Protein AF-R6HMJ8-F1 (afdb_monomer_lite)

pLDDT: mean 73.36, std 24.86, range [22.95, 98.88]

Radius of gyration: 33.98 Å; chains: 1; bounding box: 110×78×90 Å

Structure (mmCIF, N/CA/C/O backbone):
data_AF-R6HMJ8-F1
#
_entry.id   AF-R6HMJ8-F1
#
loop_
_atom_site.group_PDB
_atom_site.id
_atom_site.type_symbol
_atom_site.label_atom_id
_atom_site.label_alt_id
_atom_site.label_comp_id
_atom_site.label_asym_id
_atom_site.label_entity_id
_atom_site.label_seq_id
_atom_site.pdbx_PDB_ins_code
_atom_site.Cartn_x
_atom_site.Cartn_y
_atom_site.Cartn_z
_atom_site.occupancy
_atom_site.B_iso_or_equiv
_atom_site.auth_seq_id
_atom_site.auth_comp_id
_atom_site.auth_asym_id
_atom_site.auth_atom_id
_atom_site.pdbx_PDB_model_num
ATOM 1 N N . MET A 1 1 ? 38.733 12.887 -5.397 1.00 33.50 1 MET A N 1
ATOM 2 C CA . MET A 1 1 ? 37.849 11.940 -4.689 1.00 33.50 1 MET A CA 1
ATOM 3 C C . MET A 1 1 ? 36.923 12.768 -3.810 1.00 33.50 1 MET A C 1
ATOM 5 O O . MET A 1 1 ? 37.346 13.212 -2.759 1.00 33.50 1 MET A O 1
ATOM 9 N N . SER A 1 2 ? 35.739 13.101 -4.320 1.00 26.31 2 SER A N 1
ATOM 10 C CA . SER A 1 2 ? 34.597 13.685 -3.601 1.00 26.31 2 SER A CA 1
ATOM 11 C C . SER A 1 2 ? 33.448 13.740 -4.609 1.00 26.31 2 SER A C 1
ATOM 13 O O . SER A 1 2 ? 33.691 14.066 -5.773 1.00 26.31 2 SER A O 1
ATOM 15 N N . THR A 1 3 ? 32.236 13.383 -4.204 1.00 26.95 3 THR A N 1
ATOM 16 C CA . THR A 1 3 ? 31.032 13.471 -5.040 1.00 26.95 3 THR A CA 1
ATOM 17 C C . THR A 1 3 ? 29.987 14.251 -4.269 1.00 26.95 3 THR A C 1
ATOM 19 O O . THR A 1 3 ? 29.495 13.769 -3.250 1.00 26.95 3 THR A O 1
ATOM 22 N N . ASN A 1 4 ? 29.667 15.453 -4.743 1.00 26.73 4 ASN A N 1
ATOM 23 C CA . ASN A 1 4 ? 28.656 16.293 -4.116 1.00 26.73 4 ASN A CA 1
ATOM 24 C C . ASN A 1 4 ? 27.281 15.629 -4.271 1.00 26.73 4 ASN A C 1
ATOM 26 O O . ASN A 1 4 ? 26.831 15.392 -5.393 1.00 26.73 4 ASN A O 1
ATOM 30 N N . ASN A 1 5 ? 26.613 15.359 -3.152 1.00 30.34 5 ASN A N 1
ATOM 31 C CA . ASN A 1 5 ? 25.198 15.010 -3.153 1.00 30.34 5 ASN A CA 1
ATOM 32 C C . ASN A 1 5 ? 24.391 16.305 -3.329 1.00 30.34 5 ASN A C 1
ATOM 34 O O . ASN A 1 5 ? 24.299 17.098 -2.397 1.00 30.34 5 ASN A O 1
ATOM 38 N N . GLU A 1 6 ? 23.820 16.528 -4.514 1.00 31.70 6 GLU A N 1
ATOM 39 C CA . GLU A 1 6 ? 22.815 17.583 -4.700 1.00 31.70 6 GLU A CA 1
ATOM 40 C C . GLU A 1 6 ? 21.550 17.253 -3.879 1.00 31.70 6 GLU A C 1
ATOM 42 O O . GLU A 1 6 ? 21.093 16.104 -3.918 1.00 31.70 6 GLU A O 1
ATOM 47 N N . PRO A 1 7 ? 20.943 18.224 -3.172 1.00 40.69 7 PRO A N 1
ATOM 48 C CA . PRO A 1 7 ? 19.732 17.989 -2.396 1.00 40.69 7 PRO A CA 1
ATOM 49 C C . PRO A 1 7 ? 18.525 17.782 -3.321 1.00 40.69 7 PRO A C 1
ATOM 51 O O . PRO A 1 7 ? 18.033 18.704 -3.966 1.00 40.69 7 PRO A O 1
ATOM 54 N N . THR A 1 8 ? 17.969 16.570 -3.349 1.00 43.03 8 THR A N 1
ATOM 55 C CA . THR A 1 8 ? 16.765 16.255 -4.145 1.00 43.03 8 THR A CA 1
ATOM 56 C C . THR A 1 8 ? 15.485 16.953 -3.664 1.00 43.03 8 THR A C 1
ATOM 58 O O . THR A 1 8 ? 14.459 16.845 -4.335 1.00 43.03 8 THR A O 1
ATOM 61 N N . ASN A 1 9 ? 15.533 17.669 -2.535 1.00 40.31 9 ASN A N 1
ATOM 62 C CA . ASN A 1 9 ? 14.369 18.281 -1.891 1.00 40.31 9 ASN A CA 1
ATOM 63 C C . ASN A 1 9 ? 13.986 19.667 -2.431 1.00 40.31 9 ASN A C 1
ATOM 65 O O . ASN A 1 9 ? 12.821 20.026 -2.303 1.00 40.31 9 ASN A O 1
ATOM 69 N N . GLU A 1 10 ? 14.890 20.434 -3.053 1.00 35.06 10 GLU A N 1
ATOM 70 C CA . GLU A 1 10 ? 14.592 21.826 -3.461 1.00 35.06 10 GLU A CA 1
ATOM 71 C C . GLU A 1 10 ? 13.426 21.928 -4.460 1.00 35.06 10 GLU A C 1
ATOM 73 O O . GLU A 1 10 ? 12.647 22.877 -4.445 1.00 35.06 10 GLU A O 1
ATOM 78 N N . LEU A 1 11 ? 13.245 20.916 -5.309 1.00 36.44 11 LEU A N 1
ATOM 79 C CA . LEU A 1 11 ? 12.109 20.840 -6.235 1.00 36.44 11 LEU A CA 1
ATOM 80 C C . LEU A 1 11 ? 10.790 20.445 -5.549 1.00 36.44 11 LEU A C 1
ATOM 82 O O . LEU A 1 11 ? 9.727 20.694 -6.110 1.00 36.44 11 LEU A O 1
ATOM 86 N N . ALA A 1 12 ? 10.847 19.848 -4.355 1.00 40.41 12 ALA A N 1
ATOM 87 C CA . ALA A 1 12 ? 9.677 19.480 -3.562 1.00 40.41 12 ALA A CA 1
ATOM 88 C C . ALA A 1 12 ? 9.256 20.606 -2.598 1.00 40.41 12 ALA A C 1
ATOM 90 O O . ALA A 1 12 ? 8.061 20.863 -2.454 1.00 40.41 12 ALA A O 1
ATOM 91 N N . THR A 1 13 ? 10.202 21.342 -2.001 1.00 37.25 13 THR A N 1
ATOM 92 C CA . THR A 1 13 ? 9.886 22.535 -1.190 1.00 37.25 13 THR A CA 1
ATOM 93 C C . THR A 1 13 ? 9.228 23.624 -2.036 1.00 37.25 13 THR A C 1
ATOM 95 O O . THR A 1 13 ? 8.193 24.154 -1.637 1.00 37.25 13 THR A O 1
ATOM 98 N N . ASN A 1 14 ? 9.719 23.863 -3.259 1.00 39.47 14 ASN A N 1
ATOM 99 C CA . ASN A 1 14 ? 9.064 24.763 -4.217 1.00 39.47 14 ASN A CA 1
ATOM 100 C C . ASN A 1 14 ? 7.615 24.341 -4.561 1.00 39.47 14 ASN A C 1
ATOM 102 O O . ASN A 1 14 ? 6.774 25.207 -4.789 1.00 39.47 14 ASN A O 1
ATOM 106 N N . SER A 1 15 ? 7.284 23.039 -4.554 1.00 44.09 15 SER A N 1
ATOM 107 C CA . SER A 1 15 ? 5.897 22.575 -4.771 1.00 44.09 15 SER A CA 1
ATOM 108 C C . SER A 1 15 ? 4.968 22.725 -3.559 1.00 44.09 15 SER A C 1
ATOM 110 O O . SER A 1 15 ? 3.758 22.631 -3.724 1.00 44.09 15 SER A O 1
ATOM 112 N N . LEU A 1 16 ? 5.512 22.977 -2.363 1.00 41.28 16 LEU A N 1
ATOM 113 C CA . LEU A 1 16 ? 4.735 23.291 -1.156 1.00 41.28 16 LEU A CA 1
ATOM 114 C C . LEU A 1 16 ? 4.594 24.808 -0.944 1.00 41.28 16 LEU A C 1
ATOM 116 O O . LEU A 1 16 ? 3.560 25.264 -0.469 1.00 41.28 16 LEU A O 1
ATOM 120 N N . GLN A 1 17 ? 5.605 25.594 -1.333 1.00 41.81 17 GLN A N 1
ATOM 121 C CA . GLN A 1 17 ? 5.582 27.062 -1.242 1.00 41.81 17 GLN A CA 1
ATOM 122 C C . GLN A 1 17 ? 4.662 27.727 -2.282 1.00 41.81 17 GLN A C 1
ATOM 124 O O . GLN A 1 17 ? 4.188 28.841 -2.063 1.00 41.81 17 GLN A O 1
ATOM 129 N N . ALA A 1 18 ? 4.371 27.060 -3.402 1.00 41.69 18 ALA A N 1
ATOM 130 C CA . ALA A 1 18 ? 3.343 27.503 -4.339 1.00 41.69 18 ALA A CA 1
ATOM 131 C C . ALA A 1 18 ? 1.942 27.218 -3.758 1.00 41.69 18 ALA A C 1
ATOM 133 O O . ALA A 1 18 ? 1.464 26.087 -3.823 1.00 41.69 18 ALA A O 1
ATOM 134 N N . GLN A 1 19 ? 1.283 28.241 -3.196 1.00 42.47 19 GLN A N 1
ATOM 135 C CA . GLN A 1 19 ? -0.015 28.143 -2.501 1.00 42.47 19 GLN A CA 1
ATOM 136 C C . GLN A 1 19 ? -1.219 27.827 -3.425 1.00 42.47 19 GLN A C 1
ATOM 138 O O . GLN A 1 19 ? -2.154 28.613 -3.564 1.00 42.47 19 GLN A O 1
ATOM 143 N N . SER A 1 20 ? -1.220 26.639 -4.031 1.00 49.88 20 SER A N 1
ATOM 144 C CA . SER A 1 20 ? -2.403 25.955 -4.565 1.00 49.88 20 SER A CA 1
ATOM 145 C C . SER A 1 20 ? -2.081 24.473 -4.791 1.00 49.88 20 SER A C 1
ATOM 147 O O . SER A 1 20 ? -1.389 24.134 -5.754 1.00 49.88 20 SER A O 1
ATOM 149 N N . ILE A 1 21 ? -2.600 23.573 -3.947 1.00 56.84 21 ILE A N 1
ATOM 150 C CA . ILE A 1 21 ? -2.492 22.123 -4.187 1.00 56.84 21 ILE A CA 1
ATOM 151 C C . ILE A 1 21 ? -3.359 21.756 -5.403 1.00 56.84 21 ILE A C 1
ATOM 153 O O . ILE A 1 21 ? -4.576 21.582 -5.294 1.00 56.84 21 ILE A O 1
ATOM 157 N N . ASP A 1 22 ? -2.729 21.658 -6.576 1.00 60.66 22 ASP A N 1
ATOM 158 C CA . ASP A 1 22 ? -3.406 21.341 -7.834 1.00 60.66 22 ASP A CA 1
ATOM 159 C C . ASP A 1 22 ? -3.768 19.848 -7.924 1.00 60.66 22 ASP A C 1
ATOM 161 O O . ASP A 1 22 ? -2.981 18.995 -8.342 1.00 60.66 22 ASP A O 1
ATOM 165 N N . CYS A 1 23 ? -5.006 19.538 -7.539 1.00 62.62 23 CYS A N 1
ATOM 166 C CA . CYS A 1 23 ? -5.593 18.206 -7.666 1.00 62.62 23 CYS A CA 1
ATOM 167 C C . CYS A 1 23 ? -6.143 17.905 -9.078 1.00 62.62 23 CYS A C 1
ATOM 169 O O . CYS A 1 23 ? -6.656 16.809 -9.295 1.00 62.62 23 CYS A O 1
ATOM 171 N N . VAL A 1 24 ? -6.057 18.827 -10.051 1.00 57.22 24 VAL A N 1
ATOM 172 C CA . VAL A 1 24 ? -6.757 18.744 -11.357 1.00 57.22 24 VAL A CA 1
ATOM 173 C C . VAL A 1 24 ? -6.108 17.735 -12.333 1.00 57.22 24 VAL A C 1
ATOM 175 O O . VAL A 1 24 ? -6.579 17.527 -13.450 1.00 57.22 24 VAL A O 1
ATOM 178 N N . GLY A 1 25 ? -5.098 16.987 -11.875 1.00 57.06 25 GLY A N 1
ATOM 179 C CA . GLY A 1 25 ? -4.949 15.588 -12.294 1.00 57.06 25 GLY A CA 1
ATOM 180 C C . GLY A 1 25 ? -3.641 15.183 -12.968 1.00 57.06 25 GLY A C 1
ATOM 181 O O . GLY A 1 25 ? -3.579 14.076 -13.501 1.00 57.06 25 GLY A O 1
ATOM 182 N N . THR A 1 26 ? -2.579 15.999 -12.946 1.00 53.75 26 THR A N 1
ATOM 183 C CA . THR A 1 26 ? -1.254 15.580 -13.454 1.00 53.75 26 THR A CA 1
ATOM 184 C C . THR A 1 26 ? -0.087 15.905 -12.518 1.00 53.75 26 THR A C 1
ATOM 186 O O . THR A 1 26 ? 0.753 16.741 -12.843 1.00 53.75 26 THR A O 1
ATOM 189 N N . THR A 1 27 ? 0.057 15.152 -11.421 1.00 56.66 27 THR A N 1
ATOM 190 C CA . THR A 1 27 ? 1.373 14.976 -10.763 1.00 56.66 27 THR A CA 1
ATOM 191 C C . THR A 1 27 ? 2.371 14.264 -11.678 1.00 56.66 27 THR A C 1
ATOM 193 O O . THR A 1 27 ? 3.578 14.476 -11.577 1.00 56.66 27 THR A O 1
ATOM 196 N N . TYR A 1 28 ? 1.873 13.417 -12.584 1.00 57.41 28 TYR A N 1
ATOM 197 C CA . TYR A 1 28 ? 2.647 12.655 -13.561 1.00 57.41 28 TYR A CA 1
ATOM 198 C C . TYR A 1 28 ? 3.569 13.545 -14.417 1.00 57.41 28 TYR A C 1
ATOM 200 O O . TYR A 1 28 ? 3.133 14.179 -15.386 1.00 57.41 28 TYR A O 1
ATOM 208 N N . VAL A 1 29 ? 4.873 13.538 -14.118 1.00 59.06 29 VAL A N 1
ATOM 209 C CA . VAL A 1 29 ? 5.869 14.252 -14.927 1.00 59.06 29 VAL A CA 1
ATOM 210 C C . VAL A 1 29 ? 6.097 13.505 -16.240 1.00 59.06 29 VAL A C 1
ATOM 212 O O . VAL A 1 29 ? 6.761 12.466 -16.288 1.00 59.06 29 VAL A O 1
ATOM 215 N N . LYS A 1 30 ? 5.546 14.053 -17.331 1.00 54.22 30 LYS A N 1
ATOM 216 C CA . LYS A 1 30 ? 5.645 13.477 -18.681 1.00 54.22 30 LYS A CA 1
ATOM 217 C C . LYS A 1 30 ? 7.117 13.275 -19.094 1.00 54.22 30 LYS A C 1
ATOM 219 O O . LYS A 1 30 ? 7.895 14.228 -19.042 1.00 54.22 30 LYS A O 1
ATOM 224 N N . PRO A 1 31 ? 7.511 12.079 -19.570 1.00 53.03 31 PRO A N 1
ATOM 225 C CA . PRO A 1 31 ? 8.892 11.804 -19.943 1.00 53.03 31 PRO A CA 1
ATOM 226 C C . PRO A 1 31 ? 9.386 12.639 -21.123 1.00 53.03 31 PRO A C 1
ATOM 228 O O . PRO A 1 31 ? 8.723 12.790 -22.154 1.00 53.03 31 PRO A O 1
ATOM 231 N N . VAL A 1 32 ? 10.630 13.099 -21.000 1.00 53.59 32 VAL A N 1
ATOM 232 C CA . VAL A 1 32 ? 11.344 13.912 -21.991 1.00 53.59 32 VAL A CA 1
ATOM 233 C C . VAL A 1 32 ? 11.912 13.008 -23.102 1.00 53.59 32 VAL A C 1
ATOM 235 O O . VAL A 1 32 ? 13.123 12.846 -23.268 1.00 53.59 32 VAL A O 1
ATOM 238 N N . MET A 1 33 ? 11.010 12.400 -23.884 1.00 52.66 33 MET A N 1
ATOM 239 C CA . MET A 1 33 ? 11.292 11.337 -24.868 1.00 52.66 33 MET A CA 1
ATOM 240 C C . MET A 1 33 ? 12.306 11.685 -25.979 1.00 52.66 33 MET A C 1
ATOM 242 O O . MET A 1 33 ? 12.713 10.797 -26.731 1.00 52.66 33 MET A O 1
ATOM 246 N N . TRP A 1 34 ? 12.710 12.948 -26.156 1.00 53.44 34 TRP A N 1
ATOM 247 C CA . TRP A 1 34 ? 13.593 13.320 -27.269 1.00 53.44 34 TRP A CA 1
ATOM 248 C C . TRP A 1 34 ? 15.013 12.757 -27.124 1.00 53.44 34 TRP A C 1
ATOM 250 O O . TRP A 1 34 ? 15.627 12.416 -28.132 1.00 53.44 34 TRP A O 1
ATOM 260 N N . ARG A 1 35 ? 15.524 12.575 -25.897 1.00 53.44 35 ARG A N 1
ATOM 261 C CA . ARG A 1 35 ? 16.895 12.072 -25.670 1.00 53.44 35 ARG A CA 1
ATOM 262 C C . ARG A 1 35 ? 17.041 10.560 -25.866 1.00 53.44 35 ARG A C 1
ATOM 264 O O . ARG A 1 35 ? 18.053 10.121 -26.406 1.00 53.44 35 ARG A O 1
ATOM 271 N N . THR A 1 36 ? 16.034 9.761 -25.507 1.00 55.69 36 THR A N 1
ATOM 272 C CA . THR A 1 36 ? 16.020 8.318 -25.818 1.00 55.69 36 THR A CA 1
ATOM 273 C C . THR A 1 36 ? 15.884 8.086 -27.322 1.00 55.69 36 THR A C 1
ATOM 275 O O . THR A 1 36 ? 16.622 7.279 -27.885 1.00 55.69 36 THR A O 1
ATOM 278 N N . ARG A 1 37 ? 15.034 8.871 -28.002 1.00 61.69 37 ARG A N 1
ATOM 279 C CA . ARG A 1 37 ? 14.956 8.887 -29.473 1.00 61.69 37 ARG A CA 1
ATOM 280 C C . ARG A 1 37 ? 16.283 9.296 -30.115 1.00 61.69 37 ARG A C 1
ATOM 282 O O . ARG A 1 37 ? 16.709 8.626 -31.048 1.00 61.69 37 ARG A O 1
ATOM 289 N N . LEU A 1 38 ? 16.964 10.322 -29.598 1.00 66.44 38 LEU A N 1
ATOM 290 C CA . LEU A 1 38 ? 18.279 10.750 -30.090 1.00 66.44 38 LEU A CA 1
ATOM 291 C C . LEU A 1 38 ? 19.320 9.622 -29.995 1.00 66.44 38 LEU A C 1
ATOM 293 O O . LEU A 1 38 ? 20.016 9.367 -30.971 1.00 66.44 38 LEU A O 1
ATOM 297 N N . ALA A 1 39 ? 19.384 8.895 -28.875 1.00 66.12 39 ALA A N 1
ATOM 298 C CA . ALA A 1 39 ? 20.290 7.753 -28.727 1.00 66.12 39 ALA A CA 1
ATOM 299 C C . ALA A 1 39 ? 19.988 6.624 -29.734 1.00 66.12 39 ALA A C 1
ATOM 301 O O . ALA A 1 39 ? 20.908 6.087 -30.353 1.00 66.12 39 ALA A O 1
ATOM 302 N N . SER A 1 40 ? 18.709 6.295 -29.960 1.00 70.62 40 SER A N 1
ATOM 303 C CA . SER A 1 40 ? 18.310 5.317 -30.984 1.00 70.62 40 SER A CA 1
ATOM 304 C C . SER A 1 40 ? 18.610 5.787 -32.413 1.00 70.62 40 SER A C 1
ATOM 306 O O . SER A 1 40 ? 19.010 4.975 -33.243 1.00 70.62 40 SER A O 1
ATOM 308 N N . VAL A 1 41 ? 18.465 7.085 -32.702 1.00 80.75 41 VAL A N 1
ATOM 309 C CA . VAL A 1 41 ? 18.831 7.684 -33.997 1.00 80.75 41 VAL A CA 1
ATOM 310 C C . VAL A 1 41 ? 20.346 7.655 -34.205 1.00 80.75 41 VAL A C 1
ATOM 312 O O . VAL A 1 41 ? 20.788 7.278 -35.283 1.00 80.75 41 VAL A O 1
ATOM 315 N N . ILE A 1 42 ? 21.152 7.959 -33.184 1.00 83.06 42 ILE A N 1
ATOM 316 C CA . ILE A 1 42 ? 22.619 7.851 -33.255 1.00 83.06 42 ILE A CA 1
ATOM 317 C C . ILE A 1 42 ? 23.043 6.398 -33.520 1.00 83.06 42 ILE A C 1
ATOM 319 O O . ILE A 1 42 ? 23.854 6.160 -34.410 1.00 83.06 42 ILE A O 1
ATOM 323 N N . ALA A 1 43 ? 22.457 5.416 -32.826 1.00 82.50 43 ALA A N 1
ATOM 324 C CA . ALA A 1 43 ? 22.732 4.001 -33.087 1.00 82.50 43 ALA A CA 1
ATOM 325 C C . ALA A 1 43 ? 22.345 3.581 -34.520 1.00 82.50 43 ALA A C 1
ATOM 327 O O . ALA A 1 43 ? 23.115 2.894 -35.190 1.00 82.50 43 ALA A O 1
ATOM 328 N N . LEU A 1 44 ? 21.194 4.044 -35.025 1.00 87.88 44 LEU A N 1
ATOM 329 C CA . LEU A 1 44 ? 20.774 3.815 -36.411 1.00 87.88 44 LEU A CA 1
ATOM 330 C C . LEU A 1 44 ? 21.762 4.434 -37.414 1.00 87.88 44 LEU A C 1
ATOM 332 O O . LEU A 1 44 ? 22.148 3.770 -38.371 1.00 87.88 44 LEU A O 1
ATOM 336 N N . LEU A 1 45 ? 22.206 5.673 -37.182 1.00 89.75 45 LEU A N 1
ATOM 337 C CA . LEU A 1 45 ? 23.181 6.367 -38.028 1.00 89.75 45 LEU A CA 1
ATOM 338 C C . LEU A 1 45 ? 24.549 5.669 -38.029 1.00 89.75 45 LEU A C 1
ATOM 340 O O . LEU A 1 45 ? 25.166 5.568 -39.085 1.00 89.75 45 LEU A O 1
ATOM 344 N N . ILE A 1 46 ? 24.999 5.127 -36.893 1.00 90.12 46 ILE A N 1
ATOM 345 C CA . ILE A 1 46 ? 26.232 4.326 -36.803 1.00 90.12 46 ILE A CA 1
ATOM 346 C C . ILE A 1 46 ? 26.101 3.029 -37.618 1.00 90.12 46 ILE A C 1
ATOM 348 O O . ILE A 1 46 ? 27.009 2.686 -38.373 1.00 90.12 46 ILE A O 1
ATOM 352 N N . ILE A 1 47 ? 24.965 2.328 -37.528 1.00 90.00 47 ILE A N 1
ATOM 353 C CA . ILE A 1 47 ? 24.716 1.111 -38.320 1.00 90.00 47 ILE A CA 1
ATOM 354 C C . ILE A 1 47 ? 24.663 1.441 -39.822 1.00 90.00 47 ILE A C 1
ATOM 356 O O . ILE A 1 47 ? 25.305 0.757 -40.619 1.00 90.00 47 ILE A O 1
ATOM 360 N N . LEU A 1 48 ? 23.965 2.513 -40.214 1.00 91.81 48 LEU A N 1
ATOM 361 C CA . LEU A 1 48 ? 23.895 2.978 -41.605 1.00 91.81 48 LEU A CA 1
ATOM 362 C C . LEU A 1 48 ? 25.270 3.402 -42.147 1.00 91.81 48 LEU A C 1
ATOM 364 O O . LEU A 1 48 ? 25.609 3.049 -43.274 1.00 91.81 48 LEU A O 1
ATOM 368 N N . LEU A 1 49 ? 26.089 4.087 -41.341 1.00 93.38 49 LEU A N 1
ATOM 369 C CA . LEU A 1 49 ? 27.469 4.432 -41.687 1.00 93.38 49 LEU A CA 1
ATOM 370 C C . LEU A 1 49 ? 28.331 3.176 -41.879 1.00 93.38 49 LEU A C 1
ATOM 372 O O . LEU A 1 49 ? 29.102 3.106 -42.832 1.00 93.38 49 LEU A O 1
ATOM 376 N N . GLY A 1 50 ? 28.169 2.156 -41.033 1.00 91.12 50 GLY A N 1
ATOM 377 C CA . GLY A 1 50 ? 28.863 0.876 -41.188 1.00 91.12 50 GLY A CA 1
ATOM 378 C C . GLY A 1 50 ? 28.484 0.149 -42.484 1.00 91.12 50 GLY A C 1
ATOM 379 O O . GLY A 1 50 ? 29.362 -0.335 -43.199 1.00 91.12 50 GLY A O 1
ATOM 380 N N . VAL A 1 51 ? 27.193 0.142 -42.839 1.00 91.56 51 VAL A N 1
ATOM 381 C CA . VAL A 1 51 ? 26.692 -0.416 -44.110 1.00 91.56 51 VAL A CA 1
ATOM 382 C C . VAL A 1 51 ? 27.200 0.386 -45.315 1.00 91.56 51 VAL A C 1
ATOM 384 O O . VAL A 1 51 ? 27.575 -0.205 -46.328 1.00 91.56 51 VAL A O 1
ATOM 387 N N . PHE A 1 52 ? 27.274 1.715 -45.210 1.00 93.75 52 PHE A N 1
ATOM 388 C CA . PHE A 1 52 ? 27.851 2.568 -46.250 1.00 93.75 52 PHE A CA 1
ATOM 389 C C . PHE A 1 52 ? 29.350 2.298 -46.446 1.00 93.75 52 PHE A C 1
ATOM 391 O O . PHE A 1 52 ? 29.782 2.033 -47.562 1.00 93.75 52 PHE A O 1
ATOM 398 N N . LEU A 1 53 ? 30.148 2.277 -45.375 1.00 92.81 53 LEU A N 1
ATOM 399 C CA . LEU A 1 53 ? 31.583 1.975 -45.461 1.00 92.81 53 LEU A CA 1
ATOM 400 C C . LEU A 1 53 ? 31.834 0.577 -46.049 1.00 92.81 53 LEU A C 1
ATOM 402 O O . LEU A 1 53 ? 32.740 0.405 -46.864 1.00 92.81 53 LEU A O 1
ATOM 406 N N . TYR A 1 54 ? 30.989 -0.403 -45.713 1.00 90.44 54 TYR A N 1
ATOM 407 C CA . TYR A 1 54 ? 31.019 -1.727 -46.333 1.00 90.44 54 TYR A CA 1
ATOM 408 C C . TYR A 1 54 ? 30.741 -1.675 -47.848 1.00 90.44 54 TYR A C 1
ATOM 410 O O . TYR A 1 54 ? 31.461 -2.314 -48.614 1.00 90.44 54 TYR A O 1
ATOM 418 N N . SER A 1 55 ? 29.758 -0.888 -48.309 1.00 90.12 55 SER A N 1
ATOM 419 C CA . SER A 1 55 ? 29.458 -0.754 -49.746 1.00 90.12 55 SER A CA 1
ATOM 420 C C . SER A 1 55 ? 30.543 -0.008 -50.533 1.00 90.12 55 SER A C 1
ATOM 422 O O . SER A 1 55 ? 30.707 -0.267 -51.722 1.00 90.12 55 SER A O 1
ATOM 424 N N . GLN A 1 56 ? 31.328 0.853 -49.874 1.00 94.19 56 GLN A N 1
ATOM 425 C CA . GLN A 1 56 ? 32.505 1.516 -50.457 1.00 94.19 56 GLN A CA 1
ATOM 426 C C . GLN A 1 56 ? 33.784 0.649 -50.427 1.00 94.19 56 GLN A C 1
ATOM 428 O O . GLN A 1 56 ? 34.876 1.148 -50.688 1.00 94.19 56 GLN A O 1
ATOM 433 N N . GLY A 1 57 ? 33.685 -0.641 -50.086 1.00 89.12 57 GLY A N 1
ATOM 434 C CA . GLY A 1 57 ? 34.823 -1.569 -50.059 1.00 89.12 57 GLY A CA 1
ATOM 435 C C . GLY A 1 57 ? 35.685 -1.514 -48.792 1.00 89.12 57 GLY A C 1
ATOM 436 O O . GLY A 1 57 ? 36.626 -2.296 -48.655 1.00 89.12 57 GLY A O 1
ATOM 437 N N . LEU A 1 58 ? 35.354 -0.664 -47.813 1.00 91.81 58 LEU A N 1
ATOM 438 C CA . LEU A 1 58 ? 36.028 -0.596 -46.508 1.00 91.81 58 LEU A CA 1
ATOM 439 C C . LEU A 1 58 ? 35.481 -1.677 -45.558 1.00 91.81 58 LEU A C 1
ATOM 441 O O . LEU A 1 58 ? 35.092 -1.404 -44.419 1.00 91.81 58 LEU A O 1
ATOM 445 N N . PHE A 1 59 ? 35.438 -2.923 -46.046 1.00 88.31 59 PHE A N 1
ATOM 446 C CA . PHE A 1 59 ? 34.698 -4.043 -45.455 1.00 88.31 59 PHE A CA 1
ATOM 447 C C . PHE A 1 59 ? 35.003 -4.255 -43.967 1.00 88.31 59 PHE A C 1
ATOM 449 O O . PHE A 1 59 ? 34.079 -4.342 -43.159 1.00 88.31 59 PHE A O 1
ATOM 456 N N . SER A 1 60 ? 36.285 -4.280 -43.589 1.00 88.94 60 SER A N 1
ATOM 457 C CA . SER A 1 60 ? 36.724 -4.492 -42.203 1.00 88.94 60 SER A CA 1
ATOM 458 C C . SER A 1 60 ? 36.241 -3.392 -41.254 1.00 88.94 60 SER A C 1
ATOM 460 O O . SER A 1 60 ? 35.868 -3.684 -40.121 1.00 88.94 60 SER A O 1
ATOM 462 N N . ILE A 1 61 ? 36.207 -2.137 -41.719 1.00 89.06 61 ILE A N 1
ATOM 463 C CA . ILE A 1 61 ? 35.757 -0.986 -40.925 1.00 89.06 61 ILE A CA 1
ATOM 464 C C . ILE A 1 61 ? 34.231 -1.021 -40.789 1.00 89.06 61 ILE A C 1
ATOM 466 O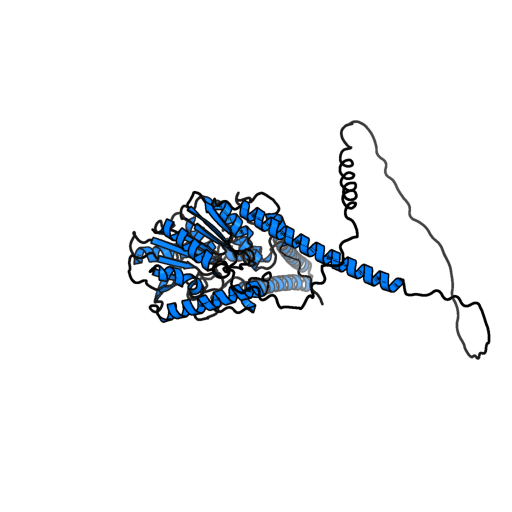 O . ILE A 1 61 ? 33.714 -0.891 -39.682 1.00 89.06 61 ILE A O 1
ATOM 470 N N . GLY A 1 62 ? 33.511 -1.271 -41.889 1.00 86.19 62 GLY A N 1
ATOM 471 C CA . GLY A 1 62 ? 32.052 -1.395 -41.881 1.00 86.19 62 GLY A CA 1
ATOM 472 C C . GLY A 1 62 ? 31.553 -2.522 -40.969 1.00 86.19 62 GLY A C 1
ATOM 473 O O . GLY A 1 62 ? 30.677 -2.298 -40.134 1.00 86.19 62 GLY A O 1
ATOM 474 N N . ILE A 1 63 ? 32.167 -3.710 -41.058 1.00 89.56 63 ILE A N 1
ATOM 475 C CA . ILE A 1 63 ? 31.859 -4.849 -40.178 1.00 89.56 63 ILE A CA 1
ATOM 476 C C . ILE A 1 63 ? 32.163 -4.508 -38.716 1.00 89.56 63 ILE A C 1
ATOM 478 O O . ILE A 1 63 ? 31.317 -4.762 -37.862 1.00 89.56 63 ILE A O 1
ATOM 482 N N . ALA A 1 64 ? 33.331 -3.930 -38.413 1.00 88.75 64 ALA A N 1
ATOM 483 C CA . ALA A 1 64 ? 33.700 -3.576 -37.041 1.00 88.75 64 ALA A CA 1
ATOM 484 C C . ALA A 1 64 ? 32.729 -2.556 -36.424 1.00 88.75 64 ALA A C 1
ATOM 486 O O . ALA A 1 64 ? 32.311 -2.719 -35.279 1.00 88.75 64 ALA A O 1
ATOM 487 N N . LEU A 1 65 ? 32.311 -1.540 -37.186 1.00 88.19 65 LEU A N 1
ATOM 488 C CA . LEU A 1 65 ? 31.385 -0.516 -36.702 1.00 88.19 65 LEU A CA 1
ATOM 489 C C . LEU A 1 65 ? 30.006 -1.110 -36.357 1.00 88.19 65 LEU A C 1
ATOM 491 O O . LEU A 1 65 ? 29.439 -0.800 -35.308 1.00 88.19 65 LEU A O 1
ATOM 495 N N . ILE A 1 66 ? 29.495 -2.013 -37.203 1.00 88.12 66 ILE A N 1
ATOM 496 C CA . ILE A 1 66 ? 28.220 -2.711 -36.977 1.00 88.12 66 ILE A CA 1
ATOM 497 C C . ILE A 1 66 ? 28.329 -3.678 -35.792 1.00 88.12 66 ILE A C 1
ATOM 499 O O . ILE A 1 66 ? 27.467 -3.656 -34.912 1.00 88.12 66 ILE A O 1
ATOM 503 N N . THR A 1 67 ? 29.367 -4.520 -35.732 1.00 88.44 67 THR A N 1
ATOM 504 C CA . THR A 1 67 ? 29.494 -5.533 -34.669 1.00 88.44 67 THR A CA 1
ATOM 505 C C . THR A 1 67 ? 29.748 -4.907 -33.304 1.00 88.44 67 THR A C 1
ATOM 507 O O . THR A 1 67 ? 29.136 -5.351 -32.335 1.00 88.44 67 THR A O 1
ATOM 510 N N . VAL A 1 68 ? 30.545 -3.835 -33.211 1.00 89.31 68 VAL A N 1
ATOM 511 C CA . VAL A 1 68 ? 30.715 -3.072 -31.963 1.00 89.31 68 VAL A CA 1
ATOM 512 C C . VAL A 1 68 ? 29.405 -2.398 -31.554 1.00 89.31 68 VAL A C 1
ATOM 514 O O . VAL A 1 68 ? 29.015 -2.513 -30.395 1.00 89.31 68 VAL A O 1
ATOM 517 N N . CYS A 1 69 ? 28.670 -1.765 -32.476 1.00 87.00 69 CYS A N 1
ATOM 518 C CA . CYS A 1 69 ? 27.381 -1.145 -32.150 1.00 87.00 69 CYS A CA 1
ATOM 519 C C . CYS A 1 69 ? 26.363 -2.177 -31.624 1.00 87.00 69 CYS A C 1
ATOM 521 O O . CYS A 1 69 ? 25.756 -1.972 -30.571 1.00 87.00 69 CYS A O 1
ATOM 523 N N . LEU A 1 70 ? 26.231 -3.326 -32.297 1.00 86.38 70 LEU A N 1
ATOM 524 C CA . LEU A 1 70 ? 25.356 -4.419 -31.865 1.00 86.38 70 LEU A CA 1
ATOM 525 C C . LEU A 1 70 ? 25.818 -5.056 -30.545 1.00 86.38 70 LEU A C 1
ATOM 527 O O . LEU A 1 70 ? 24.976 -5.357 -29.700 1.00 86.38 70 LEU A O 1
ATOM 531 N N . ALA A 1 71 ? 27.126 -5.213 -30.323 1.00 84.19 71 ALA A N 1
ATOM 532 C CA . ALA A 1 71 ? 27.669 -5.704 -29.057 1.00 84.19 71 ALA A CA 1
ATOM 533 C C . ALA A 1 71 ? 27.395 -4.724 -27.907 1.00 84.19 71 ALA A C 1
ATOM 535 O O . ALA A 1 71 ? 26.940 -5.149 -26.849 1.00 84.19 71 ALA A O 1
ATOM 536 N N . CYS A 1 72 ? 27.575 -3.416 -28.114 1.00 82.19 72 CYS A N 1
ATOM 537 C CA . CYS A 1 72 ? 27.216 -2.391 -27.136 1.00 82.19 72 CYS A CA 1
ATOM 538 C C . CYS A 1 72 ? 25.711 -2.391 -26.830 1.00 82.19 72 CYS A C 1
ATOM 540 O O . CYS A 1 72 ? 25.339 -2.304 -25.663 1.00 82.19 72 CYS A O 1
ATOM 542 N N . LEU A 1 73 ? 24.842 -2.550 -27.835 1.00 80.94 73 LEU A N 1
ATOM 543 C CA . LEU A 1 73 ? 23.392 -2.671 -27.632 1.00 80.94 73 LEU A CA 1
ATOM 544 C C . LEU A 1 73 ? 23.007 -3.966 -26.896 1.00 80.94 73 LEU A C 1
ATOM 546 O O . LEU A 1 73 ? 22.124 -3.939 -26.040 1.00 80.94 73 LEU A O 1
ATOM 550 N N . ALA A 1 74 ? 23.681 -5.086 -27.174 1.00 76.94 74 ALA A N 1
ATOM 551 C CA . ALA A 1 74 ? 23.464 -6.355 -26.481 1.00 76.94 74 ALA A CA 1
ATOM 552 C C . ALA A 1 74 ? 23.947 -6.304 -25.022 1.00 76.94 74 ALA A C 1
ATOM 554 O O . ALA A 1 74 ? 23.207 -6.694 -24.121 1.00 76.94 74 ALA A O 1
ATOM 555 N N . ILE A 1 75 ? 25.143 -5.763 -24.772 1.00 76.62 75 ILE A N 1
ATOM 556 C CA . ILE A 1 75 ? 25.697 -5.545 -23.428 1.00 76.62 75 ILE A CA 1
ATOM 557 C C . ILE A 1 75 ? 24.813 -4.570 -22.646 1.00 76.62 75 ILE A C 1
ATOM 559 O O . ILE A 1 75 ? 24.461 -4.864 -21.507 1.00 76.62 75 ILE A O 1
ATOM 563 N N . LEU A 1 76 ? 24.370 -3.466 -23.257 1.00 71.62 76 LEU A N 1
ATOM 564 C CA . LEU A 1 76 ? 23.408 -2.548 -22.645 1.00 71.62 76 LEU A CA 1
ATOM 565 C C . LEU A 1 76 ? 22.085 -3.260 -22.335 1.00 71.62 76 LEU A C 1
ATOM 567 O O . LEU A 1 76 ? 21.563 -3.096 -21.241 1.00 71.62 76 LEU A O 1
ATOM 571 N N . GLY A 1 77 ? 21.570 -4.102 -23.234 1.00 65.12 77 GLY A N 1
ATOM 572 C CA . GLY A 1 77 ? 20.373 -4.912 -22.993 1.00 65.12 77 GLY A CA 1
ATOM 573 C C . GLY A 1 77 ? 20.530 -5.922 -21.848 1.00 65.12 77 GLY A C 1
ATOM 574 O O . GLY A 1 77 ? 19.589 -6.125 -21.081 1.00 65.12 77 GLY A O 1
ATOM 575 N N . ILE A 1 78 ? 21.714 -6.522 -21.692 1.00 69.56 78 ILE A N 1
ATOM 576 C CA . ILE A 1 78 ? 22.051 -7.433 -20.587 1.00 69.56 78 ILE A CA 1
ATOM 577 C C . ILE A 1 78 ? 22.182 -6.661 -19.269 1.00 69.56 78 ILE A C 1
ATOM 579 O O . ILE A 1 78 ? 21.586 -7.071 -18.276 1.00 69.56 78 ILE A O 1
ATOM 583 N N . ILE A 1 79 ? 22.892 -5.527 -19.258 1.00 64.06 79 ILE A N 1
ATOM 584 C CA . ILE A 1 79 ? 23.036 -4.656 -18.082 1.00 64.06 79 ILE A CA 1
ATOM 585 C C . ILE A 1 79 ? 21.668 -4.123 -17.657 1.00 64.06 79 ILE A C 1
ATOM 587 O O . ILE A 1 79 ? 21.296 -4.282 -16.501 1.00 64.06 79 ILE A O 1
ATOM 591 N N . VAL A 1 80 ? 20.872 -3.581 -18.584 1.00 61.16 80 VAL A N 1
ATOM 592 C CA . VAL A 1 80 ? 19.500 -3.125 -18.315 1.00 61.16 80 VAL A CA 1
ATOM 593 C C . VAL A 1 80 ? 18.655 -4.264 -17.750 1.00 61.16 80 VAL A C 1
ATOM 595 O O . VAL A 1 80 ? 17.953 -4.034 -16.775 1.00 61.16 80 VAL A O 1
ATOM 598 N N . ARG A 1 81 ? 18.748 -5.494 -18.278 1.00 57.56 81 ARG A N 1
ATOM 599 C CA . ARG A 1 81 ? 18.005 -6.653 -17.747 1.00 57.56 81 ARG A CA 1
ATOM 600 C C . ARG A 1 81 ? 18.489 -7.092 -16.357 1.00 57.56 81 ARG A C 1
ATOM 602 O O . ARG A 1 81 ? 17.664 -7.454 -15.526 1.00 57.56 81 ARG A O 1
ATOM 609 N N . ALA A 1 82 ? 19.790 -7.052 -16.081 1.00 51.97 82 ALA A N 1
ATOM 610 C CA . ALA A 1 82 ? 20.360 -7.436 -14.787 1.00 51.97 82 ALA A CA 1
ATOM 611 C C . ALA A 1 82 ? 20.105 -6.377 -13.696 1.00 51.97 82 ALA A C 1
ATOM 613 O O . ALA A 1 82 ? 19.736 -6.717 -12.572 1.00 51.97 82 ALA A O 1
ATOM 614 N N . SER A 1 83 ? 20.242 -5.094 -14.038 1.00 53.81 83 SER A N 1
ATOM 615 C CA . SER A 1 83 ? 19.849 -3.968 -13.187 1.00 53.81 83 SER A CA 1
ATOM 616 C C . SER A 1 83 ? 18.338 -3.936 -12.975 1.00 53.81 83 SER A C 1
ATOM 618 O O . SER A 1 83 ? 17.905 -3.727 -11.849 1.00 53.81 83 SER A O 1
ATOM 620 N N . ALA A 1 84 ? 17.533 -4.217 -14.007 1.00 50.88 84 ALA A N 1
ATOM 621 C CA . ALA A 1 84 ? 16.091 -4.395 -13.862 1.00 50.88 84 ALA A CA 1
ATOM 622 C C . ALA A 1 84 ? 15.770 -5.501 -12.858 1.00 50.88 84 ALA A C 1
ATOM 624 O O . ALA A 1 84 ? 15.025 -5.267 -11.911 1.00 50.88 84 ALA A O 1
ATOM 625 N N . ALA A 1 85 ? 16.393 -6.674 -13.002 1.00 50.72 85 ALA A N 1
ATOM 626 C CA . ALA A 1 85 ? 16.096 -7.806 -12.138 1.00 50.72 85 ALA A CA 1
ATOM 627 C C . ALA A 1 85 ? 16.341 -7.514 -10.647 1.00 50.72 85 ALA A C 1
ATOM 629 O O . ALA A 1 85 ? 15.539 -7.905 -9.807 1.00 50.72 85 ALA A O 1
ATOM 630 N N . ARG A 1 86 ? 17.407 -6.768 -10.323 1.00 50.31 86 ARG A N 1
ATOM 631 C CA . ARG A 1 86 ? 17.737 -6.377 -8.941 1.00 50.31 86 ARG A CA 1
ATOM 632 C C . ARG A 1 86 ? 16.913 -5.216 -8.378 1.00 50.31 86 ARG A C 1
ATOM 634 O O . ARG A 1 86 ? 16.929 -5.034 -7.168 1.00 50.31 86 ARG A O 1
ATOM 641 N N . PHE A 1 87 ? 16.258 -4.414 -9.219 1.00 51.59 87 PHE A N 1
ATOM 642 C CA . PHE A 1 87 ? 15.692 -3.115 -8.814 1.00 51.59 87 PHE A CA 1
ATOM 643 C C . PHE A 1 87 ? 14.185 -2.966 -9.101 1.00 51.59 87 PHE A C 1
ATOM 645 O O . PHE A 1 87 ? 13.555 -2.032 -8.619 1.00 51.59 87 PHE A O 1
ATOM 652 N N . MET A 1 88 ? 13.596 -3.872 -9.890 1.00 54.69 88 MET A N 1
ATOM 653 C CA . MET A 1 88 ? 12.215 -3.783 -10.398 1.00 54.69 88 MET A CA 1
ATOM 654 C C . MET A 1 88 ? 11.329 -4.975 -9.975 1.00 54.69 88 MET A C 1
ATOM 656 O O . MET A 1 88 ? 10.292 -5.207 -10.587 1.00 54.69 88 MET A O 1
ATOM 660 N N . GLY A 1 89 ? 11.741 -5.755 -8.965 1.00 50.91 89 GLY A N 1
ATOM 661 C CA . GLY A 1 89 ? 10.936 -6.857 -8.408 1.00 50.91 89 GLY A CA 1
ATOM 662 C C . GLY A 1 89 ? 10.688 -8.035 -9.364 1.00 50.91 89 GLY A C 1
ATOM 663 O O . GLY A 1 89 ? 9.621 -8.647 -9.347 1.00 50.91 89 GLY A O 1
ATOM 664 N N . TYR A 1 90 ? 11.651 -8.344 -10.238 1.00 42.66 90 TYR A N 1
ATOM 665 C CA . TYR A 1 90 ? 11.520 -9.411 -11.236 1.00 42.66 90 TYR A CA 1
ATOM 666 C C . TYR A 1 90 ? 11.727 -10.797 -10.607 1.00 42.66 90 TYR A C 1
ATOM 668 O O . TYR A 1 90 ? 12.866 -11.230 -10.427 1.00 42.66 90 TYR A O 1
ATOM 676 N N . ARG A 1 91 ? 10.613 -11.500 -10.359 1.00 47.31 91 ARG A N 1
ATOM 677 C CA . ARG A 1 91 ? 10.509 -12.848 -9.758 1.00 47.31 91 ARG A CA 1
ATOM 678 C C . ARG A 1 91 ? 11.122 -12.977 -8.357 1.00 47.31 91 ARG A C 1
ATOM 680 O O . ARG A 1 91 ? 12.337 -12.947 -8.197 1.00 47.31 91 ARG A O 1
ATOM 687 N N . ASN A 1 92 ? 10.277 -13.289 -7.373 1.00 50.31 92 ASN A N 1
ATOM 688 C CA . ASN A 1 92 ? 10.672 -13.544 -5.984 1.00 50.31 92 ASN A CA 1
ATOM 689 C C . ASN A 1 92 ? 11.504 -12.385 -5.412 1.00 50.31 92 ASN A C 1
ATOM 691 O O . ASN A 1 92 ? 12.675 -12.560 -5.067 1.00 50.31 92 ASN A O 1
ATOM 695 N N . THR A 1 93 ? 10.895 -11.199 -5.312 1.00 51.41 93 THR A N 1
ATOM 696 C CA . THR A 1 93 ? 11.496 -10.074 -4.581 1.00 51.41 93 THR A CA 1
ATOM 697 C C . THR A 1 93 ? 11.892 -10.560 -3.186 1.00 51.41 93 THR A C 1
ATOM 699 O O . THR A 1 93 ? 11.049 -11.087 -2.458 1.00 51.41 93 THR A O 1
ATOM 702 N N . ALA A 1 94 ? 13.180 -10.467 -2.849 1.00 49.50 94 ALA A N 1
ATOM 703 C CA . ALA A 1 94 ? 13.738 -11.116 -1.668 1.00 49.50 94 ALA A CA 1
ATOM 704 C C . ALA A 1 94 ? 13.280 -10.412 -0.382 1.00 49.50 94 ALA A C 1
ATOM 706 O O . ALA A 1 94 ? 13.917 -9.464 0.071 1.00 49.50 94 ALA A O 1
ATOM 707 N N . CYS A 1 95 ? 12.170 -10.881 0.192 1.00 58.22 95 CYS A N 1
ATOM 708 C CA . CYS A 1 95 ? 11.733 -10.466 1.518 1.00 58.22 95 CYS A CA 1
ATOM 709 C C . CYS A 1 95 ? 12.715 -10.976 2.577 1.00 58.22 95 CYS A C 1
ATOM 711 O O . CYS A 1 95 ? 13.174 -12.120 2.524 1.00 58.22 95 CYS A O 1
ATOM 713 N N . GLU A 1 96 ? 12.981 -10.146 3.579 1.00 59.75 96 GLU A N 1
ATOM 714 C CA . GLU A 1 96 ? 13.667 -10.562 4.797 1.00 59.75 96 GLU A CA 1
ATOM 715 C C . GLU A 1 96 ? 12.751 -11.524 5.574 1.00 59.75 96 GLU A C 1
ATOM 717 O O . GLU A 1 96 ? 11.627 -11.170 5.930 1.00 59.75 96 GLU A O 1
ATOM 722 N N . ASP A 1 97 ? 13.195 -12.763 5.808 1.00 63.47 97 ASP A N 1
ATOM 723 C CA . ASP A 1 97 ? 12.386 -13.814 6.452 1.00 63.47 97 ASP A CA 1
ATOM 724 C C . ASP A 1 97 ? 12.394 -13.685 7.988 1.00 63.47 97 ASP A C 1
ATOM 726 O O . ASP A 1 97 ? 12.702 -14.626 8.720 1.00 63.47 97 ASP A O 1
ATOM 730 N N . THR A 1 98 ? 12.097 -12.488 8.502 1.00 77.94 98 THR A N 1
ATOM 731 C CA . THR A 1 98 ? 12.044 -12.235 9.947 1.00 77.94 98 THR A CA 1
ATOM 732 C C . THR A 1 98 ? 10.680 -12.650 10.519 1.00 77.94 98 THR A C 1
ATOM 734 O O . THR A 1 98 ? 9.652 -12.430 9.873 1.00 77.94 98 THR A O 1
ATOM 737 N N . PRO A 1 99 ? 10.599 -13.250 11.728 1.00 82.56 99 PRO A N 1
ATOM 738 C CA . PRO A 1 99 ? 9.348 -13.843 12.225 1.00 82.56 99 PRO A CA 1
ATOM 739 C C . PRO A 1 99 ? 8.155 -12.885 12.354 1.00 82.56 99 PRO A C 1
ATOM 741 O O . PRO A 1 99 ? 7.016 -13.337 12.258 1.00 82.56 99 PRO A O 1
ATOM 744 N N . LEU A 1 100 ? 8.415 -11.587 12.546 1.00 86.56 100 LEU A N 1
ATOM 745 C CA . LEU A 1 100 ? 7.410 -10.533 12.736 1.00 86.56 100 LEU A CA 1
ATOM 746 C C . LEU A 1 100 ? 7.340 -9.536 11.559 1.00 86.56 100 LEU A C 1
ATOM 748 O O . LEU A 1 100 ? 6.618 -8.546 11.642 1.00 86.56 100 LEU A O 1
ATOM 752 N N . GLY A 1 101 ? 8.088 -9.788 10.478 1.00 86.69 101 GLY A N 1
ATOM 753 C CA . GLY A 1 101 ? 8.222 -8.868 9.350 1.00 86.69 101 GLY A CA 1
ATOM 754 C C . GLY A 1 101 ? 9.096 -7.649 9.651 1.00 86.69 101 GLY A C 1
ATOM 755 O O . GLY A 1 101 ? 9.434 -7.346 10.801 1.00 86.69 101 GLY A O 1
ATOM 756 N N . ARG A 1 102 ? 9.464 -6.925 8.591 1.00 85.56 102 ARG A N 1
ATOM 757 C CA . ARG A 1 102 ? 10.474 -5.858 8.630 1.00 85.56 102 ARG A CA 1
ATOM 758 C C . ARG A 1 102 ? 10.139 -4.775 9.647 1.00 85.56 102 ARG A C 1
ATOM 760 O O . ARG A 1 102 ? 11.023 -4.366 10.392 1.00 85.56 102 ARG A O 1
ATOM 767 N N . TYR A 1 103 ? 8.882 -4.334 9.731 1.00 84.75 103 TYR A N 1
ATOM 768 C CA . TYR A 1 103 ? 8.468 -3.226 10.607 1.00 84.75 103 TYR A CA 1
ATOM 769 C C . TYR A 1 103 ? 8.625 -3.492 12.115 1.00 84.75 103 TYR A C 1
ATOM 771 O O . TYR A 1 103 ? 8.604 -2.535 12.882 1.00 84.75 103 TYR A O 1
ATOM 779 N N . LEU A 1 104 ? 8.841 -4.743 12.537 1.00 86.44 104 LEU A N 1
ATOM 780 C CA . LEU A 1 104 ? 9.129 -5.105 13.934 1.00 86.44 104 LEU A CA 1
ATOM 781 C C . LEU A 1 104 ? 10.533 -5.697 14.136 1.00 86.44 104 LEU A C 1
ATOM 783 O O . LEU A 1 104 ? 10.921 -5.968 15.268 1.00 86.44 104 LEU A O 1
ATOM 787 N N . SER A 1 105 ? 11.296 -5.904 13.057 1.00 78.06 105 SER A N 1
ATOM 788 C CA . SER A 1 105 ? 12.650 -6.471 13.101 1.00 78.06 105 SER A CA 1
ATOM 789 C C . SER A 1 105 ? 13.752 -5.550 12.575 1.00 78.06 105 SER A C 1
ATOM 791 O O . SER A 1 105 ? 14.918 -5.926 12.660 1.00 78.06 105 SER A O 1
ATOM 793 N N . SER A 1 106 ? 13.424 -4.397 11.978 1.00 67.62 106 SER A N 1
ATOM 794 C CA . SER A 1 106 ? 14.449 -3.472 11.473 1.00 67.62 106 SER A CA 1
ATOM 795 C C . SER A 1 106 ? 15.145 -2.741 12.616 1.00 67.62 106 SER A C 1
ATOM 797 O O . SER A 1 106 ? 14.492 -2.246 13.533 1.00 67.62 106 SER A O 1
ATOM 799 N N . ASP A 1 107 ? 16.467 -2.651 12.507 1.00 65.25 107 ASP A N 1
ATOM 800 C CA . ASP A 1 107 ? 17.352 -1.982 13.451 1.00 65.25 107 ASP A CA 1
ATOM 801 C C . ASP A 1 107 ? 17.420 -0.458 13.222 1.00 65.25 107 ASP A C 1
ATOM 803 O O . ASP A 1 107 ? 16.946 0.072 12.210 1.00 65.25 107 ASP A O 1
ATOM 807 N N . LYS A 1 108 ? 18.109 0.254 14.126 1.00 63.31 108 LYS A N 1
ATOM 808 C CA . LYS A 1 108 ? 18.370 1.700 14.012 1.00 63.31 108 LYS A CA 1
ATOM 809 C C . LYS A 1 108 ? 19.024 2.100 12.676 1.00 63.31 108 LYS A C 1
ATOM 811 O O . LYS A 1 108 ? 18.773 3.206 12.193 1.00 63.31 108 LYS A O 1
ATOM 816 N N . THR A 1 109 ? 19.832 1.231 12.059 1.00 64.69 109 THR A N 1
ATOM 817 C CA . THR A 1 109 ? 20.454 1.488 10.746 1.00 64.69 109 THR A CA 1
ATOM 818 C C . THR A 1 109 ? 19.412 1.501 9.631 1.00 64.69 109 THR A C 1
ATOM 820 O O . THR A 1 109 ? 19.370 2.436 8.831 1.00 64.69 109 THR A O 1
ATOM 823 N N . THR A 1 110 ? 18.533 0.499 9.606 1.00 63.91 110 THR A N 1
ATOM 824 C CA . THR A 1 110 ? 17.458 0.365 8.614 1.00 63.91 110 THR A CA 1
ATOM 825 C C . THR A 1 110 ? 16.402 1.459 8.774 1.00 63.91 110 THR A C 1
ATOM 827 O O . THR A 1 110 ? 15.959 2.029 7.777 1.00 63.91 110 THR A O 1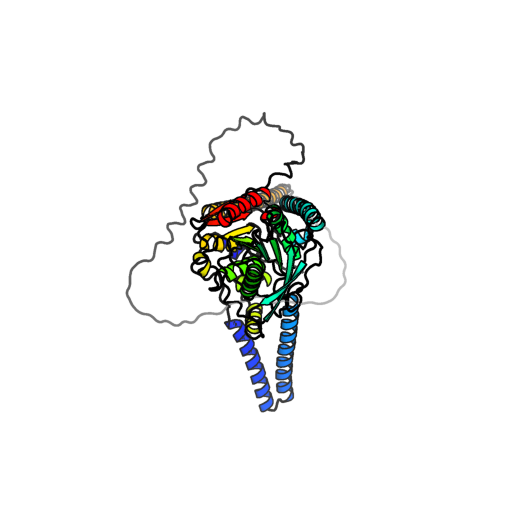
ATOM 830 N N . ILE A 1 111 ? 16.069 1.831 10.018 1.00 62.22 111 ILE A N 1
ATOM 831 C CA . ILE A 1 111 ? 15.222 2.996 10.312 1.00 62.22 111 ILE A CA 1
ATOM 832 C C . ILE A 1 111 ? 15.852 4.249 9.688 1.00 62.22 111 ILE A C 1
ATOM 834 O O . ILE A 1 111 ? 15.251 4.827 8.783 1.00 62.22 111 ILE A O 1
ATOM 838 N N . ARG A 1 112 ? 17.099 4.602 10.049 1.00 64.56 112 ARG A N 1
ATOM 839 C CA . ARG A 1 112 ? 17.815 5.767 9.484 1.00 64.56 112 ARG A CA 1
ATOM 840 C C . ARG A 1 112 ? 17.888 5.771 7.950 1.00 64.56 112 ARG A C 1
ATOM 842 O O . ARG A 1 112 ? 17.832 6.847 7.364 1.00 64.56 112 ARG A O 1
ATOM 849 N N . LEU A 1 113 ? 17.991 4.613 7.292 1.00 64.25 113 LEU A N 1
ATOM 850 C CA . LEU A 1 113 ? 17.972 4.519 5.823 1.00 64.25 113 LEU A CA 1
ATOM 851 C C . LEU A 1 113 ? 16.616 4.918 5.217 1.00 64.25 113 LEU A C 1
ATOM 853 O O . LEU A 1 113 ? 16.588 5.565 4.173 1.00 64.25 113 LEU A O 1
ATOM 857 N N . SER A 1 114 ? 15.504 4.580 5.878 1.00 60.09 114 SER A N 1
ATOM 858 C CA . SER A 1 114 ? 14.159 5.043 5.492 1.00 60.09 114 SER A CA 1
ATOM 859 C C . SER A 1 114 ? 13.860 6.495 5.903 1.00 60.09 114 SER A C 1
ATOM 861 O O . SER A 1 114 ? 12.926 7.103 5.380 1.00 60.09 114 SER A O 1
ATOM 863 N N . THR A 1 115 ? 14.648 7.056 6.827 1.00 65.38 115 THR A N 1
ATOM 864 C CA . THR A 1 115 ? 14.413 8.366 7.458 1.00 65.38 115 THR A CA 1
ATOM 865 C C . THR A 1 115 ? 15.714 9.144 7.732 1.00 65.38 115 THR A C 1
ATOM 867 O O . THR A 1 115 ? 16.074 9.373 8.894 1.00 65.38 115 THR A O 1
ATOM 870 N N . PRO A 1 116 ? 16.444 9.595 6.696 1.00 65.75 116 PRO A N 1
ATOM 871 C CA . PRO A 1 116 ? 17.737 10.267 6.872 1.00 65.75 116 PRO A CA 1
ATOM 872 C C . PRO A 1 116 ? 17.654 11.633 7.584 1.00 65.75 116 PRO A C 1
ATOM 874 O O . PRO A 1 116 ? 18.687 12.205 7.917 1.00 65.75 116 PRO A O 1
ATOM 877 N N . THR A 1 117 ? 16.446 12.160 7.815 1.00 72.88 117 THR A N 1
ATOM 878 C CA . THR A 1 117 ? 16.162 13.463 8.449 1.00 72.88 117 THR A CA 1
ATOM 879 C C . THR A 1 117 ? 15.590 13.358 9.875 1.00 72.88 117 THR A C 1
ATOM 881 O O . THR A 1 117 ? 15.168 14.370 10.448 1.00 72.88 117 THR A O 1
ATOM 884 N N . LEU A 1 118 ? 15.560 12.160 10.477 1.00 74.06 118 LEU A N 1
ATOM 885 C CA . LEU A 1 118 ? 15.309 12.029 11.917 1.00 74.06 118 LEU A CA 1
ATOM 886 C C . LEU A 1 118 ? 16.562 12.366 12.725 1.00 74.06 118 LEU A C 1
ATOM 888 O O . LEU A 1 118 ? 17.660 11.894 12.438 1.00 74.06 118 LEU A O 1
ATOM 892 N N . SER A 1 119 ? 16.358 13.133 13.789 1.00 80.44 119 SER A N 1
ATOM 893 C CA . SER A 1 119 ? 17.291 13.240 14.902 1.00 80.44 119 SER A CA 1
ATOM 894 C C . SER A 1 119 ? 17.329 11.935 15.701 1.00 80.44 119 SER A C 1
ATOM 896 O O . SER A 1 119 ? 16.377 11.147 15.716 1.00 80.44 119 SER A O 1
ATOM 898 N N . ASP A 1 120 ? 18.419 11.724 16.434 1.00 81.44 120 ASP A N 1
ATOM 899 C CA . ASP A 1 120 ? 18.605 10.496 17.207 1.00 81.44 120 ASP A CA 1
ATOM 900 C C . ASP A 1 120 ? 17.597 10.321 18.352 1.00 81.44 120 ASP A C 1
ATOM 902 O O . ASP A 1 120 ? 17.311 9.178 18.707 1.00 81.44 120 ASP A O 1
ATOM 906 N N . LYS A 1 121 ? 17.015 11.411 18.882 1.00 83.12 121 LYS A N 1
ATOM 907 C CA . LYS A 1 121 ? 15.943 11.343 19.892 1.00 83.12 121 LYS A CA 1
ATOM 908 C C . LYS A 1 121 ? 14.625 10.867 19.274 1.00 83.12 121 LYS A C 1
ATOM 910 O O . LYS A 1 121 ? 14.009 9.955 19.813 1.00 83.12 121 LYS A O 1
ATOM 915 N N . GLU A 1 122 ? 14.223 11.418 18.126 1.00 83.12 122 GLU A N 1
ATOM 916 C CA . GLU A 1 122 ? 13.005 10.986 17.415 1.00 83.12 122 GLU A CA 1
ATOM 917 C C . GLU A 1 122 ? 13.111 9.517 16.972 1.00 83.12 122 GLU A C 1
ATOM 919 O O . GLU A 1 122 ? 12.200 8.725 17.211 1.00 83.12 122 GLU A O 1
ATOM 924 N N . ALA A 1 123 ? 14.253 9.135 16.386 1.00 81.62 123 ALA A N 1
ATOM 925 C CA . ALA A 1 123 ? 14.503 7.765 15.949 1.00 81.62 123 ALA A CA 1
ATOM 926 C C . ALA A 1 123 ? 14.499 6.765 17.121 1.00 81.62 123 ALA A C 1
ATOM 928 O O . ALA A 1 123 ? 13.958 5.673 16.975 1.00 81.62 123 ALA A O 1
ATOM 929 N N . ALA A 1 124 ? 15.052 7.133 18.285 1.00 83.31 124 ALA A N 1
ATOM 930 C CA . ALA A 1 124 ? 15.032 6.285 19.479 1.00 83.31 124 ALA A CA 1
ATOM 931 C C . ALA A 1 124 ? 13.621 6.116 20.073 1.00 83.31 124 ALA A C 1
ATOM 933 O O . ALA A 1 124 ? 13.276 5.016 20.500 1.00 83.31 124 ALA A O 1
ATOM 934 N N . THR A 1 125 ? 12.784 7.161 20.064 1.00 85.56 125 THR A N 1
ATOM 935 C CA . THR A 1 125 ? 11.375 7.055 20.488 1.00 85.56 125 THR A CA 1
ATOM 936 C C . THR A 1 125 ? 10.584 6.118 19.569 1.00 85.56 125 THR A C 1
ATOM 938 O O . THR A 1 125 ? 9.869 5.241 20.051 1.00 85.56 125 THR A O 1
ATOM 941 N N . ILE A 1 126 ? 10.756 6.245 18.248 1.00 85.69 126 ILE A N 1
ATOM 942 C CA . ILE A 1 126 ? 10.121 5.356 17.261 1.00 85.69 126 ILE A CA 1
ATOM 943 C C . ILE A 1 126 ? 10.588 3.904 17.445 1.00 85.69 126 ILE A C 1
ATOM 945 O O . ILE A 1 126 ? 9.763 2.991 17.426 1.00 85.69 126 ILE A O 1
ATOM 949 N N . ASP A 1 127 ? 11.885 3.678 17.669 1.00 85.56 127 ASP A N 1
ATOM 950 C CA . ASP A 1 127 ? 12.455 2.348 17.919 1.00 85.56 127 ASP A CA 1
ATOM 951 C C . ASP A 1 127 ? 11.908 1.717 19.216 1.00 85.56 127 ASP A C 1
ATOM 953 O O . ASP A 1 127 ? 11.509 0.554 19.218 1.00 85.56 127 ASP A O 1
ATOM 957 N N . LEU A 1 128 ? 11.763 2.501 20.293 1.00 88.06 128 LEU A N 1
ATOM 958 C CA . LEU A 1 128 ? 11.142 2.068 21.551 1.00 88.06 128 LEU A CA 1
ATOM 959 C C . LEU A 1 128 ? 9.669 1.661 21.371 1.00 88.06 128 LEU A C 1
ATOM 961 O O . LEU A 1 128 ? 9.246 0.620 21.881 1.00 88.06 128 LEU A O 1
ATOM 965 N N . HIS A 1 129 ? 8.882 2.444 20.630 1.00 90.44 129 HIS A N 1
ATOM 966 C CA . HIS A 1 129 ? 7.489 2.100 20.330 1.00 90.44 129 HIS A CA 1
ATOM 967 C C . HIS A 1 129 ? 7.386 0.840 19.454 1.00 90.44 129 HIS A C 1
ATOM 969 O O . HIS A 1 129 ? 6.563 -0.033 19.731 1.00 90.44 129 HIS A O 1
ATOM 975 N N . ARG A 1 130 ? 8.265 0.684 18.455 1.00 89.38 130 ARG A N 1
ATOM 976 C CA . ARG A 1 130 ? 8.350 -0.525 17.615 1.00 89.38 130 ARG A CA 1
ATOM 977 C C . ARG A 1 130 ? 8.749 -1.761 18.411 1.00 89.38 130 ARG A C 1
ATOM 979 O O . ARG A 1 130 ? 8.128 -2.803 18.240 1.00 89.38 130 ARG A O 1
ATOM 986 N N . ALA A 1 131 ? 9.736 -1.656 19.299 1.00 88.88 131 ALA A N 1
ATOM 987 C CA . ALA A 1 131 ? 10.142 -2.744 20.186 1.00 88.88 131 ALA A CA 1
ATOM 988 C C . ALA A 1 131 ? 9.010 -3.146 21.150 1.00 88.88 131 ALA A C 1
ATOM 990 O O . ALA A 1 131 ? 8.799 -4.332 21.402 1.00 88.88 131 ALA A O 1
ATOM 991 N N . THR A 1 132 ? 8.237 -2.169 21.634 1.00 91.94 132 THR A N 1
ATOM 992 C CA . THR A 1 132 ? 7.055 -2.404 22.476 1.00 91.94 132 THR A CA 1
ATOM 993 C C . THR A 1 132 ? 5.967 -3.152 21.696 1.00 91.94 132 THR A C 1
ATOM 995 O O . THR A 1 132 ? 5.497 -4.198 22.146 1.00 91.94 132 THR A O 1
ATOM 998 N N . GLU A 1 133 ? 5.623 -2.691 20.488 1.00 92.56 133 GLU A N 1
ATOM 999 C CA . GLU A 1 133 ? 4.667 -3.386 19.616 1.00 92.56 133 GLU A CA 1
ATOM 1000 C C . GLU A 1 133 ? 5.186 -4.766 19.182 1.00 92.56 133 GLU A C 1
ATOM 1002 O O . GLU A 1 133 ? 4.403 -5.705 19.092 1.00 92.56 133 GLU A O 1
ATOM 1007 N N . ALA A 1 134 ? 6.498 -4.948 18.999 1.00 91.56 134 ALA A N 1
ATOM 1008 C CA . ALA A 1 134 ? 7.093 -6.240 18.661 1.00 91.56 134 ALA A CA 1
ATOM 1009 C C . ALA A 1 134 ? 6.878 -7.286 19.764 1.00 91.56 134 ALA A C 1
ATOM 1011 O O . ALA A 1 134 ? 6.564 -8.437 19.456 1.00 91.56 134 ALA A O 1
ATOM 1012 N N . VAL A 1 135 ? 6.975 -6.896 21.042 1.00 92.38 135 VAL A N 1
ATOM 1013 C CA . VAL A 1 135 ? 6.647 -7.777 22.176 1.00 92.38 135 VAL A CA 1
ATOM 1014 C C . VAL A 1 135 ? 5.158 -8.137 22.167 1.00 92.38 135 VAL A C 1
ATOM 1016 O O . VAL A 1 135 ? 4.822 -9.321 22.229 1.00 92.38 135 VAL A O 1
ATOM 1019 N N . LEU A 1 136 ? 4.272 -7.145 22.017 1.00 93.00 136 LEU A N 1
ATOM 1020 C CA . LEU A 1 136 ? 2.816 -7.344 22.019 1.00 93.00 136 LEU A CA 1
ATOM 1021 C C . LEU A 1 136 ? 2.327 -8.179 20.821 1.00 93.00 136 LEU A C 1
ATOM 1023 O O . LEU A 1 136 ? 1.451 -9.033 20.968 1.00 93.00 136 LEU A O 1
ATOM 1027 N N . VAL A 1 137 ? 2.897 -7.967 19.632 1.00 92.44 137 VAL A N 1
ATOM 1028 C CA . VAL A 1 137 ? 2.607 -8.742 18.416 1.00 92.44 137 VAL A CA 1
ATOM 1029 C C . VAL A 1 137 ? 3.186 -10.147 18.520 1.00 92.44 137 VAL A C 1
ATOM 1031 O O . VAL A 1 137 ? 2.516 -11.088 18.110 1.00 92.44 137 VAL A O 1
ATOM 1034 N N . ASN A 1 138 ? 4.373 -10.334 19.103 1.00 90.88 138 ASN A N 1
ATOM 1035 C CA . ASN A 1 138 ? 4.924 -11.669 19.335 1.00 90.88 138 ASN A CA 1
ATOM 1036 C C . ASN A 1 138 ? 4.061 -12.476 20.318 1.00 90.88 138 ASN A C 1
ATOM 1038 O O . ASN A 1 138 ? 3.712 -13.617 20.020 1.00 90.88 138 ASN A O 1
ATOM 1042 N N . GLU A 1 139 ? 3.664 -11.888 21.451 1.00 90.00 139 GLU A N 1
ATOM 1043 C CA . GLU A 1 139 ? 2.734 -12.526 22.391 1.00 90.00 139 GLU A CA 1
ATOM 1044 C C . GLU A 1 139 ? 1.400 -12.862 21.709 1.00 90.00 139 GLU A C 1
ATOM 1046 O O . GLU A 1 139 ? 0.911 -13.990 21.818 1.00 90.00 139 GLU A O 1
ATOM 1051 N N . TRP A 1 140 ? 0.834 -11.918 20.950 1.00 89.69 140 TRP A N 1
ATOM 1052 C CA . TRP A 1 140 ? -0.390 -12.148 20.189 1.00 89.69 140 TRP A CA 1
ATOM 1053 C C . TRP A 1 140 ? -0.235 -13.283 19.168 1.00 89.69 140 TRP A C 1
ATOM 1055 O O . TRP A 1 140 ? -1.076 -14.174 19.147 1.00 89.69 140 TRP A O 1
ATOM 1065 N N . VAL A 1 141 ? 0.826 -13.309 18.356 1.00 86.31 141 VAL A N 1
ATOM 1066 C CA . VAL A 1 141 ? 1.042 -14.324 17.306 1.00 86.31 141 VAL A CA 1
ATOM 1067 C C . VAL A 1 141 ? 1.315 -15.714 17.890 1.00 86.31 141 VAL A C 1
ATOM 1069 O O . VAL A 1 141 ? 0.852 -16.701 17.319 1.00 86.31 141 VAL A O 1
ATOM 1072 N N . VAL A 1 142 ? 2.009 -15.810 19.030 1.00 85.50 142 VAL A N 1
ATOM 1073 C CA . VAL A 1 142 ? 2.249 -17.082 19.737 1.00 85.50 142 VAL A CA 1
ATOM 1074 C C . VAL A 1 142 ? 0.965 -17.629 20.371 1.00 85.50 142 VAL A C 1
ATOM 1076 O O . VAL A 1 142 ? 0.723 -18.834 20.312 1.00 85.50 142 VAL A O 1
ATOM 1079 N N . ASN A 1 143 ? 0.120 -16.761 20.935 1.00 83.50 143 ASN A N 1
ATOM 1080 C CA . ASN A 1 143 ? -1.171 -17.148 21.518 1.00 83.50 143 ASN A CA 1
ATOM 1081 C C . ASN A 1 143 ? -2.298 -17.291 20.472 1.00 83.50 143 ASN A C 1
ATOM 1083 O O . ASN A 1 143 ? -3.329 -17.917 20.737 1.00 83.50 143 ASN A O 1
ATOM 1087 N N . ALA A 1 144 ? -2.132 -16.716 19.279 1.00 73.00 144 ALA A N 1
ATOM 1088 C CA . ALA A 1 144 ? -3.090 -16.805 18.189 1.00 73.00 144 ALA A CA 1
ATOM 1089 C C . ALA A 1 144 ? -3.136 -18.210 17.573 1.00 73.00 144 ALA A C 1
ATOM 1091 O O . ALA A 1 144 ? -2.198 -19.005 17.599 1.00 73.00 144 ALA A O 1
ATOM 1092 N N . ARG A 1 145 ? -4.263 -18.508 16.923 1.00 71.88 145 ARG A N 1
ATOM 1093 C CA . ARG A 1 145 ? -4.395 -19.711 16.095 1.00 71.88 145 ARG A CA 1
ATOM 1094 C C . ARG A 1 145 ? -3.429 -19.608 14.915 1.00 71.88 145 ARG A C 1
ATOM 1096 O O . ARG A 1 145 ? -3.519 -18.648 14.153 1.00 71.88 145 ARG A O 1
ATOM 1103 N N . THR A 1 146 ? -2.590 -20.630 14.732 1.00 77.69 146 THR A N 1
ATOM 1104 C CA . THR A 1 146 ? -1.571 -20.712 13.672 1.00 77.69 146 THR A CA 1
ATOM 1105 C C . THR A 1 146 ? -2.102 -20.204 12.319 1.00 77.69 146 THR A C 1
ATOM 1107 O O . THR A 1 146 ? -3.116 -20.741 11.846 1.00 77.69 146 THR A O 1
ATOM 1110 N N . PRO A 1 147 ? -1.453 -19.205 11.682 1.00 87.12 147 PRO A N 1
ATOM 1111 C CA . PRO A 1 147 ? -1.959 -18.586 10.458 1.00 87.12 147 PRO A CA 1
ATOM 1112 C C . PRO A 1 147 ? -2.136 -19.609 9.330 1.00 87.12 147 PRO A C 1
ATOM 1114 O O . PRO A 1 147 ? -1.197 -20.302 8.932 1.00 87.12 147 PRO A O 1
ATOM 1117 N N . ARG A 1 148 ? -3.359 -19.733 8.808 1.00 91.88 148 ARG A N 1
ATOM 1118 C CA . ARG A 1 148 ? -3.715 -20.790 7.850 1.00 91.88 148 ARG A CA 1
ATOM 1119 C C . ARG A 1 148 ? -3.427 -20.346 6.424 1.00 91.88 148 ARG A C 1
ATOM 1121 O O . ARG A 1 148 ? -3.954 -19.322 6.000 1.00 91.88 148 ARG A O 1
ATOM 1128 N N . ARG A 1 149 ? -2.648 -21.129 5.671 1.00 95.50 149 ARG A N 1
ATOM 1129 C CA . ARG A 1 149 ? -2.368 -20.856 4.254 1.00 95.50 149 ARG A CA 1
ATOM 1130 C C . ARG A 1 149 ? -3.650 -20.872 3.420 1.00 95.50 149 ARG A C 1
ATOM 1132 O O . ARG A 1 149 ? -4.362 -21.873 3.406 1.00 95.50 149 ARG A O 1
ATOM 1139 N N . ILE A 1 150 ? -3.890 -19.780 2.702 1.00 97.75 150 ILE A N 1
ATOM 1140 C CA . ILE A 1 150 ? -4.943 -19.616 1.697 1.00 97.75 150 ILE A CA 1
ATOM 1141 C C . ILE A 1 150 ? -4.273 -19.379 0.337 1.00 97.75 150 ILE A C 1
ATOM 1143 O O . ILE A 1 150 ? -3.165 -18.843 0.271 1.00 97.75 150 ILE A O 1
ATOM 1147 N N . GLN A 1 151 ? -4.938 -19.789 -0.743 1.00 97.88 151 GLN A N 1
ATOM 1148 C CA . GLN A 1 151 ? -4.540 -19.470 -2.111 1.00 97.88 151 GLN A CA 1
ATOM 1149 C C . GLN A 1 151 ? -5.760 -18.989 -2.903 1.00 97.88 151 GLN A C 1
ATOM 1151 O O . GLN A 1 151 ? -6.848 -19.553 -2.774 1.00 97.88 151 GLN A O 1
ATOM 1156 N N . VAL A 1 152 ? -5.561 -17.953 -3.712 1.00 98.06 152 VAL A N 1
ATOM 1157 C CA . VAL A 1 152 ? -6.546 -17.318 -4.600 1.00 98.06 152 VAL A CA 1
ATOM 1158 C C . VAL A 1 152 ? -5.956 -17.273 -6.017 1.00 98.06 152 VAL A C 1
ATOM 1160 O O . VAL A 1 152 ? -4.759 -17.501 -6.200 1.00 98.06 152 VAL A O 1
ATOM 1163 N N . ARG A 1 153 ? -6.776 -17.024 -7.042 1.00 97.69 153 ARG A N 1
ATOM 1164 C CA . ARG A 1 153 ? -6.290 -16.617 -8.369 1.00 97.69 153 ARG A CA 1
ATOM 1165 C C . ARG A 1 153 ? -6.816 -15.232 -8.707 1.00 97.69 153 ARG A C 1
ATOM 1167 O O . ARG A 1 153 ? -7.981 -14.954 -8.437 1.00 97.69 153 ARG A O 1
ATOM 1174 N N . SER A 1 154 ? -5.954 -14.412 -9.295 1.00 95.94 154 SER A N 1
ATOM 1175 C CA . SER A 1 154 ? -6.341 -13.138 -9.900 1.00 95.94 154 SER A CA 1
ATOM 1176 C C . SER A 1 154 ? -7.081 -13.344 -11.226 1.00 95.94 154 SER A C 1
ATOM 1178 O O . SER A 1 154 ? -7.171 -14.470 -11.727 1.00 95.94 154 SER A O 1
ATOM 1180 N N . ASP A 1 155 ? -7.592 -12.263 -11.812 1.00 93.56 155 ASP A N 1
ATOM 1181 C CA . ASP A 1 155 ? -8.343 -12.291 -13.074 1.00 93.56 155 ASP A CA 1
ATOM 1182 C C . ASP A 1 155 ? -7.481 -12.675 -14.292 1.00 93.56 155 ASP A C 1
ATOM 1184 O O . ASP A 1 155 ? -7.944 -13.397 -15.175 1.00 93.56 155 ASP A O 1
ATOM 1188 N N . ASP A 1 156 ? -6.199 -12.308 -14.293 1.00 92.06 156 ASP A N 1
ATOM 1189 C CA . ASP A 1 156 ? -5.191 -12.794 -15.248 1.00 92.06 156 ASP A CA 1
ATOM 1190 C C . ASP A 1 156 ? -4.727 -14.249 -15.002 1.00 92.06 156 ASP A C 1
ATOM 1192 O O . ASP A 1 156 ? -3.935 -14.802 -15.773 1.00 92.06 156 ASP A O 1
ATOM 1196 N N . GLY A 1 157 ? -5.234 -14.885 -13.941 1.00 93.00 157 GLY A N 1
ATOM 1197 C CA . GLY A 1 157 ? -4.944 -16.260 -13.546 1.00 93.00 157 GLY A CA 1
ATOM 1198 C C . GLY A 1 157 ? -3.763 -16.443 -12.588 1.00 93.00 157 GLY A C 1
ATOM 1199 O O . GLY A 1 157 ? -3.579 -17.569 -12.118 1.00 93.00 157 GLY A O 1
ATOM 1200 N N . THR A 1 158 ? -2.996 -15.396 -12.261 1.00 92.69 158 THR A N 1
ATOM 1201 C CA . THR A 1 158 ? -1.861 -15.433 -11.311 1.00 92.69 158 THR A CA 1
ATOM 1202 C C . THR A 1 158 ? -2.287 -16.036 -9.970 1.00 92.69 158 THR A C 1
ATOM 1204 O O . THR A 1 158 ? -3.293 -15.610 -9.400 1.00 92.69 158 THR A O 1
ATOM 1207 N N . ALA A 1 159 ? -1.562 -17.034 -9.449 1.00 96.38 159 ALA A N 1
ATOM 1208 C CA . ALA A 1 159 ? -1.868 -17.618 -8.145 1.00 96.38 159 ALA A CA 1
ATOM 1209 C C . ALA A 1 159 ? -1.306 -16.762 -7.000 1.00 96.38 159 ALA A C 1
ATOM 1211 O O . ALA A 1 159 ? -0.097 -16.579 -6.873 1.00 96.38 159 ALA A O 1
ATOM 1212 N N . LEU A 1 160 ? -2.195 -16.289 -6.134 1.00 97.62 160 LEU A N 1
ATOM 1213 C CA . LEU A 1 160 ? -1.894 -15.418 -5.002 1.00 97.62 160 LEU A CA 1
ATOM 1214 C C . LEU A 1 160 ? -1.916 -16.226 -3.703 1.00 97.62 160 LEU A C 1
ATOM 1216 O O . LEU A 1 160 ? -2.807 -17.056 -3.505 1.00 97.62 160 LEU A O 1
ATOM 1220 N N . ALA A 1 161 ? -0.965 -15.984 -2.808 1.00 97.56 161 ALA A N 1
ATOM 1221 C CA . ALA A 1 161 ? -0.838 -16.653 -1.520 1.00 97.56 161 ALA A CA 1
ATOM 1222 C C . ALA A 1 161 ? -1.143 -15.709 -0.349 1.00 97.56 161 ALA A C 1
ATOM 1224 O O . ALA A 1 161 ? -0.913 -14.504 -0.410 1.00 97.56 161 ALA A O 1
ATOM 1225 N N . GLY A 1 162 ? -1.655 -16.271 0.744 1.00 97.25 162 GLY A N 1
ATOM 1226 C CA . GLY A 1 162 ? -1.935 -15.514 1.959 1.00 97.25 162 GLY A CA 1
ATOM 1227 C C . GLY A 1 162 ? -2.069 -16.400 3.190 1.00 97.25 162 GLY A C 1
ATOM 1228 O O . GLY A 1 162 ? -2.005 -17.633 3.113 1.00 97.25 162 GLY A O 1
ATOM 1229 N N . ARG A 1 163 ? -2.241 -15.763 4.345 1.00 95.88 163 ARG A N 1
ATOM 1230 C CA . ARG A 1 163 ? -2.381 -16.365 5.669 1.00 95.88 163 ARG A CA 1
ATOM 1231 C C . ARG A 1 163 ? -3.598 -15.774 6.380 1.00 95.88 163 ARG A C 1
ATOM 1233 O O . ARG A 1 163 ? -3.665 -14.578 6.635 1.00 95.88 163 ARG A O 1
ATOM 1240 N N . MET A 1 164 ? -4.552 -16.631 6.732 1.00 94.69 164 MET A N 1
ATOM 1241 C CA . MET A 1 164 ? -5.749 -16.259 7.485 1.00 94.69 164 MET A CA 1
ATOM 1242 C C . MET A 1 164 ? -5.548 -16.517 8.984 1.00 94.69 164 MET A C 1
ATOM 1244 O O . MET A 1 164 ? -5.325 -17.666 9.383 1.00 94.69 164 MET A O 1
ATOM 1248 N N . ILE A 1 165 ? -5.726 -15.484 9.811 1.00 92.94 165 ILE A N 1
ATOM 1249 C CA . ILE A 1 165 ? -5.880 -15.593 11.269 1.00 92.94 165 ILE A CA 1
ATOM 1250 C C . ILE A 1 165 ? -7.369 -15.367 11.597 1.00 92.94 165 ILE A C 1
ATOM 1252 O O . ILE A 1 165 ? -7.859 -14.245 11.467 1.00 92.94 165 ILE A O 1
ATOM 1256 N N . PRO A 1 166 ? -8.134 -16.415 11.961 1.00 88.75 166 PRO A N 1
ATOM 1257 C CA . PRO A 1 166 ? -9.570 -16.291 12.196 1.00 88.75 166 PRO A CA 1
ATOM 1258 C C . PRO A 1 166 ? -9.880 -15.799 13.616 1.00 88.75 166 PRO A C 1
ATOM 1260 O O . PRO A 1 166 ? -9.386 -16.381 14.591 1.00 88.75 166 PRO A O 1
ATOM 1263 N N . GLY A 1 167 ? -10.782 -14.818 13.721 1.00 85.25 167 GLY A N 1
ATOM 1264 C CA . GLY A 1 167 ? -11.321 -14.314 14.987 1.00 85.25 167 GLY A CA 1
ATOM 1265 C C . GLY A 1 167 ? -12.146 -15.363 15.747 1.00 85.25 167 GLY A C 1
ATOM 1266 O O . GLY A 1 167 ? -12.243 -16.537 15.360 1.00 85.25 167 GLY A O 1
ATOM 1267 N N . THR A 1 168 ? -12.778 -14.978 16.856 1.00 82.69 168 THR A N 1
ATOM 1268 C CA . THR A 1 168 ? -13.577 -15.922 17.657 1.00 82.69 168 THR A CA 1
ATOM 1269 C C . THR A 1 168 ? -14.841 -16.384 16.925 1.00 82.69 168 THR A C 1
ATOM 1271 O O . THR A 1 168 ? -15.272 -17.523 17.123 1.00 82.69 168 THR A O 1
ATOM 1274 N N . LYS A 1 169 ? -15.411 -15.547 16.040 1.00 80.38 169 LYS A N 1
ATOM 1275 C CA . LYS A 1 169 ? -16.679 -15.790 15.326 1.00 80.38 169 LYS A CA 1
ATOM 1276 C C . LYS A 1 169 ? -16.565 -15.521 13.818 1.00 80.38 169 LYS A C 1
ATOM 1278 O O . LYS A 1 169 ? -15.944 -14.559 13.382 1.00 80.38 169 LYS A O 1
ATOM 1283 N N . ARG A 1 170 ? -17.255 -16.340 13.008 1.00 72.00 170 ARG A N 1
ATOM 1284 C CA . ARG A 1 170 ? -17.265 -16.238 11.529 1.00 72.00 170 ARG A CA 1
ATOM 1285 C C . ARG A 1 170 ? -17.886 -14.938 10.999 1.00 72.00 170 ARG A C 1
ATOM 1287 O O . ARG A 1 170 ? -17.464 -14.474 9.953 1.00 72.00 170 ARG A O 1
ATOM 1294 N N . LEU A 1 171 ? -18.880 -14.378 11.692 1.00 82.38 171 LEU A N 1
ATOM 1295 C CA . LEU A 1 171 ? -19.621 -13.173 11.276 1.00 82.38 171 LEU A CA 1
ATOM 1296 C C . LEU A 1 171 ? -18.987 -11.869 11.798 1.00 82.38 171 LEU A C 1
ATOM 1298 O O . LEU A 1 171 ? -19.695 -10.915 12.102 1.00 82.38 171 LEU A O 1
ATOM 1302 N N . ARG A 1 172 ? -17.665 -11.848 11.979 1.00 89.88 172 ARG A N 1
ATOM 1303 C CA . ARG A 1 172 ? -16.918 -10.639 12.351 1.00 89.88 172 ARG A CA 1
ATOM 1304 C C . ARG A 1 172 ? -16.350 -9.962 11.106 1.00 89.88 172 ARG A C 1
ATOM 1306 O O . ARG A 1 172 ? -16.072 -10.685 10.142 1.00 89.88 172 ARG A O 1
ATOM 1313 N N . PRO A 1 173 ? -16.142 -8.631 11.131 1.00 95.00 173 PRO A N 1
ATOM 1314 C CA . PRO A 1 173 ? -15.479 -7.923 10.046 1.00 95.00 173 PRO A CA 1
ATOM 1315 C C . PRO A 1 173 ? -14.161 -8.591 9.664 1.00 95.00 173 PRO A C 1
ATOM 1317 O O . PRO A 1 173 ? -13.472 -9.184 10.501 1.00 95.00 173 PRO A O 1
ATOM 1320 N N . TRP A 1 174 ? -13.825 -8.497 8.387 1.00 97.75 174 TRP A N 1
ATOM 1321 C CA . TRP A 1 174 ? -12.535 -8.916 7.871 1.00 97.75 174 TRP A CA 1
ATOM 1322 C C . TRP A 1 174 ? -11.605 -7.728 7.713 1.00 97.75 174 TRP A C 1
ATOM 1324 O O . TRP A 1 174 ? -12.056 -6.636 7.381 1.00 97.75 174 TRP A O 1
ATOM 1334 N N . VAL A 1 175 ? -10.309 -7.966 7.875 1.00 98.38 175 VAL A N 1
ATOM 1335 C CA . VAL A 1 175 ? -9.261 -7.012 7.522 1.00 98.38 175 VAL A CA 1
ATOM 1336 C C . VAL A 1 175 ? -8.344 -7.654 6.498 1.00 98.38 175 VAL A C 1
ATOM 1338 O O . VAL A 1 175 ? -7.715 -8.677 6.775 1.00 98.38 175 VAL A O 1
ATOM 1341 N N . LEU A 1 176 ? -8.312 -7.075 5.304 1.00 98.81 176 LEU A N 1
ATOM 1342 C CA . LEU A 1 176 ? -7.389 -7.430 4.237 1.00 98.81 176 LEU A CA 1
ATOM 1343 C C . LEU A 1 176 ? -6.149 -6.545 4.368 1.00 98.81 176 LEU A C 1
ATOM 1345 O O . LEU A 1 176 ? -6.209 -5.348 4.096 1.00 98.81 176 LEU A O 1
ATOM 1349 N N . MET A 1 177 ? -5.044 -7.136 4.813 1.00 98.56 177 MET A N 1
ATOM 1350 C CA . MET A 1 177 ? -3.775 -6.442 5.007 1.00 98.56 177 MET A CA 1
ATOM 1351 C C . MET A 1 177 ? -2.901 -6.572 3.755 1.00 98.56 177 MET A C 1
ATOM 1353 O O . MET A 1 177 ? -2.665 -7.691 3.291 1.00 98.56 177 MET A O 1
ATOM 1357 N N . LEU A 1 178 ? -2.409 -5.447 3.229 1.00 98.50 178 LEU A N 1
ATOM 1358 C CA . LEU A 1 178 ? -1.597 -5.366 2.009 1.00 98.50 178 LEU A CA 1
ATOM 1359 C C . LEU A 1 178 ? -0.245 -4.703 2.328 1.00 98.50 178 LEU A C 1
ATOM 1361 O O . LEU A 1 178 ? -0.204 -3.532 2.706 1.00 98.50 178 LEU A O 1
ATOM 1365 N N . HIS A 1 179 ? 0.862 -5.433 2.179 1.00 95.88 179 HIS A N 1
ATOM 1366 C CA . HIS A 1 179 ? 2.200 -4.935 2.527 1.00 95.88 179 HIS A CA 1
ATOM 1367 C C . HIS A 1 179 ? 2.833 -4.042 1.439 1.00 95.88 179 HIS A C 1
ATOM 1369 O O . HIS A 1 179 ? 2.462 -4.104 0.264 1.00 95.88 179 HIS A O 1
ATOM 1375 N N . ASP A 1 180 ? 3.851 -3.258 1.816 1.00 92.94 180 ASP A N 1
ATOM 1376 C CA . ASP A 1 180 ? 4.663 -2.492 0.861 1.00 92.94 180 ASP A CA 1
ATOM 1377 C C . ASP A 1 180 ? 5.653 -3.381 0.077 1.00 92.94 180 ASP A C 1
ATOM 1379 O O . ASP A 1 180 ? 5.978 -4.511 0.453 1.00 92.94 180 ASP A O 1
ATOM 1383 N N . PHE A 1 181 ? 6.145 -2.848 -1.036 1.00 88.56 181 PHE A N 1
ATOM 1384 C CA . PHE A 1 181 ? 7.200 -3.397 -1.876 1.00 88.56 181 PHE A CA 1
ATOM 1385 C C . PHE A 1 181 ? 8.413 -3.921 -1.080 1.00 88.56 181 PHE A C 1
ATOM 1387 O O . PHE A 1 181 ? 8.906 -3.295 -0.143 1.00 88.56 181 PHE A O 1
ATOM 1394 N N . GLY A 1 182 ? 8.917 -5.089 -1.479 1.00 84.00 182 GLY A N 1
ATOM 1395 C CA . GLY A 1 182 ? 9.998 -5.800 -0.788 1.00 84.00 182 GLY A CA 1
ATOM 1396 C C . GLY A 1 182 ? 9.572 -6.555 0.478 1.00 84.00 182 GLY A C 1
ATOM 1397 O O . GLY A 1 182 ? 10.378 -7.307 1.016 1.00 84.00 182 GLY A O 1
ATOM 1398 N N . GLY A 1 183 ? 8.328 -6.387 0.937 1.00 87.31 183 GLY A N 1
ATOM 1399 C CA . GLY A 1 183 ? 7.773 -7.099 2.087 1.00 87.31 183 GLY A CA 1
ATOM 1400 C C . GLY A 1 183 ? 7.199 -8.487 1.783 1.00 87.31 183 GLY A C 1
ATOM 1401 O O . GLY A 1 183 ? 7.336 -9.030 0.683 1.00 87.31 183 GLY A O 1
ATOM 1402 N N . SER A 1 184 ? 6.510 -9.031 2.786 1.00 91.44 184 SER A N 1
ATOM 1403 C CA . SER A 1 184 ? 5.664 -10.234 2.722 1.00 91.44 184 SER A CA 1
ATOM 1404 C C . SER A 1 184 ? 4.450 -10.078 3.644 1.00 91.44 184 SER A C 1
ATOM 1406 O O . SER A 1 184 ? 4.348 -9.096 4.385 1.00 91.44 184 SER A O 1
ATOM 1408 N N . TRP A 1 185 ? 3.568 -11.080 3.680 1.00 93.25 185 TRP A N 1
ATOM 1409 C CA . TRP A 1 185 ? 2.432 -11.165 4.610 1.00 93.25 185 TRP A CA 1
ATOM 1410 C C . TRP A 1 185 ? 2.798 -10.896 6.086 1.00 93.25 185 TRP A C 1
ATOM 1412 O O . TRP A 1 185 ? 1.936 -10.492 6.868 1.00 93.25 185 TRP A O 1
ATOM 1422 N N . ARG A 1 186 ? 4.063 -11.103 6.487 1.00 92.38 186 ARG A N 1
ATOM 1423 C CA . ARG A 1 186 ? 4.529 -10.842 7.858 1.00 92.38 186 ARG A CA 1
ATOM 1424 C C . ARG A 1 186 ? 4.664 -9.364 8.196 1.00 92.38 186 ARG A C 1
ATOM 1426 O O . ARG A 1 186 ? 4.390 -9.004 9.331 1.00 92.38 186 ARG A O 1
ATOM 1433 N N . ASP A 1 187 ? 5.018 -8.505 7.242 1.00 91.50 187 ASP A N 1
ATOM 1434 C CA . ASP A 1 187 ? 5.164 -7.058 7.481 1.00 91.50 187 ASP A CA 1
ATOM 1435 C C . ASP A 1 187 ? 3.859 -6.435 8.003 1.00 91.50 187 ASP A C 1
ATOM 1437 O O . ASP A 1 187 ? 3.868 -5.516 8.817 1.00 91.50 187 ASP A O 1
ATOM 1441 N N . SER A 1 188 ? 2.725 -6.998 7.584 1.00 94.50 188 SER A N 1
ATOM 1442 C CA . SER A 1 188 ? 1.391 -6.616 8.043 1.00 94.50 188 SER A CA 1
ATOM 1443 C C . SER A 1 188 ? 1.093 -6.971 9.508 1.00 94.50 188 SER A C 1
ATOM 1445 O O . SER A 1 188 ? 0.168 -6.397 10.087 1.00 94.50 188 SER A O 1
ATOM 1447 N N . LEU A 1 189 ? 1.839 -7.888 10.141 1.00 93.62 189 LEU A N 1
ATOM 1448 C CA . LEU A 1 189 ? 1.615 -8.281 11.543 1.00 93.62 189 LEU A CA 1
ATOM 1449 C C . LEU A 1 189 ? 1.753 -7.086 12.494 1.00 93.62 189 LEU A C 1
ATOM 1451 O O . LEU A 1 189 ? 0.944 -6.951 13.411 1.00 93.62 189 LEU A O 1
ATOM 1455 N N . ALA A 1 190 ? 2.693 -6.185 12.193 1.00 92.38 190 ALA A N 1
ATOM 1456 C CA . ALA A 1 190 ? 2.975 -4.947 12.921 1.00 92.38 190 ALA A CA 1
ATOM 1457 C C . ALA A 1 190 ? 1.776 -3.992 13.060 1.00 92.38 190 ALA A C 1
ATOM 1459 O O . ALA A 1 190 ? 1.757 -3.139 13.938 1.00 92.38 190 ALA A O 1
ATOM 1460 N N . PHE A 1 191 ? 0.767 -4.155 12.201 1.00 94.75 191 PHE A N 1
ATOM 1461 C CA . PHE A 1 191 ? -0.443 -3.337 12.164 1.00 94.75 191 PHE A CA 1
ATOM 1462 C C . PHE A 1 191 ? -1.714 -4.169 12.416 1.00 94.75 191 PHE A C 1
ATOM 1464 O O . PHE A 1 191 ? -2.821 -3.640 12.365 1.00 94.75 191 PHE A O 1
ATOM 1471 N N . SER A 1 192 ? -1.582 -5.479 12.664 1.00 94.75 192 SER A N 1
ATOM 1472 C CA . SER A 1 192 ? -2.708 -6.425 12.729 1.00 94.75 192 SER A CA 1
ATOM 1473 C C . SER A 1 192 ? -3.291 -6.610 14.133 1.00 94.75 192 SER A C 1
ATOM 1475 O O . SER A 1 192 ? -4.481 -6.905 14.265 1.00 94.75 192 SER A O 1
ATOM 1477 N N . ARG A 1 193 ? -2.487 -6.424 15.190 1.00 92.38 193 ARG A N 1
ATOM 1478 C CA . ARG A 1 193 ? -2.891 -6.685 16.586 1.00 92.38 193 ARG A CA 1
ATOM 1479 C C . ARG A 1 193 ? -4.108 -5.864 17.021 1.00 92.38 193 ARG A C 1
ATOM 1481 O O . ARG A 1 193 ? -5.000 -6.409 17.668 1.00 92.38 193 ARG A O 1
ATOM 1488 N N . ILE A 1 194 ? -4.182 -4.592 16.625 1.00 92.94 194 ILE A N 1
ATOM 1489 C CA . ILE A 1 194 ? -5.319 -3.708 16.934 1.00 92.94 194 ILE A CA 1
ATOM 1490 C C . ILE A 1 194 ? -6.643 -4.263 16.384 1.00 92.94 194 ILE A C 1
ATOM 1492 O O . ILE A 1 194 ? -7.631 -4.360 17.105 1.00 92.94 194 ILE A O 1
ATOM 1496 N N . TYR A 1 195 ? -6.655 -4.763 15.148 1.00 95.19 195 TYR A N 1
ATOM 1497 C CA . TYR A 1 195 ? -7.840 -5.396 14.565 1.00 95.19 195 TYR A CA 1
ATOM 1498 C C . TYR A 1 195 ? -8.179 -6.744 15.218 1.00 95.19 195 TYR A C 1
ATOM 1500 O O . TYR A 1 195 ? -9.352 -7.105 15.315 1.00 95.19 195 TYR A O 1
ATOM 1508 N N . ALA A 1 196 ? -7.176 -7.484 15.700 1.00 91.69 196 ALA A N 1
ATOM 1509 C CA . ALA A 1 196 ? -7.401 -8.715 16.454 1.00 91.69 196 ALA A CA 1
ATOM 1510 C C . ALA A 1 196 ? -8.046 -8.451 17.828 1.00 91.69 196 ALA A C 1
ATOM 1512 O O . ALA A 1 196 ? -8.896 -9.233 18.255 1.00 91.69 196 ALA A O 1
ATOM 1513 N N . ALA A 1 197 ? -7.707 -7.337 18.490 1.00 90.44 197 ALA A N 1
ATOM 1514 C CA . ALA A 1 197 ? -8.383 -6.881 19.709 1.00 90.44 197 ALA A CA 1
ATOM 1515 C C . ALA A 1 197 ? -9.871 -6.545 19.467 1.00 90.44 197 ALA A C 1
ATOM 1517 O O . ALA A 1 197 ? -10.705 -6.816 20.331 1.00 90.44 197 ALA A O 1
ATOM 1518 N N . HIS A 1 198 ? -10.229 -6.079 18.265 1.00 90.38 198 HIS A N 1
ATOM 1519 C CA . HIS A 1 198 ? -11.623 -5.900 17.824 1.00 90.38 198 HIS A CA 1
ATOM 1520 C C . HIS A 1 198 ? -12.318 -7.198 17.352 1.00 90.38 198 HIS A C 1
ATOM 1522 O O . HIS A 1 198 ? -13.429 -7.152 16.820 1.00 90.38 198 HIS A O 1
ATOM 1528 N N . ASP A 1 199 ? -11.710 -8.374 17.576 1.00 90.88 199 ASP A N 1
ATOM 1529 C CA . ASP A 1 199 ? -12.239 -9.705 17.214 1.00 90.88 199 ASP A CA 1
ATOM 1530 C C . ASP A 1 199 ? -12.458 -9.896 15.694 1.00 90.88 199 ASP A C 1
ATOM 1532 O O . ASP A 1 199 ? -13.255 -10.734 15.264 1.00 90.88 199 ASP A O 1
ATOM 1536 N N . CYS A 1 200 ? -11.746 -9.131 14.858 1.00 94.50 200 CYS A N 1
ATOM 1537 C CA . CYS A 1 200 ? -11.812 -9.250 13.402 1.00 94.50 200 CYS A CA 1
ATOM 1538 C C . CYS A 1 200 ? -11.143 -10.536 12.881 1.00 94.50 200 CYS A C 1
ATOM 1540 O O . CYS A 1 200 ? -10.233 -11.103 13.488 1.00 94.50 200 CYS A O 1
ATOM 1542 N N . ASN A 1 201 ? -11.566 -10.979 11.697 1.00 95.06 201 ASN A N 1
ATOM 1543 C CA . ASN A 1 201 ? -10.847 -11.978 10.909 1.00 95.06 201 ASN A CA 1
ATOM 1544 C C . ASN A 1 201 ? -9.754 -11.276 10.092 1.00 95.06 201 ASN A C 1
ATOM 1546 O O . ASN A 1 201 ? -10.045 -10.292 9.421 1.00 95.06 201 ASN A O 1
ATOM 1550 N N . ILE A 1 202 ? -8.517 -11.769 10.101 1.00 96.38 202 ILE A N 1
ATOM 1551 C CA . ILE A 1 202 ? -7.399 -11.105 9.412 1.00 96.38 202 ILE A CA 1
ATOM 1552 C C . ILE A 1 202 ? -6.922 -11.963 8.240 1.00 96.38 202 ILE A C 1
ATOM 1554 O O . ILE A 1 202 ? -6.659 -13.158 8.398 1.00 96.38 202 ILE A O 1
ATOM 1558 N N . MET A 1 203 ? -6.806 -11.343 7.066 1.00 98.00 203 MET A N 1
ATOM 1559 C CA . MET A 1 203 ? -6.174 -11.892 5.872 1.00 98.00 203 MET A CA 1
ATOM 1560 C C . MET A 1 203 ? -4.871 -11.135 5.607 1.00 98.00 203 MET A C 1
ATOM 1562 O O . MET A 1 203 ? -4.893 -9.969 5.228 1.00 98.00 203 MET A O 1
ATOM 1566 N N . LEU A 1 204 ? -3.746 -11.817 5.797 1.00 97.50 204 LEU A N 1
ATOM 1567 C CA . LEU A 1 204 ? -2.399 -11.319 5.531 1.00 97.50 204 LEU A CA 1
ATOM 1568 C C . LEU A 1 204 ? -1.974 -11.868 4.165 1.00 97.50 204 LEU A C 1
ATOM 1570 O O . LEU A 1 204 ? -1.791 -13.080 4.049 1.00 97.50 204 LEU A O 1
ATOM 1574 N N . VAL A 1 205 ? -1.863 -11.047 3.121 1.00 97.56 205 VAL A N 1
ATOM 1575 C CA . VAL A 1 205 ? -1.524 -11.549 1.771 1.00 97.56 205 VAL A CA 1
ATOM 1576 C C . VAL A 1 205 ? -0.054 -11.333 1.451 1.00 97.56 205 VAL A C 1
ATOM 1578 O O . VAL A 1 205 ? 0.537 -10.361 1.908 1.00 97.56 205 VAL A O 1
ATOM 1581 N N . ASP A 1 206 ? 0.523 -12.212 0.636 1.00 95.69 206 ASP A N 1
ATOM 1582 C CA . ASP A 1 206 ? 1.716 -11.871 -0.132 1.00 95.69 206 ASP A CA 1
ATOM 1583 C C . ASP A 1 206 ? 1.261 -11.154 -1.409 1.00 95.69 206 ASP A C 1
ATOM 1585 O O . ASP A 1 206 ? 0.465 -11.691 -2.187 1.00 95.69 206 ASP A O 1
ATOM 1589 N N . MET A 1 207 ? 1.752 -9.939 -1.639 1.00 95.06 207 MET A N 1
ATOM 1590 C CA . MET A 1 207 ? 1.476 -9.183 -2.864 1.00 95.06 207 MET A CA 1
ATOM 1591 C C . MET A 1 207 ? 2.070 -9.899 -4.089 1.00 95.06 207 MET A C 1
ATOM 1593 O O . MET A 1 207 ? 3.018 -10.678 -3.981 1.00 95.06 207 MET A O 1
ATOM 1597 N N . ARG A 1 208 ? 1.542 -9.625 -5.285 1.00 93.62 208 ARG A N 1
ATOM 1598 C CA . ARG A 1 208 ? 2.051 -10.159 -6.561 1.00 93.62 208 ARG A CA 1
ATOM 1599 C C . ARG A 1 208 ? 3.574 -10.005 -6.685 1.00 93.62 208 ARG A C 1
ATOM 1601 O O . ARG A 1 208 ? 4.134 -8.957 -6.356 1.00 93.62 208 ARG A O 1
ATOM 1608 N N . ALA A 1 209 ? 4.240 -11.061 -7.159 1.00 90.75 209 ALA A N 1
ATOM 1609 C CA . ALA A 1 209 ? 5.704 -11.183 -7.253 1.00 90.75 209 ALA A CA 1
ATOM 1610 C C . ALA A 1 209 ? 6.497 -11.032 -5.921 1.00 90.75 209 ALA A C 1
ATOM 1612 O O . ALA A 1 209 ? 7.720 -10.829 -5.945 1.00 90.75 209 ALA A O 1
ATOM 1613 N N . HIS A 1 210 ? 5.832 -11.178 -4.768 1.00 90.69 210 HIS A N 1
ATOM 1614 C CA . HIS A 1 210 ? 6.430 -11.232 -3.427 1.00 90.69 210 HIS A CA 1
ATOM 1615 C C . HIS A 1 210 ? 6.058 -12.538 -2.704 1.00 90.69 210 HIS A C 1
ATOM 1617 O O . HIS A 1 210 ? 5.068 -13.186 -3.041 1.00 90.69 210 HIS A O 1
ATOM 1623 N N . GLY A 1 211 ? 6.849 -12.917 -1.692 1.00 89.31 211 GLY A N 1
ATOM 1624 C CA . GLY A 1 211 ? 6.568 -14.062 -0.817 1.00 89.31 211 GLY A CA 1
ATOM 1625 C C . GLY A 1 211 ? 6.269 -15.362 -1.576 1.00 89.31 211 GLY A C 1
ATOM 1626 O O . GLY A 1 211 ? 7.084 -15.826 -2.374 1.00 89.31 211 GLY A O 1
ATOM 1627 N N . GLU A 1 212 ? 5.102 -15.957 -1.318 1.00 91.88 212 GLU A N 1
ATOM 1628 C CA . GLU A 1 212 ? 4.607 -17.154 -2.012 1.00 91.88 212 GLU A CA 1
ATOM 1629 C C . GLU A 1 212 ? 3.660 -16.866 -3.200 1.00 91.88 212 GLU A C 1
ATOM 1631 O O . GLU A 1 212 ? 3.104 -17.810 -3.773 1.00 91.88 212 GLU A O 1
ATOM 1636 N N . SER A 1 213 ? 3.439 -15.598 -3.561 1.00 94.06 213 SER A N 1
ATOM 1637 C CA . SER A 1 213 ? 2.574 -15.197 -4.679 1.00 94.06 213 SER A CA 1
ATOM 1638 C C . SER A 1 213 ? 3.313 -15.226 -6.020 1.00 94.06 213 SER A C 1
ATOM 1640 O O . SER A 1 213 ? 4.454 -14.782 -6.149 1.00 94.06 213 SER A O 1
ATOM 1642 N N . GLU A 1 214 ? 2.634 -15.720 -7.056 1.00 92.31 214 GLU A N 1
ATOM 1643 C CA . GLU A 1 214 ? 3.130 -15.688 -8.432 1.00 92.31 214 GLU A CA 1
ATOM 1644 C C . GLU A 1 214 ? 3.201 -14.244 -8.984 1.00 92.31 214 GLU A C 1
ATOM 1646 O O . GLU A 1 214 ? 2.670 -13.285 -8.417 1.00 92.31 214 GLU A O 1
ATOM 1651 N N . GLY A 1 215 ? 3.886 -14.091 -10.120 1.00 86.56 215 GLY A N 1
ATOM 1652 C CA . GLY A 1 215 ? 4.021 -12.831 -10.854 1.00 86.56 215 GLY A CA 1
ATOM 1653 C C . GLY A 1 215 ? 5.400 -12.689 -11.502 1.00 86.56 215 GLY A C 1
ATOM 1654 O O . GLY A 1 215 ? 6.412 -13.084 -10.926 1.00 86.56 215 GLY A O 1
ATOM 1655 N N . GLU A 1 216 ? 5.455 -12.131 -12.714 1.00 81.75 216 GLU A N 1
ATOM 1656 C CA . GLU A 1 216 ? 6.725 -11.709 -13.337 1.00 81.75 216 GLU A CA 1
ATOM 1657 C C . GLU A 1 216 ? 7.104 -10.273 -12.925 1.00 81.75 216 GLU A C 1
ATOM 1659 O O . GLU A 1 216 ? 8.288 -9.955 -12.826 1.00 81.75 216 GLU A O 1
ATOM 1664 N N . TRP A 1 217 ? 6.100 -9.436 -12.635 1.00 83.69 217 TRP A N 1
ATOM 1665 C CA . TRP A 1 217 ? 6.229 -8.005 -12.357 1.00 83.69 217 TRP A CA 1
ATOM 1666 C C . TRP A 1 217 ? 5.416 -7.617 -11.122 1.00 83.69 217 TRP A C 1
ATOM 1668 O O . TRP A 1 217 ? 4.275 -8.056 -10.971 1.00 83.69 217 TRP A O 1
ATOM 1678 N N . THR A 1 218 ? 5.970 -6.745 -10.281 1.00 84.69 218 THR A N 1
ATOM 1679 C CA . THR A 1 218 ? 5.224 -6.068 -9.210 1.00 84.69 218 THR A CA 1
ATOM 1680 C C . THR A 1 218 ? 4.264 -5.045 -9.816 1.00 84.69 218 THR A C 1
ATOM 1682 O O . THR A 1 218 ? 4.663 -4.279 -10.700 1.00 84.69 218 THR A O 1
ATOM 1685 N N . GLY A 1 219 ? 3.017 -4.981 -9.350 1.00 84.00 219 GLY A N 1
ATOM 1686 C CA . GLY A 1 219 ? 2.021 -4.089 -9.938 1.00 84.00 219 GLY A CA 1
ATOM 1687 C C . GLY A 1 219 ? 2.207 -2.602 -9.646 1.00 84.00 219 GLY A C 1
ATOM 1688 O O . GLY A 1 219 ? 1.550 -1.804 -10.309 1.00 84.00 219 GLY A O 1
ATOM 1689 N N . SER A 1 220 ? 3.077 -2.233 -8.697 1.00 88.06 220 SER A N 1
ATOM 1690 C CA . SER A 1 220 ? 3.210 -0.871 -8.147 1.00 88.06 220 SER A CA 1
ATOM 1691 C C . SER A 1 220 ? 1.847 -0.257 -7.792 1.00 88.06 220 SER A C 1
ATOM 1693 O O . SER A 1 220 ? 1.541 0.868 -8.170 1.00 88.06 220 SER A O 1
ATOM 1695 N N . GLY A 1 221 ? 0.973 -1.036 -7.157 1.00 91.62 221 GLY A N 1
ATOM 1696 C CA . GLY A 1 221 ? -0.427 -0.704 -6.913 1.00 91.62 221 GLY A CA 1
ATOM 1697 C C . GLY A 1 221 ? -1.342 -0.968 -8.113 1.00 91.62 221 GLY A C 1
ATOM 1698 O O . GLY A 1 221 ? -2.453 -1.459 -7.937 1.00 91.62 221 GLY A O 1
ATOM 1699 N N . TRP A 1 222 ? -0.892 -0.701 -9.344 1.00 92.94 222 TRP A N 1
ATOM 1700 C CA . TRP A 1 222 ? -1.755 -0.747 -10.526 1.00 92.94 222 TRP A CA 1
ATOM 1701 C C . TRP A 1 222 ? -2.185 -2.156 -10.948 1.00 92.94 222 TRP A C 1
ATOM 1703 O O . TRP A 1 222 ? -3.381 -2.363 -11.124 1.00 92.94 222 TRP A O 1
ATOM 1713 N N . LEU A 1 223 ? -1.288 -3.141 -11.122 1.00 91.81 223 LEU A N 1
ATOM 1714 C CA . LEU A 1 223 ? -1.765 -4.531 -11.332 1.00 91.81 223 LEU A CA 1
ATOM 1715 C C . LEU A 1 223 ? -2.396 -5.083 -10.053 1.00 91.81 223 LEU A C 1
ATOM 1717 O O . LEU A 1 223 ? -3.425 -5.756 -10.106 1.00 91.81 223 LEU A O 1
ATOM 1721 N N . ASP A 1 224 ? -1.788 -4.753 -8.912 1.00 94.31 224 ASP A N 1
ATOM 1722 C CA . ASP A 1 224 ? -2.129 -5.322 -7.610 1.00 94.31 224 ASP A CA 1
ATOM 1723 C C . ASP A 1 224 ? -3.588 -5.005 -7.214 1.00 94.31 224 ASP A C 1
ATOM 1725 O O . ASP A 1 224 ? -4.224 -5.789 -6.516 1.00 94.31 224 ASP A O 1
ATOM 1729 N N . ARG A 1 225 ? -4.179 -3.918 -7.738 1.00 97.00 225 ARG A N 1
ATOM 1730 C CA . ARG A 1 225 ? -5.597 -3.561 -7.548 1.00 97.00 225 ARG A CA 1
ATOM 1731 C C . ARG A 1 225 ? -6.584 -4.685 -7.902 1.00 97.00 225 ARG A C 1
ATOM 1733 O O . ARG A 1 225 ? -7.613 -4.830 -7.246 1.00 97.00 225 ARG A O 1
ATOM 1740 N N . ARG A 1 226 ? -6.280 -5.504 -8.919 1.00 97.38 226 ARG A N 1
ATOM 1741 C CA . ARG A 1 226 ? -7.131 -6.642 -9.323 1.00 97.38 226 ARG A CA 1
ATOM 1742 C C . ARG A 1 226 ? -6.962 -7.829 -8.372 1.00 97.38 226 ARG A C 1
ATOM 1744 O O . ARG A 1 226 ? -7.932 -8.522 -8.068 1.00 97.38 226 ARG A O 1
ATOM 1751 N N . ASP A 1 227 ? -5.764 -7.987 -7.810 1.00 98.19 227 ASP A N 1
ATOM 1752 C CA . ASP A 1 227 ? -5.472 -8.969 -6.763 1.00 98.19 227 ASP A CA 1
ATOM 1753 C C . ASP A 1 227 ? -6.238 -8.638 -5.471 1.00 98.19 227 ASP A C 1
ATOM 1755 O O . ASP A 1 227 ? -6.811 -9.532 -4.849 1.00 98.19 227 ASP A O 1
ATOM 1759 N N . VAL A 1 228 ? -6.325 -7.352 -5.102 1.00 98.75 228 VAL A N 1
ATOM 1760 C CA . VAL A 1 228 ? -7.143 -6.865 -3.972 1.00 98.75 228 VAL A CA 1
ATOM 1761 C C . VAL A 1 228 ? -8.614 -7.256 -4.143 1.00 98.75 228 VAL A C 1
ATOM 1763 O O . VAL A 1 228 ? -9.213 -7.809 -3.219 1.00 98.75 228 VAL A O 1
ATOM 1766 N N . ILE A 1 229 ? -9.189 -7.039 -5.332 1.00 98.69 229 ILE A N 1
ATOM 1767 C CA . ILE A 1 229 ? -10.579 -7.421 -5.632 1.00 98.69 229 ILE A CA 1
ATOM 1768 C C . ILE A 1 229 ? -10.754 -8.942 -5.523 1.00 98.69 229 ILE A C 1
ATOM 1770 O O . ILE A 1 229 ? -11.687 -9.388 -4.856 1.00 98.69 229 ILE A O 1
ATOM 1774 N N . ALA A 1 230 ? -9.827 -9.742 -6.061 1.00 98.62 230 ALA A N 1
ATOM 1775 C CA . ALA A 1 230 ? -9.866 -11.203 -5.947 1.00 98.62 230 ALA A CA 1
ATOM 1776 C C . ALA A 1 230 ? -9.819 -11.698 -4.483 1.00 98.62 230 ALA A C 1
ATOM 1778 O O . ALA A 1 230 ? -10.547 -12.627 -4.113 1.00 98.62 230 ALA A O 1
ATOM 1779 N N . TRP A 1 231 ? -9.019 -11.058 -3.620 1.00 98.75 231 TRP A N 1
ATOM 1780 C CA . TRP A 1 231 ? -9.001 -11.342 -2.179 1.00 98.75 231 TRP A CA 1
ATOM 1781 C C . TRP A 1 231 ? -10.316 -10.960 -1.488 1.00 98.75 231 TRP A C 1
ATOM 1783 O O . TRP A 1 231 ? -10.843 -11.758 -0.706 1.00 98.75 231 TRP A O 1
ATOM 1793 N N . CYS A 1 232 ? -10.900 -9.802 -1.810 1.00 98.69 232 CYS A N 1
ATOM 1794 C CA . CYS A 1 232 ? -12.224 -9.415 -1.316 1.00 98.69 232 CYS A CA 1
ATOM 1795 C C . CYS A 1 232 ? -13.316 -10.402 -1.769 1.00 98.69 232 CYS A C 1
ATOM 1797 O O . CYS A 1 232 ? -14.112 -10.851 -0.942 1.00 98.69 232 CYS A O 1
ATOM 1799 N N . SER A 1 233 ? -13.321 -10.830 -3.038 1.00 98.31 233 SER A N 1
ATOM 1800 C CA . SER A 1 233 ? -14.245 -11.854 -3.547 1.00 98.31 233 SER A CA 1
ATOM 1801 C C . SER A 1 233 ? -14.109 -13.185 -2.800 1.00 98.31 233 SER A C 1
ATOM 1803 O O . SER A 1 233 ? -15.121 -13.811 -2.477 1.00 98.31 233 SER A O 1
ATOM 1805 N N . TRP A 1 234 ? -12.885 -13.610 -2.460 1.00 98.12 234 TRP A N 1
ATOM 1806 C CA . TRP A 1 234 ? -12.670 -14.804 -1.634 1.00 98.12 234 TRP A CA 1
ATOM 1807 C C . TRP A 1 234 ? -13.257 -14.641 -0.225 1.00 98.12 234 TRP A C 1
ATOM 1809 O O . TRP A 1 234 ? -13.916 -15.555 0.272 1.00 98.12 234 TRP A O 1
ATOM 1819 N N . ILE A 1 235 ? -13.068 -13.479 0.411 1.00 97.81 235 ILE A N 1
ATOM 1820 C CA . ILE A 1 235 ? -13.609 -13.176 1.747 1.00 97.81 235 ILE A CA 1
ATOM 1821 C C . ILE A 1 235 ? -15.146 -13.219 1.747 1.00 97.81 235 ILE A C 1
ATOM 1823 O O . ILE A 1 235 ? -15.746 -13.818 2.650 1.00 97.81 235 ILE A O 1
ATOM 1827 N N . ILE A 1 236 ? -15.781 -12.650 0.717 1.00 97.75 236 ILE A N 1
ATOM 1828 C CA . ILE A 1 236 ? -17.240 -12.658 0.532 1.00 97.75 236 ILE A CA 1
ATOM 1829 C C . ILE A 1 236 ? -17.732 -14.093 0.331 1.00 97.75 236 ILE A C 1
ATOM 1831 O O . ILE A 1 236 ? -18.548 -14.567 1.121 1.00 97.75 236 ILE A O 1
ATOM 1835 N N . ALA A 1 237 ? -17.160 -14.846 -0.614 1.00 96.81 237 ALA A N 1
ATOM 1836 C CA . ALA A 1 237 ? -17.514 -16.251 -0.841 1.00 96.81 237 ALA A CA 1
ATOM 1837 C C . ALA A 1 237 ? -17.292 -17.135 0.406 1.00 96.81 237 ALA A C 1
ATOM 1839 O O . ALA A 1 237 ? -18.046 -18.076 0.667 1.00 96.81 237 ALA A O 1
ATOM 1840 N N . ARG A 1 238 ? -16.278 -16.825 1.227 1.00 94.12 238 ARG A N 1
ATOM 1841 C CA . ARG A 1 238 ? -15.984 -17.539 2.476 1.00 94.12 238 ARG A CA 1
ATOM 1842 C C . ARG A 1 238 ? -17.012 -17.265 3.577 1.00 94.12 238 ARG A C 1
ATOM 1844 O O . ARG A 1 238 ? -17.249 -18.154 4.413 1.00 94.12 238 ARG A O 1
ATOM 1851 N N . THR A 1 239 ? -17.604 -16.075 3.610 1.00 94.25 239 THR A N 1
ATOM 1852 C CA . THR A 1 239 ? -18.337 -15.544 4.776 1.00 94.25 239 THR A CA 1
ATOM 1853 C C . THR A 1 239 ? -19.833 -15.376 4.514 1.00 94.25 239 THR A C 1
ATOM 1855 O O . THR A 1 239 ? -20.629 -15.791 5.357 1.00 94.25 239 THR A O 1
ATOM 1858 N N . GLY A 1 240 ? -20.200 -14.883 3.332 1.00 94.00 240 GLY A N 1
ATOM 1859 C CA . GLY A 1 240 ? -21.549 -14.509 2.904 1.00 94.00 240 GLY A CA 1
ATOM 1860 C C . GLY A 1 240 ? -21.651 -13.011 2.586 1.00 94.00 240 GLY A C 1
ATOM 1861 O O . GLY A 1 240 ? -20.858 -12.216 3.085 1.00 94.00 240 GLY A O 1
ATOM 1862 N N . GLU A 1 241 ? -22.657 -12.627 1.793 1.00 92.88 241 GLU A N 1
ATOM 1863 C CA . GLU A 1 241 ? -22.856 -11.252 1.291 1.00 92.88 241 GLU A CA 1
ATOM 1864 C C . GLU A 1 241 ? -22.898 -10.168 2.377 1.00 92.88 241 GLU A C 1
ATOM 1866 O O . GLU A 1 241 ? -22.470 -9.044 2.137 1.00 92.88 241 GLU A O 1
ATOM 1871 N N . GLY A 1 242 ? -23.381 -10.507 3.577 1.00 91.88 242 GLY A N 1
ATOM 1872 C CA . GLY A 1 242 ? -23.444 -9.606 4.733 1.00 91.88 242 GLY A CA 1
ATOM 1873 C C . GLY A 1 242 ? -22.114 -9.393 5.467 1.00 91.88 242 GLY A C 1
ATOM 1874 O O . GLY A 1 242 ? -22.129 -8.911 6.596 1.00 91.88 242 GLY A O 1
ATOM 1875 N N . THR A 1 243 ? -20.975 -9.792 4.892 1.00 95.38 243 THR A N 1
ATOM 1876 C CA . THR A 1 243 ? -19.658 -9.510 5.477 1.00 95.38 243 THR A CA 1
ATOM 1877 C C . THR A 1 243 ? -19.296 -8.028 5.356 1.00 95.38 243 THR A C 1
ATOM 1879 O O . THR A 1 243 ? -19.637 -7.367 4.378 1.00 95.38 243 THR A O 1
ATOM 1882 N N . GLN A 1 244 ? -18.551 -7.518 6.335 1.00 97.00 244 GLN A N 1
ATOM 1883 C CA . GLN A 1 244 ? -17.858 -6.230 6.257 1.00 97.00 244 GLN A CA 1
ATOM 1884 C C . GLN A 1 244 ? -16.368 -6.497 6.016 1.00 97.00 244 GLN A C 1
ATOM 1886 O O . GLN A 1 244 ? -15.816 -7.446 6.580 1.00 97.00 244 GLN A O 1
ATOM 1891 N N . ILE A 1 245 ? -15.724 -5.676 5.190 1.00 98.50 245 ILE A N 1
ATOM 1892 C CA . ILE A 1 245 ? -14.286 -5.726 4.909 1.00 98.50 245 ILE A CA 1
ATOM 1893 C C . ILE A 1 245 ? -13.685 -4.346 5.188 1.00 98.50 245 ILE A C 1
ATOM 1895 O O . ILE A 1 245 ? -14.200 -3.326 4.739 1.00 98.50 245 ILE A O 1
ATOM 1899 N N . ILE A 1 246 ? -12.581 -4.328 5.920 1.00 98.69 246 ILE A N 1
ATOM 1900 C CA . ILE A 1 246 ? -11.639 -3.217 6.018 1.00 98.69 246 ILE A CA 1
ATOM 1901 C C . ILE A 1 246 ? -10.438 -3.615 5.158 1.00 98.69 246 ILE A C 1
ATOM 1903 O O . ILE A 1 246 ? -9.991 -4.761 5.228 1.00 98.69 246 ILE A O 1
ATOM 1907 N N . ILE A 1 247 ? -9.900 -2.707 4.353 1.00 98.88 247 ILE A N 1
ATOM 1908 C CA . ILE A 1 247 ? -8.603 -2.915 3.698 1.00 98.88 247 ILE A CA 1
ATOM 1909 C C . ILE A 1 247 ? -7.592 -2.030 4.416 1.00 98.88 247 ILE A C 1
ATOM 1911 O O . ILE A 1 247 ? -7.841 -0.840 4.556 1.00 98.88 247 ILE A O 1
ATOM 1915 N N . HIS A 1 248 ? -6.470 -2.583 4.869 1.00 98.75 248 HIS A N 1
ATOM 1916 C CA . HIS A 1 248 ? -5.352 -1.797 5.388 1.00 98.75 248 HIS A CA 1
ATOM 1917 C C . HIS A 1 248 ? -4.136 -2.046 4.505 1.00 98.75 248 HIS A C 1
ATOM 1919 O O . HIS A 1 248 ? -3.534 -3.120 4.535 1.00 98.75 248 HIS A O 1
ATOM 1925 N N . GLY A 1 249 ? -3.810 -1.055 3.683 1.00 98.31 249 GLY A N 1
ATOM 1926 C CA . GLY A 1 249 ? -2.647 -1.082 2.817 1.00 98.31 249 GLY A CA 1
ATOM 1927 C C . GLY A 1 249 ? -1.520 -0.193 3.326 1.00 98.31 249 GLY A C 1
ATOM 1928 O O . GLY A 1 249 ? -1.761 0.862 3.910 1.00 98.31 249 GLY A O 1
ATOM 1929 N N . ILE A 1 250 ? -0.294 -0.639 3.060 1.00 96.31 250 ILE A N 1
ATOM 1930 C CA . ILE A 1 250 ? 0.962 -0.005 3.461 1.00 96.31 250 ILE A CA 1
ATOM 1931 C C . ILE A 1 250 ? 1.771 0.278 2.184 1.00 96.31 250 ILE A C 1
ATOM 1933 O O . ILE A 1 250 ? 1.997 -0.640 1.392 1.00 96.31 250 ILE A O 1
ATOM 1937 N N . GLY A 1 251 ? 2.163 1.529 1.932 1.00 94.94 251 GLY A N 1
ATOM 1938 C CA . GLY A 1 251 ? 2.947 1.947 0.761 1.00 94.94 251 GLY A CA 1
ATOM 1939 C C . GLY A 1 251 ? 2.331 1.505 -0.574 1.00 94.94 251 GLY A C 1
ATOM 1940 O O . GLY A 1 251 ? 1.239 1.927 -0.956 1.00 94.94 251 GLY A O 1
ATOM 1941 N N . MET A 1 252 ? 3.004 0.599 -1.289 1.00 95.25 252 MET A N 1
ATOM 1942 C CA . MET A 1 252 ? 2.475 -0.050 -2.498 1.00 95.25 252 MET A CA 1
ATOM 1943 C C . MET A 1 252 ? 1.117 -0.733 -2.273 1.00 95.25 252 MET A C 1
ATOM 1945 O O . MET A 1 252 ? 0.252 -0.656 -3.144 1.00 95.25 252 MET A O 1
ATOM 1949 N N . GLY A 1 253 ? 0.908 -1.367 -1.117 1.00 97.81 253 GLY A N 1
ATOM 1950 C CA . GLY A 1 253 ? -0.375 -1.952 -0.729 1.00 97.81 253 GLY A CA 1
ATOM 1951 C C . GLY A 1 253 ? -1.455 -0.902 -0.457 1.00 97.81 253 GLY A C 1
ATOM 1952 O O . GLY A 1 253 ? -2.624 -1.145 -0.751 1.00 97.81 253 GLY A O 1
ATOM 1953 N N . ALA A 1 254 ? -1.080 0.283 0.037 1.00 98.25 254 ALA A N 1
ATOM 1954 C CA . ALA A 1 254 ? -2.002 1.404 0.234 1.00 98.25 254 ALA A CA 1
ATOM 1955 C C . ALA A 1 254 ? -2.518 1.910 -1.118 1.00 98.25 254 ALA A C 1
ATOM 1957 O O . ALA A 1 254 ? -3.722 1.909 -1.373 1.00 98.25 254 ALA A O 1
ATOM 1958 N N . THR A 1 255 ? -1.606 2.219 -2.042 1.00 97.75 255 THR A N 1
ATOM 1959 C CA . THR A 1 255 ? -1.972 2.628 -3.404 1.00 97.75 255 THR A CA 1
ATOM 1960 C C . THR A 1 255 ? -2.712 1.518 -4.175 1.00 97.75 255 THR A C 1
ATOM 1962 O O . THR A 1 255 ? -3.611 1.830 -4.953 1.00 97.75 255 THR A O 1
ATOM 1965 N N . ALA A 1 256 ? -2.431 0.229 -3.925 1.00 98.19 256 ALA A N 1
ATOM 1966 C CA . ALA A 1 256 ? -3.220 -0.883 -4.477 1.00 98.19 256 ALA A CA 1
ATOM 1967 C C . ALA A 1 256 ? -4.690 -0.856 -4.020 1.00 98.19 256 ALA A C 1
ATOM 1969 O O . ALA A 1 256 ? -5.586 -1.093 -4.830 1.00 98.19 256 ALA A O 1
ATOM 1970 N N . ALA A 1 257 ? -4.949 -0.548 -2.743 1.00 98.69 257 ALA A N 1
ATOM 1971 C CA . ALA A 1 257 ? -6.304 -0.423 -2.209 1.00 98.69 257 ALA A CA 1
ATOM 1972 C C . ALA A 1 257 ? -7.058 0.771 -2.816 1.00 98.69 257 ALA A C 1
ATOM 1974 O O . ALA A 1 257 ? -8.225 0.633 -3.179 1.00 98.69 257 ALA A O 1
ATOM 1975 N N . LEU A 1 258 ? -6.387 1.918 -2.979 1.00 98.44 258 LEU A N 1
ATOM 1976 C CA . LEU A 1 258 ? -6.989 3.107 -3.591 1.00 98.44 258 LEU A CA 1
ATOM 1977 C C . LEU A 1 258 ? -7.324 2.875 -5.076 1.00 98.44 258 LEU A C 1
ATOM 1979 O O . LEU A 1 258 ? -8.446 3.146 -5.492 1.00 98.44 258 LEU A O 1
ATOM 1983 N N . PHE A 1 259 ? -6.406 2.288 -5.858 1.00 97.94 259 PHE A N 1
ATOM 1984 C CA . PHE A 1 259 ? -6.689 1.892 -7.246 1.00 97.94 259 PHE A CA 1
ATOM 1985 C C . PHE A 1 259 ? -7.765 0.803 -7.355 1.00 97.94 259 PHE A C 1
ATOM 1987 O O . PHE A 1 259 ? -8.457 0.733 -8.368 1.00 97.94 259 PHE A O 1
ATOM 1994 N N . ALA A 1 260 ? -7.926 -0.061 -6.348 1.00 98.38 260 ALA A N 1
ATOM 1995 C CA . ALA A 1 260 ? -9.008 -1.042 -6.348 1.00 98.38 260 ALA A CA 1
ATOM 1996 C C . ALA A 1 260 ? -10.367 -0.357 -6.156 1.00 98.38 260 ALA A C 1
ATOM 1998 O O . ALA A 1 260 ? -11.332 -0.742 -6.806 1.00 98.38 260 ALA A O 1
ATOM 1999 N N . ALA A 1 261 ? -10.432 0.687 -5.327 1.00 98.00 261 ALA A N 1
ATOM 2000 C CA . ALA A 1 261 ? -11.655 1.432 -5.031 1.00 98.00 261 ALA A CA 1
ATOM 2001 C C . ALA A 1 261 ? -12.171 2.318 -6.185 1.00 98.00 261 ALA A C 1
ATOM 2003 O O . ALA A 1 261 ? -13.304 2.795 -6.129 1.00 98.00 261 ALA A O 1
ATOM 2004 N N . GLU A 1 262 ? -11.362 2.521 -7.229 1.00 95.81 262 GLU A N 1
ATOM 2005 C CA . GLU A 1 262 ? -11.754 3.143 -8.502 1.00 95.81 262 GLU A CA 1
ATOM 2006 C C . GLU A 1 262 ? -12.488 2.159 -9.445 1.00 95.81 262 GLU A C 1
ATOM 2008 O O . GLU A 1 262 ? -13.219 2.575 -10.348 1.00 95.81 262 GLU A O 1
ATOM 2013 N N . GLU A 1 263 ? -12.316 0.845 -9.259 1.00 96.94 263 GLU A N 1
ATOM 2014 C CA . GLU A 1 263 ? -12.866 -0.162 -10.169 1.00 96.94 263 GLU A CA 1
ATOM 2015 C C . GLU A 1 263 ? -14.377 -0.368 -10.012 1.00 96.94 263 GLU A C 1
ATOM 2017 O O . GLU A 1 263 ? -14.941 -0.385 -8.919 1.00 96.94 263 GLU A O 1
ATOM 2022 N N . LYS A 1 264 ? -15.054 -0.605 -11.140 1.00 95.81 264 LYS A N 1
ATOM 2023 C CA . LYS A 1 264 ? -16.526 -0.715 -11.190 1.00 95.81 264 LYS A CA 1
ATOM 2024 C C . LYS A 1 264 ? -17.081 -1.989 -10.549 1.00 95.81 264 LYS A C 1
ATOM 2026 O O . LYS A 1 264 ? -18.279 -2.057 -10.287 1.00 95.81 264 LYS A O 1
ATOM 2031 N N . ASP A 1 265 ? -16.233 -2.989 -10.341 1.00 96.94 265 ASP A N 1
ATOM 2032 C CA . ASP A 1 265 ? -16.515 -4.238 -9.633 1.00 96.94 265 ASP A CA 1
ATOM 2033 C C . ASP A 1 265 ? -15.915 -4.267 -8.212 1.00 96.94 265 ASP A C 1
ATOM 2035 O O . ASP A 1 265 ? -15.856 -5.330 -7.589 1.00 96.94 265 ASP A O 1
ATOM 2039 N N . PHE A 1 266 ? -15.509 -3.112 -7.662 1.00 98.31 266 PHE A N 1
ATOM 2040 C CA . PHE A 1 266 ? -15.070 -3.014 -6.271 1.00 98.31 266 PHE A CA 1
ATOM 2041 C C . PHE A 1 266 ? -16.208 -3.396 -5.297 1.00 98.31 266 PHE A C 1
ATOM 2043 O O . PHE A 1 266 ? -17.298 -2.820 -5.376 1.00 98.31 266 PHE A O 1
ATOM 2050 N N . PRO A 1 267 ? -16.013 -4.361 -4.374 1.00 97.69 267 PRO A N 1
ATOM 2051 C CA . PRO A 1 267 ? -17.136 -4.889 -3.601 1.00 97.69 267 PRO A CA 1
ATOM 2052 C C . PRO A 1 267 ? -17.681 -3.925 -2.538 1.00 97.69 267 PRO A C 1
ATOM 2054 O O . PRO A 1 267 ? -16.954 -3.477 -1.655 1.00 97.69 267 PRO A O 1
ATOM 2057 N N . ILE A 1 268 ? -19.003 -3.715 -2.535 1.00 96.94 268 ILE A N 1
ATOM 2058 C CA . ILE A 1 268 ? -19.743 -2.884 -1.557 1.00 96.94 268 ILE A CA 1
ATOM 2059 C C . ILE A 1 268 ? -19.652 -3.391 -0.099 1.00 96.94 268 ILE A C 1
ATOM 2061 O O . ILE A 1 268 ? -20.037 -2.710 0.854 1.00 96.94 268 ILE A O 1
ATOM 2065 N N . GLN A 1 269 ? -19.136 -4.605 0.099 1.00 97.69 269 GLN A N 1
ATOM 2066 C CA . GLN A 1 269 ? -18.766 -5.140 1.406 1.00 97.69 269 GLN A CA 1
ATOM 2067 C C . GLN A 1 269 ? -17.543 -4.439 2.015 1.00 97.69 269 GLN A C 1
ATOM 2069 O O . GLN A 1 269 ? -17.380 -4.495 3.236 1.00 97.69 269 GLN A O 1
ATOM 2074 N N . VAL A 1 270 ? -16.702 -3.770 1.218 1.00 98.38 270 VAL A N 1
ATOM 2075 C CA . VAL A 1 270 ? -15.617 -2.934 1.742 1.00 98.38 270 VAL A CA 1
ATOM 2076 C C . VAL A 1 270 ? -16.212 -1.662 2.342 1.00 98.38 270 VAL A C 1
ATOM 2078 O O . VAL A 1 270 ? -16.884 -0.890 1.667 1.00 98.38 270 VAL A O 1
ATOM 2081 N N . ARG A 1 271 ? -16.003 -1.470 3.647 1.00 97.88 271 ARG A N 1
ATOM 2082 C CA . ARG A 1 271 ? -16.569 -0.362 4.432 1.00 97.88 271 ARG A CA 1
ATOM 2083 C C . ARG A 1 271 ? -15.559 0.707 4.811 1.00 97.88 271 ARG A C 1
ATOM 2085 O O . ARG A 1 271 ? -15.969 1.803 5.171 1.00 97.88 271 ARG A O 1
ATOM 2092 N N . ALA A 1 272 ? -14.273 0.386 4.753 1.00 98.19 272 ALA A N 1
ATOM 2093 C CA . ALA A 1 272 ? -13.196 1.291 5.114 1.00 98.19 272 ALA A CA 1
ATOM 2094 C C . ALA A 1 272 ? -11.901 0.903 4.395 1.00 98.19 272 ALA A C 1
ATOM 2096 O O . ALA A 1 272 ? -11.601 -0.286 4.246 1.00 98.19 272 ALA A O 1
ATOM 2097 N N . ILE A 1 273 ? -11.117 1.908 4.016 1.00 98.75 273 ILE A N 1
ATOM 2098 C CA . ILE A 1 273 ? -9.738 1.753 3.551 1.00 98.75 273 ILE A CA 1
ATOM 2099 C C . ILE A 1 273 ? -8.830 2.534 4.500 1.00 98.75 273 ILE A C 1
ATOM 2101 O O . ILE A 1 273 ? -9.056 3.714 4.739 1.00 98.75 273 ILE A O 1
ATOM 2105 N N . VAL A 1 274 ? -7.797 1.887 5.028 1.00 98.69 274 VAL A N 1
ATOM 2106 C CA . VAL A 1 274 ? -6.684 2.518 5.741 1.00 98.69 274 VAL A CA 1
ATOM 2107 C C . VAL A 1 274 ? -5.473 2.484 4.815 1.00 98.69 274 VAL A C 1
ATOM 2109 O O . VAL A 1 274 ? -5.160 1.444 4.231 1.00 98.69 274 VAL A O 1
ATOM 2112 N N . SER A 1 275 ? -4.843 3.639 4.626 1.00 98.38 275 SER A N 1
ATOM 2113 C CA . SER A 1 275 ? -3.906 3.908 3.538 1.00 98.38 275 SER A CA 1
ATOM 2114 C C . SER A 1 275 ? -2.665 4.622 4.076 1.00 98.38 275 SER A C 1
ATOM 2116 O O . SER A 1 275 ? -2.623 5.854 4.074 1.00 98.38 275 SER A O 1
ATOM 2118 N N . ASP A 1 276 ? -1.667 3.859 4.525 1.00 97.44 276 ASP A N 1
ATOM 2119 C CA . ASP A 1 276 ? -0.422 4.389 5.100 1.00 97.44 276 ASP A CA 1
ATOM 2120 C C . ASP A 1 276 ? 0.658 4.616 4.030 1.00 97.44 276 ASP A C 1
ATOM 2122 O O . ASP A 1 276 ? 0.983 3.709 3.260 1.00 97.44 276 ASP A O 1
ATOM 2126 N N . SER A 1 277 ? 1.193 5.839 3.959 1.00 95.81 277 SER A N 1
ATOM 2127 C CA . SER A 1 277 ? 2.215 6.295 3.000 1.00 95.81 277 SER A CA 1
ATOM 2128 C C . SER A 1 277 ? 1.922 5.960 1.521 1.00 95.81 277 SER A C 1
ATOM 2130 O O . SER A 1 277 ? 2.817 5.573 0.761 1.00 95.81 277 SER A O 1
ATOM 2132 N N . ALA A 1 278 ? 0.669 6.114 1.082 1.00 96.88 278 ALA A N 1
ATOM 2133 C CA . ALA A 1 278 ? 0.289 5.950 -0.325 1.00 96.88 278 ALA A CA 1
ATOM 2134 C C . ALA A 1 278 ? 0.887 7.039 -1.237 1.00 96.88 278 ALA A C 1
ATOM 2136 O O . ALA A 1 278 ? 1.013 8.204 -0.857 1.00 96.88 278 ALA A O 1
ATOM 2137 N N . TYR A 1 279 ? 1.197 6.670 -2.481 1.00 93.75 279 TYR A N 1
ATOM 2138 C CA . TYR A 1 279 ? 1.646 7.588 -3.533 1.00 93.75 279 TYR A CA 1
ATOM 2139 C C . TYR A 1 279 ? 0.543 7.922 -4.543 1.00 93.75 279 TYR A C 1
ATOM 2141 O O . TYR A 1 279 ? -0.345 7.113 -4.819 1.00 93.75 279 TYR A O 1
ATOM 2149 N N . THR A 1 280 ? 0.654 9.115 -5.136 1.00 92.12 280 THR A N 1
ATOM 2150 C CA . THR A 1 280 ? -0.300 9.688 -6.103 1.00 92.12 280 THR A CA 1
ATOM 2151 C C . THR A 1 280 ? -0.323 8.958 -7.443 1.00 92.12 280 THR A C 1
ATOM 2153 O O . THR A 1 280 ? -1.382 8.792 -8.044 1.00 92.12 280 THR A O 1
ATOM 2156 N N . ASP A 1 281 ? 0.844 8.533 -7.933 1.00 90.50 281 ASP A N 1
ATOM 2157 C CA . ASP A 1 281 ? 0.983 7.906 -9.243 1.00 90.50 281 ASP A CA 1
ATOM 2158 C C . ASP A 1 281 ? 2.193 6.963 -9.330 1.00 90.50 281 ASP A C 1
ATOM 2160 O O . ASP A 1 281 ? 3.237 7.161 -8.700 1.00 90.50 281 ASP A O 1
ATOM 2164 N N . THR A 1 282 ? 2.044 5.912 -10.138 1.00 89.25 282 THR A N 1
ATOM 2165 C CA . THR A 1 282 ? 2.994 4.796 -10.241 1.00 89.25 282 THR A CA 1
ATOM 2166 C C . THR A 1 282 ? 4.328 5.198 -10.855 1.00 89.25 282 THR A C 1
ATOM 2168 O O . THR A 1 282 ? 5.361 4.584 -10.574 1.00 89.25 282 THR A O 1
ATOM 2171 N N . TRP A 1 283 ? 4.333 6.235 -11.690 1.00 85.56 283 TRP A N 1
ATOM 2172 C CA . TRP A 1 283 ? 5.536 6.741 -12.340 1.00 85.56 283 TRP A CA 1
ATOM 2173 C C . TRP A 1 283 ? 6.424 7.502 -11.363 1.00 85.56 283 TRP A C 1
ATOM 2175 O O . TRP A 1 283 ? 7.601 7.166 -11.247 1.00 85.56 283 TRP A O 1
ATOM 2185 N N . ASN A 1 284 ? 5.873 8.474 -10.632 1.00 82.69 284 ASN A N 1
ATOM 2186 C CA . ASN A 1 284 ? 6.625 9.277 -9.674 1.00 82.69 284 ASN A CA 1
ATOM 2187 C C . ASN A 1 284 ? 7.173 8.424 -8.521 1.00 82.69 284 ASN A C 1
ATOM 2189 O O . ASN A 1 284 ? 8.355 8.543 -8.196 1.00 82.69 284 ASN A O 1
ATOM 2193 N N . ALA A 1 285 ? 6.378 7.491 -7.986 1.00 85.44 285 ALA A N 1
ATOM 2194 C CA . ALA A 1 285 ? 6.842 6.515 -6.994 1.00 85.44 285 ALA A CA 1
ATOM 2195 C C . ALA A 1 285 ? 8.016 5.661 -7.509 1.00 85.44 285 ALA A C 1
ATOM 2197 O O . ALA A 1 285 ? 8.993 5.419 -6.798 1.00 85.44 285 ALA A O 1
ATOM 2198 N N . THR A 1 286 ? 7.977 5.254 -8.782 1.00 82.88 286 THR A N 1
ATOM 2199 C CA . THR A 1 286 ? 9.085 4.514 -9.401 1.00 82.88 286 THR A CA 1
ATOM 2200 C C . THR A 1 286 ? 10.298 5.424 -9.677 1.00 82.88 286 THR A C 1
ATOM 2202 O O . THR A 1 286 ? 11.438 5.004 -9.486 1.00 82.88 286 THR A O 1
ATOM 2205 N N . ALA A 1 287 ? 10.092 6.683 -10.079 1.00 79.75 287 ALA A N 1
ATOM 2206 C CA . ALA A 1 287 ? 11.155 7.659 -10.348 1.00 79.75 287 ALA A CA 1
ATOM 2207 C C . ALA A 1 287 ? 11.950 8.045 -9.087 1.00 79.75 287 ALA A C 1
ATOM 2209 O O . ALA A 1 287 ? 13.176 8.177 -9.153 1.00 79.75 287 ALA A O 1
ATOM 2210 N N . LEU A 1 288 ? 11.265 8.164 -7.944 1.00 78.25 288 LEU A N 1
ATOM 2211 C CA . LEU A 1 288 ? 11.869 8.339 -6.620 1.00 78.25 288 LEU A CA 1
ATOM 2212 C C . LEU A 1 288 ? 12.807 7.183 -6.278 1.00 78.25 288 LEU A C 1
ATOM 2214 O O . LEU A 1 288 ? 13.972 7.414 -5.963 1.00 78.25 288 LEU A O 1
ATOM 2218 N N . ARG A 1 289 ? 12.335 5.937 -6.434 1.00 75.88 289 ARG A N 1
ATOM 2219 C CA . ARG A 1 289 ? 13.138 4.726 -6.191 1.00 75.88 289 ARG A CA 1
ATOM 2220 C C . ARG A 1 289 ? 14.401 4.689 -7.064 1.00 75.88 289 ARG A C 1
ATOM 2222 O O . ARG A 1 289 ? 15.449 4.267 -6.591 1.00 75.88 289 ARG A O 1
ATOM 2229 N N . PHE A 1 290 ? 14.355 5.213 -8.294 1.00 70.06 290 PHE A N 1
ATOM 2230 C CA . PHE A 1 290 ? 15.540 5.379 -9.156 1.00 70.06 290 PHE A CA 1
ATOM 2231 C C . PHE A 1 290 ? 16.513 6.506 -8.739 1.00 70.06 290 PHE A C 1
ATOM 2233 O O . PHE A 1 290 ? 17.494 6.740 -9.450 1.00 70.06 290 PHE A O 1
ATOM 2240 N N . GLY A 1 291 ? 16.281 7.192 -7.612 1.00 64.69 291 GLY A N 1
ATOM 2241 C CA . GLY A 1 291 ? 17.240 8.094 -6.961 1.00 64.69 291 GLY A CA 1
ATOM 2242 C C . GLY A 1 291 ? 17.539 9.390 -7.719 1.00 64.69 291 GLY A C 1
ATOM 2243 O O . GLY A 1 291 ? 18.621 9.952 -7.573 1.00 64.69 291 GLY A O 1
ATOM 2244 N N . LYS A 1 292 ? 16.629 9.841 -8.593 1.00 55.62 292 LYS A N 1
ATOM 2245 C CA . LYS A 1 292 ? 16.894 10.931 -9.558 1.00 55.62 292 LYS A CA 1
ATOM 2246 C C . LYS A 1 292 ? 15.975 12.151 -9.447 1.00 55.62 292 LYS A C 1
ATOM 2248 O O . LYS A 1 292 ? 16.207 13.132 -10.153 1.00 55.62 292 LYS A O 1
ATOM 2253 N N . GLY A 1 293 ? 14.965 12.103 -8.579 1.00 55.88 293 GLY A N 1
ATOM 2254 C CA . GLY A 1 293 ? 13.959 13.161 -8.438 1.00 55.88 293 GLY A CA 1
ATOM 2255 C C . GLY A 1 293 ? 13.093 13.353 -9.691 1.00 55.88 293 GLY A C 1
ATOM 2256 O O . GLY A 1 293 ? 13.207 12.623 -10.677 1.00 55.88 293 GLY A O 1
ATOM 2257 N N . PHE A 1 294 ? 12.206 14.347 -9.657 1.00 56.06 294 PHE A N 1
ATOM 2258 C CA . PHE A 1 294 ? 11.170 14.510 -10.685 1.00 56.06 294 PHE A CA 1
ATOM 2259 C C . PHE A 1 294 ? 11.633 15.266 -11.939 1.00 56.06 294 PHE A C 1
ATOM 2261 O O . PHE A 1 294 ? 11.222 14.923 -13.044 1.00 56.06 294 PHE A O 1
ATOM 2268 N N . ALA A 1 295 ? 12.512 16.264 -11.800 1.00 53.44 295 ALA A N 1
ATOM 2269 C CA . ALA A 1 295 ? 12.875 17.159 -12.908 1.00 53.44 295 ALA A CA 1
ATOM 2270 C C . ALA A 1 295 ? 13.975 16.626 -13.848 1.00 53.44 295 ALA A C 1
ATOM 2272 O O . ALA A 1 295 ? 14.153 17.145 -14.952 1.00 53.44 295 ALA A O 1
ATOM 2273 N N . LYS A 1 296 ? 14.747 15.609 -13.440 1.00 58.84 296 LYS A N 1
ATOM 2274 C CA . LYS A 1 296 ? 15.857 15.082 -14.251 1.00 58.84 296 LYS A CA 1
ATOM 2275 C C . LYS A 1 296 ? 15.323 14.052 -15.261 1.00 58.84 296 LYS A C 1
ATOM 2277 O O . LYS A 1 296 ? 14.607 13.142 -14.850 1.00 58.84 296 LYS A O 1
ATOM 2282 N N . PRO A 1 297 ? 15.659 14.134 -16.568 1.00 59.69 297 PRO A N 1
ATOM 2283 C CA . PRO A 1 297 ? 15.183 13.172 -17.563 1.00 59.69 297 PRO A CA 1
ATOM 2284 C C . PRO A 1 297 ? 15.493 11.720 -17.176 1.00 59.69 297 PRO A C 1
ATOM 2286 O O . PRO A 1 297 ? 16.626 11.403 -16.810 1.00 59.69 297 PRO A O 1
ATOM 2289 N N . GLN A 1 298 ? 14.499 10.834 -17.308 1.00 69.69 298 GLN A N 1
ATOM 2290 C CA . GLN A 1 298 ? 14.536 9.459 -16.795 1.00 69.69 298 GLN A CA 1
ATOM 2291 C C . GLN A 1 298 ? 14.633 8.387 -17.908 1.00 69.69 298 GLN A C 1
ATOM 2293 O O . GLN A 1 298 ? 13.756 7.528 -18.002 1.00 69.69 298 GLN A O 1
ATOM 2298 N N . PRO A 1 299 ? 15.695 8.343 -18.743 1.00 69.69 299 PRO A N 1
ATOM 2299 C CA . PRO A 1 299 ? 15.767 7.419 -19.883 1.00 69.69 299 PRO A CA 1
ATOM 2300 C C . PRO A 1 299 ? 15.740 5.934 -19.476 1.00 69.69 299 PRO A C 1
ATOM 2302 O O . PRO A 1 299 ? 15.314 5.089 -20.258 1.00 69.69 299 PRO A O 1
ATOM 2305 N N . MET A 1 300 ? 16.156 5.614 -18.244 1.00 71.38 300 MET A N 1
ATOM 2306 C CA . MET A 1 300 ? 16.037 4.267 -17.669 1.00 71.38 300 MET A CA 1
ATOM 2307 C C . MET A 1 300 ? 14.593 3.902 -17.302 1.00 71.38 300 MET A C 1
ATOM 2309 O O . MET A 1 300 ? 14.199 2.754 -17.489 1.00 71.38 300 MET A O 1
ATOM 2313 N N . LEU A 1 301 ? 13.800 4.864 -16.819 1.00 77.94 301 LEU A N 1
ATOM 2314 C CA . LEU A 1 301 ? 12.389 4.656 -16.488 1.00 77.94 301 LEU A CA 1
ATOM 2315 C C . LEU A 1 301 ? 11.522 4.614 -17.752 1.00 77.94 301 LEU A C 1
ATOM 2317 O O . LEU A 1 301 ? 10.619 3.791 -17.842 1.00 77.94 301 LEU A O 1
ATOM 2321 N N . ASP A 1 302 ? 11.853 5.423 -18.765 1.00 78.56 302 ASP A N 1
ATOM 2322 C CA . ASP A 1 302 ? 11.296 5.302 -20.118 1.00 78.56 302 ASP A CA 1
ATOM 2323 C C . ASP A 1 302 ? 11.541 3.908 -20.705 1.00 78.56 302 ASP A C 1
ATOM 2325 O O . ASP A 1 302 ? 10.617 3.261 -21.203 1.00 78.56 302 ASP A O 1
ATOM 2329 N N . LEU A 1 303 ? 12.781 3.416 -20.622 1.00 76.81 303 LEU A N 1
ATOM 2330 C CA . LEU A 1 303 ? 13.127 2.083 -21.105 1.00 76.81 303 LEU A CA 1
ATOM 2331 C C . LEU A 1 303 ? 12.415 0.987 -20.300 1.00 76.81 303 LEU A C 1
ATOM 2333 O O . LEU A 1 303 ? 11.886 0.055 -20.903 1.00 76.81 303 LEU A O 1
ATOM 2337 N N . TYR A 1 304 ? 12.319 1.121 -18.972 1.00 78.38 304 TYR A N 1
ATOM 2338 C CA . TYR A 1 304 ? 11.544 0.199 -18.136 1.00 78.38 304 TYR A CA 1
ATOM 2339 C C . TYR A 1 304 ? 10.059 0.198 -18.521 1.00 78.38 304 TYR A C 1
ATOM 2341 O O . TYR A 1 304 ? 9.511 -0.864 -18.795 1.00 78.38 304 TYR A O 1
ATOM 2349 N N . ARG A 1 305 ? 9.427 1.369 -18.665 1.00 85.19 305 ARG A N 1
ATOM 2350 C CA . ARG A 1 305 ? 8.041 1.510 -19.141 1.00 85.19 305 ARG A CA 1
ATOM 2351 C C . ARG A 1 305 ? 7.826 0.834 -20.497 1.00 85.19 305 ARG A C 1
ATOM 2353 O O . ARG A 1 305 ? 6.804 0.186 -20.696 1.00 85.19 305 ARG A O 1
ATOM 2360 N N . ILE A 1 306 ? 8.772 0.960 -21.430 1.00 82.56 306 ILE A N 1
ATOM 2361 C CA . ILE A 1 306 ? 8.701 0.310 -22.750 1.00 82.56 306 ILE A CA 1
ATOM 2362 C C . ILE A 1 306 ? 8.851 -1.215 -22.645 1.00 82.56 306 ILE A C 1
ATOM 2364 O O . ILE A 1 306 ? 8.197 -1.929 -23.404 1.00 82.56 306 ILE A O 1
ATOM 2368 N N . ILE A 1 307 ? 9.688 -1.716 -21.731 1.00 81.81 307 ILE A N 1
ATOM 2369 C CA . ILE A 1 307 ? 9.837 -3.153 -21.453 1.00 81.81 307 ILE A CA 1
ATOM 2370 C C . ILE A 1 307 ? 8.551 -3.699 -20.820 1.00 81.81 307 ILE A C 1
ATOM 2372 O O . ILE A 1 307 ? 7.982 -4.652 -21.344 1.00 81.81 307 ILE A O 1
ATOM 2376 N N . LEU A 1 308 ? 8.055 -3.055 -19.762 1.00 84.44 308 LEU A N 1
ATOM 2377 C CA . LEU A 1 308 ? 6.873 -3.467 -19.005 1.00 84.44 308 LEU A CA 1
ATOM 2378 C C . LEU A 1 308 ? 5.590 -3.410 -19.850 1.00 84.44 308 LEU A C 1
ATOM 2380 O O . LEU A 1 308 ? 4.780 -4.326 -19.813 1.00 84.44 308 LEU A O 1
ATOM 2384 N N . LYS A 1 309 ? 5.443 -2.405 -20.721 1.00 86.69 309 LYS A N 1
ATOM 2385 C CA . LYS A 1 309 ? 4.324 -2.326 -21.679 1.00 86.69 309 LYS A CA 1
ATOM 2386 C C . LYS A 1 309 ? 4.389 -3.390 -22.792 1.00 86.69 309 LYS A C 1
ATOM 2388 O O . LYS A 1 309 ? 3.438 -3.531 -23.558 1.00 86.69 309 LYS A O 1
ATOM 2393 N N . LYS A 1 310 ? 5.509 -4.111 -22.926 1.00 83.62 310 LYS A N 1
ATOM 2394 C CA . LYS A 1 310 ? 5.728 -5.164 -23.934 1.00 83.62 310 LYS A CA 1
ATOM 2395 C C . LYS A 1 310 ? 5.894 -6.567 -23.342 1.00 83.62 310 LYS A C 1
ATOM 2397 O O . LYS A 1 310 ? 5.932 -7.523 -24.116 1.00 83.62 310 LYS A O 1
ATOM 2402 N N . SER A 1 311 ? 6.014 -6.714 -22.024 1.00 80.50 311 SER A N 1
ATOM 2403 C CA . SER A 1 311 ? 6.069 -8.018 -21.362 1.00 80.50 311 SER A CA 1
ATOM 2404 C C . SER A 1 311 ? 4.671 -8.623 -21.211 1.00 80.50 311 SER A C 1
ATOM 2406 O O . SER A 1 311 ? 3.650 -7.931 -21.244 1.00 80.50 311 SER A O 1
ATOM 2408 N N . LYS A 1 312 ? 4.602 -9.950 -21.059 1.00 80.25 312 LYS A N 1
ATOM 2409 C CA . LYS A 1 312 ? 3.330 -10.637 -20.819 1.00 80.25 312 LYS A CA 1
ATOM 2410 C C . LYS A 1 312 ? 2.881 -10.347 -19.384 1.00 80.25 312 LYS A C 1
ATOM 2412 O O . LYS A 1 312 ? 3.626 -10.608 -18.451 1.00 80.25 312 LYS A O 1
ATOM 2417 N N . GLY A 1 313 ? 1.664 -9.832 -19.209 1.00 78.44 313 GLY A N 1
ATOM 2418 C CA . GLY A 1 313 ? 1.160 -9.446 -17.883 1.00 78.44 313 GLY A CA 1
ATOM 2419 C C . GLY A 1 313 ? 1.829 -8.194 -17.297 1.00 78.44 313 GLY A C 1
ATOM 2420 O O . GLY A 1 313 ? 1.670 -7.927 -16.112 1.00 78.44 313 GLY A O 1
ATOM 2421 N N . GLY A 1 314 ? 2.581 -7.438 -18.102 1.00 84.06 314 GLY A N 1
ATOM 2422 C CA . GLY A 1 314 ? 3.033 -6.096 -17.749 1.00 84.06 314 GLY A CA 1
ATOM 2423 C C . GLY A 1 314 ? 2.013 -5.014 -18.129 1.00 84.06 314 GLY A C 1
ATOM 2424 O O . GLY A 1 314 ? 0.973 -5.284 -18.733 1.00 84.06 314 GLY A O 1
ATOM 2425 N N . TYR A 1 315 ? 2.307 -3.770 -17.754 1.00 88.44 315 TYR A N 1
ATOM 2426 C CA . TYR A 1 315 ? 1.429 -2.607 -17.901 1.00 88.44 315 TYR A CA 1
ATOM 2427 C C . TYR A 1 315 ? 2.220 -1.337 -18.249 1.00 88.44 315 TYR A C 1
ATOM 2429 O O . TYR A 1 315 ? 3.449 -1.326 -18.327 1.00 88.44 315 TYR A O 1
ATOM 2437 N N . ASP A 1 316 ? 1.504 -0.240 -18.483 1.00 89.06 316 ASP A N 1
ATOM 2438 C CA . ASP A 1 316 ? 2.091 1.071 -18.743 1.00 89.06 316 ASP A CA 1
ATOM 2439 C C . ASP A 1 316 ? 2.204 1.879 -17.435 1.00 89.06 316 ASP A C 1
ATOM 2441 O O . ASP A 1 316 ? 1.200 2.358 -16.919 1.00 89.06 316 ASP A O 1
ATOM 2445 N N . LEU A 1 317 ? 3.426 2.084 -16.925 1.00 83.50 317 LEU A N 1
ATOM 2446 C CA . LEU A 1 317 ? 3.707 2.856 -15.694 1.00 83.50 317 LEU A CA 1
ATOM 2447 C C . LEU A 1 317 ? 3.149 4.291 -15.668 1.00 83.50 317 LEU A C 1
ATOM 2449 O O . LEU A 1 317 ? 3.168 4.917 -14.612 1.00 83.50 317 LEU A O 1
ATOM 2453 N N . GLY A 1 318 ? 2.726 4.844 -16.808 1.00 82.88 318 GLY A N 1
ATOM 2454 C CA . GLY A 1 318 ? 2.171 6.193 -16.906 1.00 82.88 318 GLY A CA 1
ATOM 2455 C C . GLY A 1 318 ? 0.644 6.272 -16.912 1.00 82.88 318 GLY A C 1
ATOM 2456 O O . GLY A 1 318 ? 0.139 7.329 -17.277 1.00 82.88 318 GLY A O 1
ATOM 2457 N N . ILE A 1 319 ? -0.083 5.189 -16.592 1.00 85.94 319 ILE A N 1
ATOM 2458 C CA . ILE A 1 319 ? -1.560 5.212 -16.489 1.00 85.94 319 ILE A CA 1
ATOM 2459 C C . ILE A 1 319 ? -2.080 5.170 -15.049 1.00 85.94 319 ILE A C 1
ATOM 2461 O O . ILE A 1 319 ? -3.177 5.654 -14.804 1.00 85.94 319 ILE A O 1
ATOM 2465 N N . GLY A 1 320 ? -1.308 4.630 -14.102 1.00 87.25 320 GLY A N 1
ATOM 2466 C CA . GLY A 1 320 ? -1.700 4.601 -12.697 1.00 87.25 320 GLY A CA 1
ATOM 2467 C C . GLY A 1 320 ? -1.483 5.961 -12.039 1.00 87.25 320 GLY A C 1
ATOM 2468 O O . GLY A 1 320 ? -0.373 6.262 -11.608 1.00 87.25 320 GLY A O 1
ATOM 2469 N N . ASN A 1 321 ? -2.540 6.764 -11.945 1.00 91.38 321 ASN A N 1
ATOM 2470 C CA . ASN A 1 321 ? -2.594 8.036 -11.221 1.00 91.38 321 ASN A CA 1
ATOM 2471 C C . ASN A 1 321 ? -3.974 8.152 -10.564 1.00 91.38 321 ASN A C 1
ATOM 2473 O O . ASN A 1 321 ? -4.965 8.256 -11.280 1.00 91.38 321 ASN A O 1
ATOM 2477 N N . ILE A 1 322 ? -4.038 8.107 -9.231 1.00 93.00 322 ILE A N 1
ATOM 2478 C CA . ILE A 1 322 ? -5.314 7.989 -8.505 1.00 93.00 322 ILE A CA 1
ATOM 2479 C C . ILE A 1 322 ? -5.975 9.343 -8.210 1.00 93.00 322 ILE A C 1
ATOM 2481 O O . ILE A 1 322 ? -7.182 9.403 -7.981 1.00 93.00 322 ILE A O 1
ATOM 2485 N N . LEU A 1 323 ? -5.218 10.449 -8.245 1.00 91.19 323 LEU A N 1
ATOM 2486 C CA . LEU A 1 323 ? -5.712 11.777 -7.849 1.00 91.19 323 LEU A CA 1
ATOM 2487 C C . LEU A 1 323 ? -7.009 12.232 -8.550 1.00 91.19 323 LEU A C 1
ATOM 2489 O O . LEU A 1 323 ? -7.885 12.720 -7.836 1.00 91.19 323 LEU A O 1
ATOM 2493 N N . PRO A 1 324 ? -7.199 12.049 -9.877 1.00 89.88 324 PRO A N 1
ATOM 2494 C CA . PRO A 1 324 ? -8.450 12.421 -10.547 1.00 89.88 324 PRO A CA 1
ATOM 2495 C C . PRO A 1 324 ? -9.679 11.667 -10.018 1.00 89.88 324 PRO A C 1
ATOM 2497 O O . PRO A 1 324 ? -10.799 12.163 -10.124 1.00 89.88 324 PRO A O 1
ATOM 2500 N N . SER A 1 325 ? -9.468 10.475 -9.460 1.00 90.12 325 SER A N 1
ATOM 2501 C CA . SER A 1 325 ? -10.519 9.525 -9.095 1.00 90.12 325 SER A CA 1
ATOM 2502 C C . SER A 1 325 ? -10.797 9.486 -7.588 1.00 90.12 325 SER A C 1
ATOM 2504 O O . SER A 1 325 ? -11.861 9.010 -7.193 1.00 90.12 325 SER A O 1
ATOM 2506 N N . MET A 1 326 ? -9.928 10.066 -6.744 1.00 93.25 326 MET A N 1
ATOM 2507 C CA . MET A 1 326 ? -10.111 10.156 -5.281 1.00 93.25 326 MET A CA 1
ATOM 2508 C C . MET A 1 326 ? -11.479 10.725 -4.866 1.00 93.25 326 MET A C 1
ATOM 2510 O O . MET A 1 326 ? -12.095 10.204 -3.941 1.00 93.25 326 MET A O 1
ATOM 2514 N N . GLN A 1 327 ? -11.995 11.738 -5.575 1.00 89.19 327 GLN A N 1
ATOM 2515 C CA . GLN A 1 327 ? -13.316 12.333 -5.299 1.00 89.19 327 GLN A CA 1
ATOM 2516 C C . GLN A 1 327 ? -14.501 11.413 -5.643 1.00 89.19 327 GLN A C 1
ATOM 2518 O O . GLN A 1 327 ? -15.620 11.667 -5.204 1.00 89.19 327 GLN A O 1
ATOM 2523 N N . SER A 1 328 ? -14.279 10.362 -6.438 1.00 90.31 328 SER A N 1
ATOM 2524 C CA . SER A 1 328 ? -15.312 9.391 -6.826 1.00 90.31 328 SER A CA 1
ATOM 2525 C C . SER A 1 328 ? -15.374 8.164 -5.907 1.00 90.31 328 SER A C 1
ATOM 2527 O O . SER A 1 328 ? -16.391 7.465 -5.882 1.00 90.31 328 SER A O 1
ATOM 2529 N N . ILE A 1 329 ? -14.320 7.918 -5.117 1.00 95.12 329 ILE A N 1
ATOM 2530 C CA . ILE A 1 329 ? -14.266 6.800 -4.173 1.00 95.12 329 ILE A CA 1
ATOM 2531 C C . ILE A 1 329 ? -15.301 7.036 -3.066 1.00 95.12 329 ILE A C 1
ATOM 2533 O O . ILE A 1 329 ? -15.156 7.910 -2.217 1.00 95.12 329 ILE A O 1
ATOM 2537 N N . SER A 1 330 ? -16.357 6.221 -3.072 1.00 93.25 330 SER A N 1
ATOM 2538 C CA . SER A 1 330 ? -17.458 6.304 -2.098 1.00 93.25 330 SER A CA 1
ATOM 2539 C C . SER A 1 330 ? -17.199 5.517 -0.803 1.00 93.25 330 SER A C 1
ATOM 2541 O O . SER A 1 330 ? -18.011 5.557 0.117 1.00 93.25 330 SER A O 1
ATOM 2543 N N . THR A 1 331 ? -16.090 4.773 -0.735 1.00 97.00 331 THR A N 1
ATOM 2544 C CA . THR A 1 331 ? -15.664 4.041 0.469 1.00 97.00 331 THR A CA 1
ATOM 2545 C C . THR A 1 331 ? -14.839 4.977 1.356 1.00 97.00 331 THR A C 1
ATOM 2547 O O . THR A 1 331 ? -13.844 5.498 0.856 1.00 97.00 331 THR A O 1
ATOM 2550 N N . PRO A 1 332 ? -15.181 5.174 2.644 1.00 97.56 332 PRO A N 1
ATOM 2551 C CA . PRO A 1 332 ? -14.399 6.015 3.546 1.00 97.56 332 PRO A CA 1
ATOM 2552 C C . PRO A 1 332 ? -12.920 5.613 3.614 1.00 97.56 332 PRO A C 1
ATOM 2554 O O . PRO A 1 332 ? -12.589 4.429 3.743 1.00 97.56 332 PRO A O 1
ATOM 2557 N N . ILE A 1 333 ? -12.040 6.613 3.566 1.00 98.44 333 ILE A N 1
ATOM 2558 C CA . ILE A 1 333 ? -10.583 6.453 3.545 1.00 98.44 333 ILE A CA 1
ATOM 2559 C C . ILE A 1 333 ? -9.958 7.134 4.770 1.00 98.44 333 ILE A C 1
ATOM 2561 O O . ILE A 1 333 ? -10.173 8.324 5.006 1.00 98.44 333 ILE A O 1
ATOM 2565 N N . PHE A 1 334 ? -9.141 6.395 5.517 1.00 98.44 334 PHE A N 1
ATOM 2566 C CA . PHE A 1 334 ? -8.218 6.916 6.521 1.00 98.44 334 PHE A CA 1
ATOM 2567 C C . PHE A 1 334 ? -6.813 6.950 5.917 1.00 98.44 334 PHE A C 1
ATOM 2569 O O . PHE A 1 334 ? -6.159 5.920 5.754 1.00 98.44 334 PHE A O 1
ATOM 2576 N N . ILE A 1 335 ? -6.389 8.143 5.513 1.00 98.38 335 ILE A N 1
ATOM 2577 C CA . ILE A 1 335 ? -5.105 8.400 4.861 1.00 98.38 335 ILE A CA 1
ATOM 2578 C C . ILE A 1 335 ? -4.090 8.732 5.955 1.00 98.38 335 ILE A C 1
ATOM 2580 O O . ILE A 1 335 ? -4.302 9.664 6.728 1.00 98.38 335 ILE A O 1
ATOM 2584 N N . MET A 1 336 ? -2.987 7.993 6.019 1.00 97.69 336 MET A N 1
ATOM 2585 C CA . MET A 1 336 ? -1.894 8.224 6.965 1.00 97.69 336 MET A CA 1
ATOM 2586 C C . MET A 1 336 ? -0.623 8.584 6.197 1.00 97.69 336 MET A C 1
ATOM 2588 O O . MET A 1 336 ? -0.331 7.976 5.167 1.00 97.69 336 MET A O 1
ATOM 2592 N N . HIS A 1 337 ? 0.133 9.574 6.677 1.00 96.25 337 HIS A N 1
ATOM 2593 C CA . HIS A 1 337 ? 1.414 9.944 6.068 1.00 96.25 337 HIS A CA 1
ATOM 2594 C C . HIS A 1 337 ? 2.396 10.512 7.093 1.00 96.25 337 HIS A C 1
ATOM 2596 O O . HIS A 1 337 ? 1.996 11.220 8.018 1.00 96.25 337 HIS A O 1
ATOM 2602 N N . GLY A 1 338 ? 3.687 10.225 6.915 1.00 92.44 338 GLY A N 1
ATOM 2603 C CA . GLY A 1 338 ? 4.757 10.764 7.756 1.00 92.44 338 GLY A CA 1
ATOM 2604 C C . GLY A 1 338 ? 5.373 12.054 7.208 1.00 92.44 338 GLY A C 1
ATOM 2605 O O . GLY A 1 338 ? 5.694 12.146 6.025 1.00 92.44 338 GLY A O 1
ATOM 2606 N N . GLU A 1 339 ? 5.595 13.041 8.077 1.00 90.00 339 GLU A N 1
ATOM 2607 C CA . GLU A 1 339 ? 6.234 14.325 7.738 1.00 90.00 339 GLU A CA 1
ATOM 2608 C C . GLU A 1 339 ? 7.670 14.174 7.198 1.00 90.00 339 GLU A C 1
ATOM 2610 O O . GLU A 1 339 ? 8.143 15.012 6.433 1.00 90.00 339 GLU A O 1
ATOM 2615 N N . LYS A 1 340 ? 8.370 13.098 7.571 1.00 86.88 340 LYS A N 1
ATOM 2616 C CA . LYS A 1 340 ? 9.755 12.805 7.175 1.00 86.88 340 LYS A CA 1
ATOM 2617 C C . LYS A 1 340 ? 9.854 11.551 6.291 1.00 86.88 340 LYS A C 1
ATOM 2619 O O . LYS A 1 340 ? 10.900 10.903 6.243 1.00 86.88 340 LYS A O 1
ATOM 2624 N N . ASP A 1 341 ? 8.776 11.201 5.583 1.00 87.50 341 ASP A N 1
ATOM 2625 C CA . ASP A 1 341 ? 8.761 10.104 4.611 1.00 87.50 341 ASP A CA 1
ATOM 2626 C C . ASP A 1 341 ? 9.644 10.426 3.388 1.00 87.50 341 ASP A C 1
ATOM 2628 O O . ASP A 1 341 ? 9.292 11.231 2.524 1.00 87.50 341 ASP A O 1
ATOM 2632 N N . ALA A 1 342 ? 10.815 9.786 3.316 1.00 82.88 342 ALA A N 1
ATOM 2633 C CA . ALA A 1 342 ? 11.767 9.942 2.216 1.00 82.88 342 ALA A CA 1
ATOM 2634 C C . ALA A 1 342 ? 11.522 8.976 1.037 1.00 82.88 342 ALA A C 1
ATOM 2636 O O . ALA A 1 342 ? 12.135 9.131 -0.020 1.00 82.88 342 ALA A O 1
ATOM 2637 N N . CYS A 1 343 ? 10.650 7.974 1.195 1.00 82.44 343 CYS A N 1
ATOM 2638 C CA . CYS A 1 343 ? 10.346 6.988 0.154 1.00 82.44 343 CYS A CA 1
ATOM 2639 C C . CYS A 1 343 ? 9.125 7.403 -0.677 1.00 82.44 343 CYS A C 1
ATOM 2641 O O . CYS A 1 343 ? 9.107 7.204 -1.892 1.00 82.44 343 CYS A O 1
ATOM 2643 N N . THR A 1 344 ? 8.132 8.005 -0.020 1.00 88.38 344 THR A N 1
ATOM 2644 C CA . THR A 1 344 ? 6.943 8.620 -0.611 1.00 88.38 344 THR A CA 1
ATOM 2645 C C . THR A 1 344 ? 6.778 10.021 -0.008 1.00 88.38 344 THR A C 1
ATOM 2647 O O . THR A 1 344 ? 6.224 10.147 1.079 1.00 88.38 344 THR A O 1
ATOM 2650 N N . PRO A 1 345 ? 7.269 11.088 -0.667 1.00 87.88 345 PRO A N 1
ATOM 2651 C CA . PRO A 1 345 ? 7.349 12.423 -0.083 1.00 87.88 345 PRO A CA 1
ATOM 2652 C C . PRO A 1 345 ? 6.022 12.951 0.495 1.00 87.88 345 PRO A C 1
ATOM 2654 O O . PRO A 1 345 ? 4.969 12.708 -0.103 1.00 87.88 345 PRO A O 1
ATOM 2657 N N . PRO A 1 346 ? 6.050 13.745 1.587 1.00 88.19 346 PRO A N 1
ATOM 2658 C CA . PRO A 1 346 ? 4.854 14.127 2.349 1.00 88.19 346 PRO A CA 1
ATOM 2659 C C . PRO A 1 346 ? 3.751 14.820 1.538 1.00 88.19 346 PRO A C 1
ATOM 2661 O O . PRO A 1 346 ? 2.566 14.670 1.838 1.00 88.19 346 PRO A O 1
ATOM 2664 N N . TYR A 1 347 ? 4.126 15.549 0.480 1.00 86.12 347 TYR A N 1
ATOM 2665 C CA . TYR A 1 347 ? 3.164 16.210 -0.402 1.00 86.12 347 TYR A CA 1
ATOM 2666 C C . TYR A 1 347 ? 2.220 15.208 -1.089 1.00 86.12 347 TYR A C 1
ATOM 2668 O O . TYR A 1 347 ? 1.080 15.561 -1.362 1.00 86.12 347 TYR A O 1
ATOM 2676 N N . MET A 1 348 ? 2.636 13.955 -1.330 1.00 90.75 348 MET A N 1
ATOM 2677 C CA . MET A 1 348 ? 1.766 12.948 -1.948 1.00 90.75 348 MET A CA 1
ATOM 2678 C C . MET A 1 348 ? 0.570 12.612 -1.052 1.00 90.75 348 MET A C 1
ATOM 2680 O O . MET A 1 348 ? -0.564 12.647 -1.526 1.00 90.75 348 MET A O 1
ATOM 2684 N N . GLY A 1 349 ? 0.799 12.384 0.246 1.00 92.88 349 GLY A N 1
ATOM 2685 C CA . GLY A 1 349 ? -0.275 12.199 1.226 1.00 92.88 349 GLY A CA 1
ATOM 2686 C C . GLY A 1 349 ? -1.164 13.435 1.354 1.00 92.88 349 GLY A C 1
ATOM 2687 O O . GLY A 1 349 ? -2.387 13.313 1.367 1.00 92.88 349 GLY A O 1
ATOM 2688 N N . MET A 1 350 ? -0.562 14.629 1.350 1.00 92.19 350 MET A N 1
ATOM 2689 C CA . MET A 1 350 ? -1.291 15.904 1.384 1.00 92.19 350 MET A CA 1
ATOM 2690 C C . MET A 1 350 ? -2.210 16.083 0.161 1.00 92.19 350 MET A C 1
ATOM 2692 O O . MET A 1 350 ? -3.355 16.514 0.294 1.00 92.19 350 MET A O 1
ATOM 2696 N N . TYR A 1 351 ? -1.735 15.710 -1.032 1.00 92.12 351 TYR A N 1
ATOM 2697 C CA . TYR A 1 351 ? -2.494 15.786 -2.283 1.00 92.12 351 TYR A CA 1
ATOM 2698 C C . TYR A 1 351 ? -3.630 14.754 -2.294 1.00 92.12 351 TYR A C 1
ATOM 2700 O O . TYR A 1 351 ? -4.754 15.091 -2.661 1.00 92.12 351 TYR A O 1
ATOM 2708 N N . LEU A 1 352 ? -3.374 13.520 -1.837 1.00 94.81 352 LEU A N 1
ATOM 2709 C CA . LEU A 1 352 ? -4.409 12.495 -1.664 1.00 94.81 352 LEU A CA 1
ATOM 2710 C C . LEU A 1 352 ? -5.486 12.950 -0.667 1.00 94.81 352 LEU A C 1
ATOM 2712 O O . LEU A 1 352 ? -6.671 12.776 -0.935 1.00 94.81 352 LEU A O 1
ATOM 2716 N N . ALA A 1 353 ? -5.100 13.584 0.442 1.00 95.25 353 ALA A N 1
ATOM 2717 C CA . ALA A 1 353 ? -6.021 14.108 1.446 1.00 95.25 353 ALA A CA 1
ATOM 2718 C C . ALA A 1 353 ? -6.869 15.285 0.930 1.00 95.25 353 ALA A C 1
ATOM 2720 O O . ALA A 1 353 ? -8.089 15.272 1.107 1.00 95.25 353 ALA A O 1
ATOM 2721 N N . LYS A 1 354 ? -6.264 16.258 0.230 1.00 93.75 354 LYS A N 1
ATOM 2722 C CA . LYS A 1 354 ? -7.001 17.359 -0.420 1.00 93.75 354 LYS A CA 1
ATOM 2723 C C . LYS A 1 354 ? -7.968 16.823 -1.482 1.00 93.75 354 LYS A C 1
ATOM 2725 O O . LYS A 1 354 ? -9.128 17.229 -1.519 1.00 93.75 354 LYS A O 1
ATOM 2730 N N . ALA A 1 355 ? -7.531 15.857 -2.294 1.00 93.19 355 ALA A N 1
ATOM 2731 C CA . ALA A 1 355 ? -8.370 15.202 -3.297 1.00 93.19 355 ALA A CA 1
ATOM 2732 C C . ALA A 1 355 ? -9.481 14.328 -2.676 1.00 93.19 355 ALA A C 1
ATOM 2734 O O . ALA A 1 355 ? -10.551 14.208 -3.262 1.00 93.19 355 ALA A O 1
ATOM 2735 N N . ALA A 1 356 ? -9.280 13.784 -1.472 1.00 94.00 356 ALA A N 1
ATOM 2736 C CA . ALA A 1 356 ? -10.306 13.103 -0.676 1.00 94.00 356 ALA A CA 1
ATOM 2737 C C . ALA A 1 356 ? -11.272 14.064 0.057 1.00 94.00 356 ALA A C 1
ATOM 2739 O O . ALA A 1 356 ? -12.166 13.603 0.772 1.00 94.00 356 ALA A O 1
ATOM 2740 N N . GLY A 1 357 ? -11.106 15.383 -0.100 1.00 93.00 357 GLY A N 1
ATOM 2741 C CA . GLY A 1 357 ? -11.966 16.407 0.499 1.00 93.00 357 GLY A CA 1
ATOM 2742 C C . GLY A 1 357 ? -11.670 16.729 1.967 1.00 93.00 357 GLY A C 1
ATOM 2743 O O . GLY A 1 357 ? -12.521 17.322 2.629 1.00 93.00 357 GLY A O 1
ATOM 2744 N N . CYS A 1 358 ? -10.508 16.336 2.498 1.00 93.25 358 CYS A N 1
ATOM 2745 C CA . CYS A 1 358 ? -10.061 16.767 3.824 1.00 93.25 358 CYS A CA 1
ATOM 2746 C C . CYS A 1 358 ? -9.533 18.210 3.772 1.00 93.25 358 CYS A C 1
ATOM 2748 O O . CYS A 1 358 ? -8.823 18.585 2.835 1.00 93.25 358 CYS A O 1
ATOM 2750 N N . ASP A 1 359 ? -9.830 19.005 4.802 1.00 89.81 359 ASP A N 1
ATOM 2751 C CA . ASP A 1 359 ? -9.196 20.314 4.975 1.00 89.81 359 ASP A CA 1
ATOM 2752 C C . ASP A 1 359 ? -7.759 20.145 5.483 1.00 89.81 359 ASP A C 1
ATOM 2754 O O . ASP A 1 359 ? -7.527 19.735 6.618 1.00 89.81 359 ASP A O 1
ATOM 2758 N N . VAL A 1 360 ? -6.791 20.432 4.617 1.00 90.94 360 VAL A N 1
ATOM 2759 C CA . VAL A 1 360 ? -5.358 20.319 4.909 1.00 90.94 360 VAL A CA 1
ATOM 2760 C C . VAL A 1 360 ? -4.646 21.669 4.937 1.00 90.94 360 VAL A C 1
ATOM 2762 O O . VAL A 1 360 ? -3.437 21.701 5.152 1.00 90.94 360 VAL A O 1
ATOM 2765 N N . ASP A 1 361 ? -5.353 22.784 4.743 1.00 85.44 361 ASP A N 1
ATOM 2766 C CA . ASP A 1 361 ? -4.694 24.072 4.489 1.00 85.44 361 ASP A CA 1
ATOM 2767 C C . ASP A 1 361 ? -4.003 24.587 5.763 1.00 85.44 361 ASP A C 1
ATOM 2769 O O . ASP A 1 361 ? -2.830 24.951 5.732 1.00 85.44 361 ASP A O 1
ATOM 2773 N N . THR A 1 362 ? -4.644 24.426 6.929 1.00 83.25 362 THR A N 1
ATOM 2774 C CA . THR A 1 362 ? -4.014 24.678 8.243 1.00 83.25 362 THR A CA 1
ATOM 2775 C C . THR A 1 362 ? -2.795 23.777 8.513 1.00 83.25 362 THR A C 1
ATOM 2777 O O . THR A 1 362 ? -1.858 24.186 9.205 1.00 83.25 362 THR A O 1
ATOM 2780 N N . ILE A 1 363 ? -2.771 22.552 7.970 1.00 85.62 363 ILE A N 1
ATOM 2781 C CA . ILE A 1 363 ? -1.624 21.636 8.107 1.00 85.62 363 ILE A CA 1
ATOM 2782 C C . ILE A 1 363 ? -0.472 22.127 7.226 1.00 85.62 363 ILE A C 1
ATOM 2784 O O . ILE A 1 363 ? 0.660 22.219 7.701 1.00 85.62 363 ILE A O 1
ATOM 2788 N N . LEU A 1 364 ? -0.761 22.494 5.973 1.00 83.31 364 LEU A N 1
ATOM 2789 C CA . LEU A 1 364 ? 0.214 23.055 5.039 1.00 83.31 364 LEU A CA 1
ATOM 2790 C C . LEU A 1 364 ? 0.846 24.341 5.589 1.00 83.31 364 LEU A C 1
ATOM 2792 O O . LEU A 1 364 ? 2.072 24.449 5.589 1.00 83.31 364 LEU A O 1
ATOM 2796 N N . ASP A 1 365 ? 0.042 25.268 6.115 1.00 81.69 365 ASP A N 1
ATOM 2797 C CA . ASP A 1 365 ? 0.531 26.510 6.727 1.00 81.69 365 ASP A CA 1
ATOM 2798 C C . ASP A 1 365 ? 1.448 26.223 7.927 1.00 81.69 365 ASP A C 1
ATOM 2800 O O . ASP A 1 365 ? 2.536 26.793 8.035 1.00 81.69 365 ASP A O 1
ATOM 2804 N N . THR A 1 366 ? 1.065 25.283 8.801 1.00 80.94 366 THR A N 1
ATOM 2805 C CA . THR A 1 366 ? 1.863 24.937 9.991 1.00 80.94 366 THR A CA 1
ATOM 2806 C C . THR A 1 366 ? 3.191 24.265 9.625 1.00 80.94 366 THR A C 1
ATOM 2808 O O . THR A 1 366 ? 4.233 24.610 10.185 1.00 80.94 366 THR A O 1
ATOM 2811 N N . VAL A 1 367 ? 3.184 23.335 8.664 1.00 81.00 367 VAL A N 1
ATOM 2812 C CA . VAL A 1 367 ? 4.401 22.674 8.156 1.00 81.00 367 VAL A CA 1
ATOM 2813 C C . VAL A 1 367 ? 5.310 23.680 7.445 1.00 81.00 367 VAL A C 1
ATOM 2815 O O . VAL A 1 367 ? 6.523 23.674 7.658 1.00 81.00 367 VAL A O 1
ATOM 2818 N N . THR A 1 368 ? 4.738 24.597 6.661 1.00 79.94 368 THR A N 1
ATOM 2819 C CA . THR A 1 368 ? 5.490 25.659 5.974 1.00 79.94 368 THR A CA 1
ATOM 2820 C C . THR A 1 368 ? 6.139 26.610 6.980 1.00 79.94 368 THR A C 1
ATOM 2822 O O . THR A 1 368 ? 7.332 26.888 6.872 1.00 79.94 368 THR A O 1
ATOM 2825 N N . ALA A 1 369 ? 5.409 27.042 8.014 1.00 77.50 369 ALA A N 1
ATOM 2826 C CA . ALA A 1 369 ? 5.958 27.867 9.089 1.00 77.50 369 ALA A CA 1
ATOM 2827 C C . ALA A 1 369 ? 7.081 27.149 9.862 1.00 77.50 369 ALA A C 1
ATOM 2829 O O . ALA A 1 369 ? 8.120 27.752 10.137 1.00 77.50 369 ALA A O 1
ATOM 2830 N N . LYS A 1 370 ? 6.918 25.850 10.159 1.00 80.12 370 LYS A N 1
ATOM 2831 C CA . LYS A 1 370 ? 7.952 25.014 10.796 1.00 80.12 370 LYS A CA 1
ATOM 2832 C C . LYS A 1 370 ? 9.230 24.947 9.950 1.00 80.12 370 LYS A C 1
ATOM 2834 O O . LYS A 1 370 ? 10.317 25.102 10.503 1.00 80.12 370 LYS A O 1
ATOM 2839 N N . GLN A 1 371 ? 9.109 24.772 8.630 1.00 78.88 371 GLN A N 1
ATOM 2840 C CA . GLN A 1 371 ? 10.257 24.763 7.717 1.00 78.88 371 GLN A CA 1
ATOM 2841 C C . GLN A 1 371 ? 10.951 26.132 7.663 1.00 78.88 371 GLN A C 1
ATOM 2843 O O . GLN A 1 371 ? 12.153 26.205 7.894 1.00 78.88 371 GLN A O 1
ATOM 2848 N N . VAL A 1 372 ? 10.199 27.222 7.467 1.00 78.62 372 VAL A N 1
ATOM 2849 C CA . VAL A 1 372 ? 10.752 28.590 7.428 1.00 78.62 372 VAL A CA 1
ATOM 2850 C C . VAL A 1 372 ? 11.503 28.934 8.721 1.00 78.62 372 VAL A C 1
ATOM 2852 O O . VAL A 1 372 ? 12.581 29.523 8.675 1.00 78.62 372 VAL A O 1
ATOM 2855 N N . MET A 1 373 ? 10.988 28.522 9.883 1.00 80.75 373 MET A N 1
ATOM 2856 C CA . MET A 1 373 ? 11.676 28.719 11.164 1.00 80.75 373 MET A CA 1
ATOM 2857 C C . MET A 1 373 ? 12.964 27.890 11.295 1.00 80.75 373 MET A C 1
ATOM 2859 O O . MET A 1 373 ? 13.924 28.366 11.905 1.00 80.75 373 MET A O 1
ATOM 2863 N N . ALA A 1 374 ? 13.022 26.691 10.706 1.00 79.44 374 ALA A N 1
ATOM 2864 C CA . ALA A 1 374 ? 14.246 25.892 10.641 1.00 79.44 374 ALA A CA 1
ATOM 2865 C C . ALA A 1 374 ? 15.290 26.522 9.699 1.00 79.44 374 ALA A C 1
ATOM 2867 O O . ALA A 1 374 ? 16.457 26.638 10.075 1.00 79.44 374 ALA A O 1
ATOM 2868 N N . ASP A 1 375 ? 14.870 27.009 8.530 1.00 78.81 375 ASP A N 1
ATOM 2869 C CA . ASP A 1 375 ? 15.744 27.682 7.561 1.00 78.81 375 ASP A CA 1
ATOM 2870 C C . ASP A 1 375 ? 16.345 28.970 8.161 1.00 78.81 375 ASP A C 1
ATOM 2872 O O . ASP A 1 375 ? 17.552 29.208 8.077 1.00 78.81 375 ASP A O 1
ATOM 2876 N N . ILE A 1 376 ? 15.533 29.763 8.874 1.00 82.94 376 ILE A N 1
ATOM 2877 C CA . ILE A 1 376 ? 15.988 30.945 9.628 1.00 82.94 376 ILE A CA 1
ATOM 2878 C C . ILE A 1 376 ? 16.995 30.566 10.727 1.00 82.94 376 ILE A C 1
ATOM 2880 O O . ILE A 1 376 ? 17.945 31.314 10.968 1.00 82.94 376 ILE A O 1
ATOM 2884 N N . ALA A 1 377 ? 16.817 29.428 11.405 1.00 82.94 377 ALA A N 1
ATOM 2885 C CA . ALA A 1 377 ? 17.756 28.966 12.428 1.00 82.94 377 ALA A CA 1
ATOM 2886 C C . ALA A 1 377 ? 19.116 28.559 11.828 1.00 82.94 377 ALA A C 1
ATOM 2888 O O . ALA A 1 377 ? 20.153 28.899 12.399 1.00 82.94 377 ALA A O 1
ATOM 2889 N N . ILE A 1 378 ? 19.118 27.907 10.658 1.00 86.06 378 ILE A N 1
ATOM 2890 C CA . ILE A 1 378 ? 20.340 27.571 9.909 1.00 86.06 378 ILE A CA 1
ATOM 2891 C C . ILE A 1 378 ? 21.072 28.853 9.493 1.00 86.06 378 ILE A C 1
ATOM 2893 O O . ILE A 1 378 ? 22.238 29.024 9.841 1.00 86.06 378 ILE A O 1
ATOM 2897 N N . LEU A 1 379 ? 20.377 29.798 8.851 1.00 83.81 379 LEU A N 1
ATOM 2898 C CA . LEU A 1 379 ? 20.966 31.070 8.409 1.00 83.81 379 LEU A CA 1
ATOM 2899 C C . LEU A 1 379 ? 21.552 31.887 9.574 1.00 83.81 379 LEU A C 1
ATOM 2901 O O . LEU A 1 379 ? 22.625 32.475 9.442 1.00 83.81 379 LEU A O 1
ATOM 2905 N N . LYS A 1 380 ? 20.896 31.890 10.745 1.00 87.12 380 LYS A N 1
ATOM 2906 C CA . LYS A 1 380 ? 21.434 32.516 11.967 1.00 87.12 380 LYS A CA 1
ATOM 2907 C C . LYS A 1 380 ? 22.707 31.827 12.467 1.00 87.12 380 LYS A C 1
ATOM 2909 O O . LYS A 1 380 ? 23.643 32.515 12.870 1.00 87.12 380 LYS A O 1
ATOM 2914 N N . ALA A 1 381 ? 22.762 30.496 12.433 1.00 87.25 381 ALA A N 1
ATOM 2915 C CA . ALA A 1 381 ? 23.952 29.745 12.826 1.00 87.25 381 ALA A CA 1
ATOM 2916 C C . ALA A 1 381 ? 25.120 29.961 11.846 1.00 87.25 381 ALA A C 1
ATOM 2918 O O . ALA A 1 381 ? 26.265 30.091 12.277 1.00 87.25 381 ALA A O 1
ATOM 2919 N N . GLU A 1 382 ? 24.857 30.048 10.542 1.00 90.31 382 GLU A N 1
ATOM 2920 C CA . GLU A 1 382 ? 25.876 30.366 9.534 1.00 90.31 382 GLU A CA 1
ATOM 2921 C C . GLU A 1 382 ? 26.409 31.796 9.694 1.00 90.31 382 GLU A C 1
ATOM 2923 O O . GLU A 1 382 ? 27.625 31.986 9.740 1.00 90.31 382 GLU A O 1
ATOM 2928 N N . ALA A 1 383 ? 25.528 32.785 9.886 1.00 87.12 383 ALA A N 1
ATOM 2929 C CA . ALA A 1 383 ? 25.917 34.173 10.142 1.00 87.12 383 ALA A CA 1
ATOM 2930 C C . ALA A 1 383 ? 26.774 34.321 11.415 1.00 87.12 383 ALA A C 1
ATOM 2932 O O . ALA A 1 383 ? 27.804 34.994 11.389 1.00 87.12 383 ALA A O 1
ATOM 2933 N N . LEU A 1 384 ? 26.411 33.639 12.508 1.00 88.50 384 LEU A N 1
ATOM 2934 C CA . LEU A 1 384 ? 27.198 33.635 13.747 1.00 88.50 384 LEU A CA 1
ATOM 2935 C C . LEU A 1 384 ? 28.582 32.988 13.550 1.00 88.50 384 LEU A C 1
ATOM 2937 O O . LEU A 1 384 ? 29.584 33.496 14.049 1.00 88.50 384 LEU A O 1
ATOM 2941 N N . ASN A 1 385 ? 28.663 31.896 12.783 1.00 87.81 385 ASN A N 1
ATOM 2942 C CA . ASN A 1 385 ? 29.935 31.247 12.450 1.00 87.81 385 ASN A CA 1
ATOM 2943 C C . ASN A 1 385 ? 30.821 32.086 11.509 1.00 87.81 385 ASN A C 1
ATOM 2945 O O . ASN A 1 385 ? 32.045 31.944 11.546 1.00 87.81 385 ASN A O 1
ATOM 2949 N N . LEU A 1 386 ? 30.236 32.954 10.679 1.00 86.50 386 LEU A N 1
ATOM 2950 C CA . LEU A 1 386 ? 30.972 33.931 9.872 1.00 86.50 386 LEU A CA 1
ATOM 2951 C C . LEU A 1 386 ? 31.506 35.075 10.743 1.00 86.50 386 LEU A C 1
ATOM 2953 O O . LEU A 1 386 ? 32.710 35.320 10.727 1.00 86.50 386 LEU A O 1
ATOM 2957 N N . ALA A 1 387 ? 30.668 35.680 11.590 1.00 82.06 387 ALA A N 1
ATOM 2958 C CA . ALA A 1 387 ? 31.092 36.727 12.524 1.00 82.06 387 ALA A CA 1
ATOM 2959 C C . ALA A 1 387 ? 32.233 36.254 13.450 1.00 82.06 387 ALA A C 1
ATOM 2961 O O . ALA A 1 387 ? 33.246 36.936 13.593 1.00 82.06 387 ALA A O 1
ATOM 2962 N N . ASN A 1 388 ? 32.132 35.034 13.993 1.00 81.75 388 ASN A N 1
ATOM 2963 C CA . ASN A 1 388 ? 33.180 34.420 14.820 1.00 81.75 388 ASN A CA 1
ATOM 2964 C C . ASN A 1 388 ? 34.486 34.117 14.056 1.00 81.75 388 ASN A C 1
ATOM 2966 O O . ASN A 1 388 ? 35.537 33.941 14.670 1.00 81.75 388 ASN A O 1
ATOM 2970 N N . ARG A 1 389 ? 34.451 34.035 12.719 1.00 76.00 389 ARG A N 1
ATOM 2971 C CA . ARG A 1 389 ? 35.660 33.923 11.886 1.00 76.00 389 ARG A CA 1
ATOM 2972 C C . ARG A 1 389 ? 36.283 35.284 11.610 1.00 76.00 389 ARG A C 1
ATOM 2974 O O . ARG A 1 389 ? 37.505 35.392 11.623 1.00 76.00 389 ARG A O 1
ATOM 2981 N N . GLU A 1 390 ? 35.470 36.309 11.385 1.00 73.94 390 GLU A N 1
ATOM 2982 C CA . GLU A 1 390 ? 35.942 37.672 11.133 1.00 73.94 390 GLU A CA 1
ATOM 2983 C C . GLU A 1 390 ? 36.591 38.286 12.381 1.00 73.94 390 GLU A C 1
ATOM 2985 O O . GLU A 1 390 ? 37.681 38.851 12.277 1.00 73.94 390 GLU A O 1
ATOM 2990 N N . THR A 1 391 ? 36.030 38.069 13.577 1.00 64.69 391 THR A N 1
ATOM 2991 C CA . THR A 1 391 ? 36.664 38.487 14.843 1.00 64.69 391 THR A CA 1
ATOM 2992 C C . THR A 1 391 ? 38.017 37.803 15.067 1.00 64.69 391 THR A C 1
ATOM 2994 O O . THR A 1 391 ? 38.989 38.482 15.395 1.00 64.69 391 THR A O 1
ATOM 2997 N N . HIS A 1 392 ? 38.126 36.496 14.798 1.00 55.88 392 HIS A N 1
ATOM 2998 C CA . HIS A 1 392 ? 39.396 35.755 14.857 1.00 55.88 392 HIS A CA 1
ATOM 2999 C C . HIS A 1 392 ? 40.429 36.172 13.794 1.00 55.88 392 HIS A C 1
ATOM 3001 O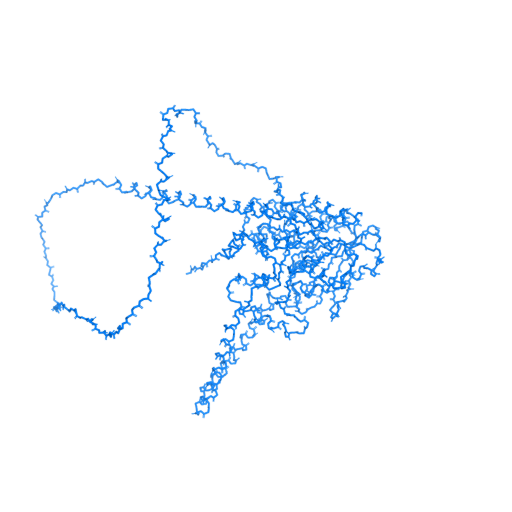 O . HIS A 1 392 ? 41.626 35.952 13.985 1.00 55.88 392 HIS A O 1
ATOM 3007 N N . ILE A 1 393 ? 40.004 36.757 12.670 1.00 57.78 393 ILE A N 1
ATOM 3008 C CA . ILE A 1 393 ? 40.918 37.340 11.677 1.00 57.78 393 ILE A CA 1
ATOM 3009 C C . ILE A 1 393 ? 41.372 38.730 12.140 1.00 57.78 393 ILE A C 1
ATOM 3011 O O . ILE A 1 393 ? 42.567 39.022 12.088 1.00 57.78 393 ILE A O 1
ATOM 3015 N N . SER A 1 394 ? 40.458 39.554 12.660 1.00 52.44 394 SER A N 1
ATOM 3016 C CA . SER A 1 394 ? 40.778 40.889 13.180 1.00 52.44 394 SER A CA 1
ATOM 3017 C C . SER A 1 394 ? 41.763 40.824 14.352 1.00 52.44 394 SER A C 1
ATOM 3019 O O . SER A 1 394 ? 42.781 41.516 14.333 1.00 52.44 394 SER A O 1
ATOM 3021 N N . SER A 1 395 ? 41.545 39.915 15.313 1.00 50.00 395 SER A N 1
ATOM 3022 C CA . SER A 1 395 ? 42.414 39.754 16.491 1.00 50.00 395 SER A CA 1
ATOM 3023 C C . SER A 1 395 ? 43.856 39.348 16.162 1.00 50.00 395 SER A C 1
ATOM 3025 O O . SER A 1 395 ? 44.741 39.533 16.990 1.00 50.00 395 SER A O 1
ATOM 3027 N N . ASN A 1 396 ? 44.105 38.781 14.976 1.00 47.34 396 ASN A N 1
ATOM 3028 C CA . ASN A 1 396 ? 45.448 38.398 14.527 1.00 47.34 396 ASN A CA 1
ATOM 3029 C C . ASN A 1 396 ? 46.190 39.528 13.788 1.00 47.34 396 ASN A C 1
ATOM 3031 O O . ASN A 1 396 ? 47.409 39.445 13.631 1.00 47.34 396 ASN A O 1
ATOM 3035 N N . ASN A 1 397 ? 45.489 40.580 13.344 1.00 46.38 397 ASN A N 1
ATOM 3036 C CA . ASN A 1 397 ? 46.096 41.721 12.648 1.00 46.38 397 ASN A CA 1
ATOM 3037 C C . ASN A 1 397 ? 46.504 42.862 13.597 1.00 46.38 397 ASN A C 1
ATOM 3039 O O . ASN A 1 397 ? 47.394 43.638 13.257 1.00 46.38 397 ASN A O 1
ATOM 3043 N N . GLU A 1 398 ? 45.923 42.953 14.796 1.00 45.25 398 GLU A N 1
ATOM 3044 C CA . GLU A 1 398 ? 46.271 43.985 15.793 1.00 45.25 398 GLU A CA 1
ATOM 3045 C C . GLU A 1 398 ? 47.571 43.686 16.574 1.00 45.25 398 GLU A C 1
ATOM 3047 O O . GLU A 1 398 ? 48.005 44.484 17.403 1.00 45.25 398 GLU A O 1
ATOM 3052 N N . SER A 1 399 ? 48.235 42.555 16.301 1.00 42.25 399 SER A N 1
ATOM 3053 C CA . SER A 1 399 ? 49.412 42.072 17.041 1.00 42.25 399 SER A CA 1
ATOM 3054 C C . SER A 1 399 ? 50.749 42.139 16.275 1.00 42.25 399 SER A C 1
ATOM 3056 O O . SER A 1 399 ? 51.625 41.300 16.492 1.00 42.25 399 SER A O 1
ATOM 3058 N N . GLN A 1 400 ? 50.951 43.143 15.411 1.00 33.12 400 GLN A N 1
ATOM 3059 C CA . GLN A 1 400 ? 52.286 43.520 14.908 1.00 33.12 400 GLN A CA 1
ATOM 3060 C C . GLN A 1 400 ? 52.718 44.911 15.417 1.00 33.12 400 GLN A C 1
ATOM 3062 O O . GLN A 1 400 ? 52.178 45.916 14.958 1.00 33.12 400 GLN A O 1
ATOM 3067 N N . PRO A 1 401 ? 53.711 45.006 16.325 1.00 37.34 401 PRO A N 1
ATOM 3068 C CA . PRO A 1 401 ? 54.283 46.286 16.733 1.00 37.34 401 PRO A CA 1
ATOM 3069 C C . PRO A 1 401 ? 55.295 46.815 15.702 1.00 37.34 401 PRO A C 1
ATOM 3071 O O . PRO A 1 401 ? 56.191 46.090 15.262 1.00 37.34 401 PRO A O 1
ATOM 3074 N N . ASP A 1 402 ? 55.180 48.104 15.377 1.00 37.91 402 ASP A N 1
ATOM 3075 C CA . ASP A 1 402 ? 56.099 48.842 14.499 1.00 37.91 402 ASP A CA 1
ATOM 3076 C C . ASP A 1 402 ? 57.560 48.759 14.988 1.00 37.91 402 ASP A C 1
ATOM 3078 O O . ASP A 1 402 ? 57.842 48.871 16.182 1.00 37.91 402 ASP A O 1
ATOM 3082 N N . ASN A 1 403 ? 58.492 48.548 14.056 1.00 33.84 403 ASN A N 1
ATOM 3083 C CA . ASN A 1 403 ? 59.933 48.529 14.301 1.00 33.84 403 ASN A CA 1
ATOM 3084 C C . ASN A 1 403 ? 60.705 48.904 13.026 1.00 33.84 403 ASN A C 1
ATOM 3086 O O . ASN A 1 403 ? 60.963 48.063 12.164 1.00 33.84 403 ASN A O 1
ATOM 3090 N N . THR A 1 404 ? 61.149 50.159 12.940 1.00 34.47 404 THR A N 1
ATOM 3091 C CA . THR A 1 404 ? 62.090 50.641 11.917 1.00 34.47 404 THR A CA 1
ATOM 3092 C C . THR A 1 404 ? 63.518 50.761 12.469 1.00 34.47 404 THR A C 1
ATOM 3094 O O . THR A 1 404 ? 63.789 51.642 13.286 1.00 34.47 404 THR A O 1
ATOM 3097 N N . PRO A 1 405 ? 64.487 49.964 11.978 1.00 34.25 405 PRO A N 1
ATOM 3098 C CA . PRO A 1 405 ? 65.913 50.238 12.145 1.00 34.25 405 PRO A CA 1
ATOM 3099 C C . PRO A 1 405 ? 66.467 51.017 10.943 1.00 34.25 405 PRO A C 1
ATOM 3101 O O . PRO A 1 405 ? 66.109 50.758 9.793 1.00 34.25 405 PRO A O 1
ATOM 3104 N N . LYS A 1 406 ? 67.388 51.954 11.192 1.00 29.02 406 LYS A N 1
ATOM 3105 C CA . LYS A 1 406 ? 68.138 52.648 10.131 1.00 29.02 406 LYS A CA 1
ATOM 3106 C C . LYS A 1 406 ? 69.381 51.850 9.718 1.00 29.02 406 LYS A C 1
ATOM 3108 O O . LYS A 1 406 ? 69.964 51.147 10.532 1.00 29.02 406 LYS A O 1
ATOM 3113 N N . THR A 1 407 ? 69.758 52.023 8.451 1.00 27.70 407 THR A N 1
ATOM 3114 C CA . THR A 1 407 ? 71.057 51.729 7.807 1.00 27.70 407 THR A CA 1
ATOM 3115 C C . THR A 1 407 ? 72.224 51.275 8.692 1.00 27.70 407 THR A C 1
ATOM 3117 O O . THR A 1 407 ? 72.680 52.058 9.520 1.00 27.70 407 THR A O 1
ATOM 3120 N N . GLU A 1 408 ? 72.865 50.161 8.312 1.00 27.56 408 GLU A N 1
ATOM 3121 C CA . GLU A 1 408 ? 74.325 50.142 8.106 1.00 27.56 408 GLU A CA 1
ATOM 3122 C C . GLU A 1 408 ? 74.794 49.002 7.174 1.00 27.56 408 GLU A C 1
ATOM 3124 O O . GLU A 1 408 ? 74.153 47.960 7.056 1.00 27.56 408 GLU A O 1
ATOM 3129 N N . THR A 1 409 ? 75.906 49.244 6.471 1.00 24.23 409 THR A N 1
ATOM 3130 C CA . THR A 1 409 ? 76.599 48.379 5.486 1.00 24.23 409 THR A CA 1
ATOM 3131 C C . THR A 1 409 ? 78.032 48.916 5.303 1.00 24.23 409 THR A C 1
ATOM 3133 O O . THR A 1 409 ? 78.204 50.112 5.555 1.00 24.23 409 THR A O 1
ATOM 3136 N N . PRO A 1 410 ? 79.026 48.183 4.745 1.00 39.94 410 PRO A N 1
ATOM 3137 C CA . PRO A 1 410 ? 79.057 46.774 4.317 1.00 39.94 410 PRO A CA 1
ATOM 3138 C C . PRO A 1 410 ? 80.275 45.995 4.890 1.00 39.94 410 PRO A C 1
ATOM 3140 O O . PRO A 1 410 ? 81.106 46.547 5.603 1.00 39.94 410 PRO A O 1
ATOM 3143 N N . SER A 1 411 ? 80.478 44.738 4.474 1.00 26.95 411 SER A N 1
ATOM 3144 C CA . SER A 1 411 ? 81.832 44.234 4.154 1.00 26.95 411 SER A CA 1
ATOM 3145 C C . SER A 1 411 ? 81.779 43.040 3.186 1.00 26.95 411 SER A C 1
ATOM 3147 O O . SER A 1 411 ? 80.734 42.419 3.003 1.00 26.95 411 SER A O 1
ATOM 3149 N N . THR A 1 412 ? 82.894 42.774 2.503 1.00 26.77 412 THR A N 1
ATOM 3150 C CA . THR A 1 412 ? 83.026 41.829 1.378 1.00 26.77 412 THR A CA 1
ATOM 3151 C C . THR A 1 412 ? 83.989 40.688 1.695 1.00 26.77 412 THR A C 1
ATOM 3153 O O . THR A 1 412 ? 84.910 40.881 2.483 1.00 26.77 412 THR A O 1
ATOM 3156 N N . ASN A 1 413 ? 83.877 39.562 0.978 1.00 28.83 413 ASN A N 1
ATOM 3157 C CA . ASN A 1 413 ? 85.001 38.975 0.225 1.00 28.83 413 ASN A CA 1
ATOM 3158 C C . ASN A 1 413 ? 84.523 37.865 -0.730 1.00 28.83 413 ASN A C 1
ATOM 3160 O O . ASN A 1 413 ? 83.394 37.392 -0.621 1.00 28.83 413 ASN A O 1
ATOM 3164 N N . ALA A 1 414 ? 85.365 37.504 -1.703 1.00 27.95 414 ALA A N 1
ATOM 3165 C CA . ALA A 1 414 ? 85.012 36.670 -2.854 1.00 27.95 414 ALA A CA 1
ATOM 3166 C C . ALA A 1 414 ? 86.128 35.677 -3.239 1.00 27.95 414 ALA A C 1
ATOM 3168 O O . ALA A 1 414 ? 87.248 35.794 -2.748 1.00 27.95 414 ALA A O 1
ATOM 3169 N N . ASN A 1 415 ? 85.775 34.721 -4.107 1.00 30.17 415 ASN A N 1
ATOM 3170 C CA . ASN A 1 415 ? 86.556 34.045 -5.165 1.00 30.17 415 ASN A CA 1
ATOM 3171 C C . ASN A 1 415 ? 85.542 33.114 -5.882 1.00 30.17 415 ASN A C 1
ATOM 3173 O O . ASN A 1 415 ? 84.796 32.412 -5.206 1.00 30.17 415 ASN A O 1
ATOM 3177 N N . GLU A 1 416 ? 85.245 33.261 -7.179 1.00 29.55 416 GLU A N 1
ATOM 3178 C CA . GLU A 1 416 ? 86.003 32.739 -8.343 1.00 29.55 416 GLU A CA 1
ATOM 3179 C C . GLU A 1 416 ? 86.134 31.195 -8.329 1.00 29.55 416 GLU A C 1
ATOM 3181 O O . GLU A 1 416 ? 86.414 30.609 -7.290 1.00 29.55 416 GLU A O 1
ATOM 3186 N N . ILE A 1 417 ? 85.913 30.440 -9.420 1.00 30.38 417 ILE A N 1
ATOM 3187 C CA . ILE A 1 417 ? 86.196 30.683 -10.856 1.00 30.38 417 ILE A CA 1
ATOM 3188 C C . ILE A 1 417 ? 85.040 30.146 -11.762 1.00 30.38 417 ILE A C 1
ATOM 3190 O O . ILE A 1 417 ? 84.341 29.214 -11.374 1.00 30.38 417 ILE A O 1
ATOM 3194 N N . GLY A 1 418 ? 84.836 30.717 -12.966 1.00 24.55 418 GLY A N 1
ATOM 3195 C CA . GLY A 1 418 ? 83.889 30.241 -14.015 1.00 24.55 418 GLY A CA 1
ATOM 3196 C C . GLY A 1 418 ? 84.545 29.340 -15.091 1.00 24.55 418 GLY A C 1
ATOM 3197 O O . GLY A 1 418 ? 85.467 28.603 -14.746 1.00 24.55 418 GLY A O 1
ATOM 3198 N N . PRO A 1 419 ? 84.185 29.400 -16.399 1.00 39.28 419 PRO A N 1
ATOM 3199 C CA . PRO A 1 419 ? 83.066 30.072 -17.096 1.00 39.28 419 PRO A CA 1
ATOM 3200 C C . PRO A 1 419 ? 82.127 29.008 -17.765 1.00 39.28 419 PRO A C 1
ATOM 3202 O O . PRO A 1 419 ? 82.271 27.831 -17.461 1.00 39.28 419 PRO A O 1
ATOM 3205 N N . SER A 1 420 ? 81.156 29.209 -18.675 1.00 26.03 420 SER A N 1
ATOM 3206 C CA . SER A 1 420 ? 80.547 30.289 -19.503 1.00 26.03 420 SER A CA 1
ATOM 3207 C C . SER A 1 420 ? 79.132 29.783 -19.933 1.00 26.03 420 SER A C 1
ATOM 3209 O O . SER A 1 420 ? 78.851 28.613 -19.683 1.00 26.03 420 SER A O 1
ATOM 3211 N N . THR A 1 421 ? 78.185 30.470 -20.591 1.00 28.23 421 THR A N 1
ATOM 3212 C CA . THR A 1 421 ? 77.991 31.826 -21.180 1.00 28.23 421 THR A CA 1
ATOM 3213 C C . THR A 1 421 ? 76.724 32.472 -20.526 1.00 28.23 421 THR A C 1
ATOM 3215 O O . THR A 1 421 ? 76.301 31.972 -19.491 1.00 28.23 421 THR A O 1
ATOM 3218 N N . ALA A 1 422 ? 76.059 33.592 -20.878 1.00 27.12 422 ALA A N 1
ATOM 3219 C CA . ALA A 1 422 ? 75.901 34.504 -22.036 1.00 27.12 422 ALA A CA 1
ATOM 3220 C C . ALA A 1 422 ? 75.083 33.973 -23.259 1.00 27.12 422 ALA A C 1
ATOM 3222 O O . ALA A 1 422 ? 75.272 32.838 -23.676 1.00 27.12 422 ALA A O 1
ATOM 3223 N N . ASN A 1 423 ? 74.164 34.719 -23.902 1.00 27.66 423 ASN A N 1
ATOM 3224 C CA . ASN A 1 423 ? 73.558 36.023 -23.564 1.00 27.66 423 ASN A CA 1
ATOM 3225 C C . ASN A 1 423 ? 72.102 36.162 -24.095 1.00 27.66 423 ASN A C 1
ATOM 3227 O O . ASN A 1 423 ? 71.704 35.453 -25.015 1.00 27.66 423 ASN A O 1
ATOM 3231 N N . GLN A 1 424 ? 71.336 37.100 -23.516 1.00 26.28 424 GLN A N 1
ATOM 3232 C CA . GLN A 1 424 ? 70.020 37.610 -23.984 1.00 26.28 424 GLN A CA 1
ATOM 3233 C C . GLN A 1 424 ? 70.229 38.904 -24.842 1.00 26.28 424 GLN A C 1
ATOM 3235 O O . GLN A 1 424 ? 71.356 39.061 -25.322 1.00 26.28 424 GLN A O 1
ATOM 3240 N N . PRO A 1 425 ? 69.313 39.913 -24.968 1.00 45.84 425 PRO A N 1
ATOM 3241 C CA . PRO A 1 425 ? 67.837 40.029 -24.786 1.00 45.84 425 PRO A CA 1
ATOM 3242 C C . PRO A 1 425 ? 67.107 40.791 -25.944 1.00 45.84 425 PRO A C 1
ATOM 3244 O O . PRO A 1 425 ? 67.750 41.191 -26.909 1.00 45.84 425 PRO A O 1
ATOM 3247 N N . GLY A 1 426 ? 65.788 41.078 -25.843 1.00 23.69 426 GLY A N 1
ATOM 3248 C CA . GLY A 1 426 ? 65.136 42.046 -26.766 1.00 23.69 426 GLY A CA 1
ATOM 3249 C C . GLY A 1 426 ? 63.602 42.271 -26.724 1.00 23.69 426 GLY A C 1
ATOM 3250 O O . GLY A 1 426 ? 62.890 41.709 -27.539 1.00 23.69 426 GLY A O 1
ATOM 3251 N N . ALA A 1 427 ? 63.135 43.146 -25.821 1.00 25.55 427 ALA A N 1
ATOM 3252 C CA . ALA A 1 427 ? 62.133 44.233 -25.987 1.00 25.55 427 ALA A CA 1
ATOM 3253 C C . ALA A 1 427 ? 60.842 44.160 -26.881 1.00 25.55 427 ALA A C 1
ATOM 3255 O O . ALA A 1 427 ? 60.930 44.075 -28.097 1.00 25.55 427 ALA A O 1
ATOM 3256 N N . LEU A 1 428 ? 59.705 44.526 -26.241 1.00 23.22 428 LEU A N 1
ATOM 3257 C CA . LEU A 1 428 ? 58.621 45.474 -26.656 1.00 23.22 428 LEU A CA 1
ATOM 3258 C C . LEU A 1 428 ? 57.649 45.217 -27.852 1.00 23.22 428 LEU A C 1
ATOM 3260 O O . LEU A 1 428 ? 58.019 44.628 -28.854 1.00 23.22 428 LEU A O 1
ATOM 3264 N N . VAL A 1 429 ? 56.462 45.874 -27.753 1.00 24.09 429 VAL A N 1
ATOM 3265 C CA . VAL A 1 429 ? 55.501 46.287 -28.832 1.00 24.09 429 VAL A CA 1
ATOM 3266 C C . VAL A 1 429 ? 54.683 45.152 -29.507 1.00 24.09 429 VAL A C 1
ATOM 3268 O O . VAL A 1 429 ? 55.225 44.080 -29.727 1.00 24.09 429 VAL A O 1
ATOM 3271 N N . SER A 1 430 ? 53.400 45.271 -29.914 1.00 22.95 430 SER A N 1
ATOM 3272 C CA . SER A 1 430 ? 52.234 46.152 -29.603 1.00 22.95 430 SER A CA 1
ATOM 3273 C C . SER A 1 430 ? 50.945 45.579 -30.281 1.00 22.95 430 SER A C 1
ATOM 3275 O O . SER A 1 430 ? 51.045 44.552 -30.940 1.00 22.95 430 SER A O 1
ATOM 3277 N N . ILE A 1 431 ? 49.769 46.222 -30.088 1.00 24.95 431 ILE A N 1
ATOM 3278 C CA . ILE A 1 431 ? 48.731 46.655 -31.092 1.00 24.95 431 ILE A CA 1
ATOM 3279 C C . ILE A 1 431 ? 48.656 45.831 -32.420 1.00 24.95 431 ILE A C 1
ATOM 3281 O O . ILE A 1 431 ? 49.687 45.659 -33.056 1.00 24.95 431 ILE A O 1
ATOM 3285 N N . GLU A 1 432 ? 47.526 45.331 -32.960 1.00 23.42 432 GLU A N 1
ATOM 3286 C CA . GLU A 1 432 ? 46.146 45.866 -33.107 1.00 23.42 432 GLU A CA 1
ATOM 3287 C C . GLU A 1 432 ? 45.123 44.760 -33.493 1.00 23.42 432 GLU A C 1
ATOM 3289 O O . GLU A 1 432 ? 45.533 43.641 -33.777 1.00 23.42 432 GLU A O 1
ATOM 3294 N N . GLU A 1 433 ? 43.822 45.098 -33.549 1.00 26.23 433 GLU A N 1
ATOM 3295 C CA . GLU A 1 433 ? 42.818 44.784 -34.612 1.00 26.23 433 GLU A CA 1
ATOM 3296 C C . GLU A 1 433 ? 41.419 45.126 -34.031 1.00 26.23 433 GLU A C 1
ATOM 3298 O O . GLU A 1 433 ? 41.001 44.512 -33.054 1.00 26.23 433 GLU A O 1
ATOM 3303 N N . SER A 1 434 ? 40.695 46.202 -34.380 1.00 23.94 434 SER A N 1
ATOM 3304 C CA . SER A 1 434 ? 40.307 46.864 -35.651 1.00 23.94 434 SER A CA 1
ATOM 3305 C C . SER A 1 434 ? 38.921 46.427 -36.161 1.00 23.94 434 SER A C 1
ATOM 3307 O O . SER A 1 434 ? 38.520 45.282 -35.971 1.00 23.94 434 SER A O 1
ATOM 3309 N N . SER A 1 435 ? 38.185 47.355 -36.781 1.00 26.52 435 SER A N 1
ATOM 3310 C CA . SER A 1 435 ? 36.729 47.271 -37.002 1.00 26.52 435 SER A CA 1
ATOM 3311 C C . SER A 1 435 ? 36.334 47.340 -38.482 1.00 26.52 435 SER A C 1
ATOM 3313 O O . SER A 1 435 ? 37.026 47.989 -39.261 1.00 26.52 435 SER A O 1
ATOM 3315 N N . GLN A 1 436 ? 35.178 46.756 -38.824 1.00 26.75 436 GLN A N 1
ATOM 3316 C CA . GLN A 1 436 ? 34.280 47.139 -39.934 1.00 26.75 436 GLN A CA 1
ATOM 3317 C C . GLN A 1 436 ? 32.907 46.478 -39.663 1.00 26.75 436 GLN A C 1
ATOM 3319 O O . GLN A 1 436 ? 32.871 45.295 -39.334 1.00 26.75 436 GLN A O 1
ATOM 3324 N N . ASP A 1 437 ? 31.763 47.162 -39.555 1.00 25.44 437 ASP A N 1
ATOM 3325 C CA . ASP A 1 437 ? 31.093 48.192 -40.386 1.00 25.44 437 ASP A CA 1
ATOM 3326 C C . ASP A 1 437 ? 30.105 47.583 -41.400 1.00 25.44 437 ASP A C 1
ATOM 3328 O O . ASP A 1 437 ? 30.505 47.119 -42.465 1.00 25.44 437 ASP A O 1
ATOM 3332 N N . ILE A 1 438 ? 28.800 47.663 -41.093 1.00 26.59 438 ILE A N 1
ATOM 3333 C CA . ILE A 1 438 ? 27.695 47.746 -42.069 1.00 26.59 438 ILE A CA 1
ATOM 3334 C C . ILE A 1 438 ? 26.613 48.671 -41.479 1.00 26.59 438 ILE A C 1
ATOM 3336 O O . ILE A 1 438 ? 26.101 48.406 -40.392 1.00 26.59 438 ILE A O 1
ATOM 3340 N N . GLU A 1 439 ? 26.239 49.727 -42.205 1.00 25.95 439 GLU A N 1
ATOM 3341 C CA . GLU A 1 439 ? 25.097 50.600 -41.888 1.00 25.95 439 GLU A CA 1
ATOM 3342 C C . GLU A 1 439 ? 23.783 50.076 -42.497 1.00 25.95 439 GLU A C 1
ATOM 3344 O O . GLU A 1 439 ? 23.794 49.542 -43.607 1.00 25.95 439 GLU A O 1
ATOM 3349 N N . ALA A 1 440 ? 22.645 50.330 -41.833 1.00 25.61 440 ALA A N 1
ATOM 3350 C CA . ALA A 1 440 ? 21.351 50.586 -42.487 1.00 25.61 440 ALA A CA 1
ATOM 3351 C C . ALA A 1 440 ? 20.306 51.156 -41.499 1.00 25.61 440 ALA A C 1
ATOM 3353 O O . ALA A 1 440 ? 19.897 50.483 -40.557 1.00 25.61 440 ALA A O 1
ATOM 3354 N N . GLU A 1 441 ? 19.810 52.360 -41.782 1.00 26.53 441 GLU A N 1
ATOM 3355 C CA . GLU A 1 441 ? 18.530 52.915 -41.293 1.00 26.53 441 GLU A CA 1
ATOM 3356 C C . GLU A 1 441 ? 17.643 53.214 -42.544 1.00 26.53 441 GLU A C 1
ATOM 3358 O O . GLU A 1 441 ? 18.195 53.139 -43.651 1.00 26.53 441 GLU A O 1
ATOM 3363 N N . PRO A 1 442 ? 16.318 53.522 -42.472 1.00 39.84 442 PRO A N 1
ATOM 3364 C CA . PRO A 1 442 ? 15.730 54.431 -41.480 1.00 39.84 442 PRO A CA 1
ATOM 3365 C C . PRO A 1 442 ? 14.278 54.166 -41.001 1.00 39.84 442 PRO A C 1
ATOM 3367 O O . PRO A 1 442 ? 13.573 53.280 -41.479 1.00 39.84 442 PRO A O 1
ATOM 3370 N N . ASN A 1 443 ? 13.819 55.111 -40.167 1.00 25.66 443 ASN A N 1
ATOM 3371 C CA . ASN A 1 443 ? 12.457 55.675 -40.077 1.00 25.66 443 ASN A CA 1
ATOM 3372 C C . ASN A 1 443 ? 11.396 55.101 -39.103 1.00 25.66 443 ASN A C 1
ATOM 3374 O O . ASN A 1 443 ? 10.714 54.116 -39.370 1.00 25.66 443 ASN A O 1
ATOM 3378 N N . SER A 1 444 ? 11.110 55.965 -38.115 1.00 26.44 444 SER A N 1
ATOM 3379 C CA . SER A 1 444 ? 9.786 56.452 -37.661 1.00 26.44 444 SER A CA 1
ATOM 3380 C C . SER A 1 444 ? 8.831 55.566 -36.843 1.00 26.44 444 SER A C 1
ATOM 3382 O O . SER A 1 444 ? 8.502 54.446 -37.207 1.00 26.44 444 SER A O 1
ATOM 3384 N N . ASP A 1 445 ? 8.294 56.220 -35.806 1.00 27.42 445 ASP A N 1
ATOM 3385 C CA . ASP A 1 445 ? 7.013 56.003 -35.122 1.00 27.42 445 ASP A CA 1
ATOM 3386 C C . ASP A 1 445 ? 6.746 54.639 -34.453 1.00 27.42 445 ASP A C 1
ATOM 3388 O O . ASP A 1 445 ? 6.140 53.740 -35.026 1.00 27.42 445 ASP A O 1
ATOM 3392 N N . ASP A 1 446 ? 7.020 54.566 -33.142 1.00 29.92 446 ASP A N 1
ATOM 3393 C CA . ASP A 1 446 ? 5.962 54.936 -32.182 1.00 29.92 446 ASP A CA 1
ATOM 3394 C C . ASP A 1 446 ? 6.535 55.417 -30.824 1.00 29.92 446 ASP A C 1
ATOM 3396 O O . ASP A 1 446 ? 7.658 55.078 -30.439 1.00 29.92 446 ASP A O 1
ATOM 3400 N N . LYS A 1 447 ? 5.767 56.216 -30.073 1.00 31.91 447 LYS A N 1
ATOM 3401 C CA . LYS A 1 447 ? 6.088 56.693 -28.715 1.00 31.91 447 LYS A CA 1
ATOM 3402 C C . LYS A 1 447 ? 5.019 56.238 -27.722 1.00 31.91 447 LYS A C 1
ATOM 3404 O O . LYS A 1 447 ? 4.010 56.923 -27.591 1.00 31.91 447 LYS A O 1
ATOM 3409 N N . ILE A 1 448 ? 5.292 55.211 -26.908 1.00 29.22 448 ILE A N 1
ATOM 3410 C CA . ILE A 1 448 ? 4.643 55.025 -25.592 1.00 29.22 448 ILE A CA 1
ATOM 3411 C C . ILE A 1 448 ? 5.400 54.010 -24.705 1.00 29.22 448 ILE A C 1
ATOM 3413 O O . ILE A 1 448 ? 5.993 53.052 -25.187 1.00 29.22 448 ILE A O 1
ATOM 3417 N N . ALA A 1 449 ? 5.358 54.245 -23.388 1.00 28.83 449 ALA A N 1
ATOM 3418 C CA . ALA A 1 449 ? 5.652 53.306 -22.292 1.00 28.83 449 ALA A CA 1
ATOM 3419 C C . ALA A 1 449 ? 6.980 52.502 -22.293 1.00 28.83 449 ALA A C 1
ATOM 3421 O O . ALA A 1 449 ? 6.980 51.278 -22.417 1.00 28.83 449 ALA A O 1
ATOM 3422 N N . ARG A 1 450 ? 8.087 53.156 -21.905 1.00 27.78 450 ARG A N 1
ATOM 3423 C CA . ARG A 1 450 ? 9.098 52.553 -21.004 1.00 27.78 450 ARG A CA 1
ATOM 3424 C C . ARG A 1 450 ? 9.578 53.581 -19.975 1.00 27.78 450 ARG A C 1
ATOM 3426 O O . ARG A 1 450 ? 10.176 54.575 -20.365 1.00 27.78 450 ARG A O 1
ATOM 3433 N N . ASN A 1 451 ? 9.256 53.343 -18.699 1.00 29.16 451 ASN A N 1
ATOM 3434 C CA . ASN A 1 451 ? 9.971 53.782 -17.483 1.00 29.16 451 ASN A CA 1
ATOM 3435 C C . ASN A 1 451 ? 9.086 53.507 -16.256 1.00 29.16 451 ASN A C 1
ATOM 3437 O O . ASN A 1 451 ? 8.353 54.387 -15.798 1.00 29.16 451 ASN A O 1
ATOM 3441 N N . ARG A 1 452 ? 9.109 52.266 -15.744 1.00 33.88 452 ARG A N 1
ATOM 3442 C CA . ARG A 1 452 ? 8.433 51.917 -14.482 1.00 33.88 452 ARG A CA 1
ATOM 3443 C C . ARG A 1 452 ? 8.980 50.667 -13.769 1.00 33.88 452 ARG A C 1
ATOM 3445 O O . ARG A 1 452 ? 8.204 49.939 -13.170 1.00 33.88 452 ARG A O 1
ATOM 3452 N N . ASP A 1 453 ? 10.302 50.479 -13.777 1.00 35.66 453 ASP A N 1
ATOM 3453 C CA . ASP A 1 453 ? 10.984 49.391 -13.041 1.00 35.66 453 ASP A CA 1
ATOM 3454 C C . ASP A 1 453 ? 12.079 49.878 -12.065 1.00 35.66 453 ASP A C 1
ATOM 3456 O O . ASP A 1 453 ? 12.708 49.073 -11.387 1.00 35.66 453 ASP A O 1
ATOM 3460 N N . ASP A 1 454 ? 12.278 51.197 -11.936 1.00 32.69 454 ASP A N 1
ATOM 3461 C CA . ASP A 1 454 ? 13.395 51.799 -11.176 1.00 32.69 454 ASP A CA 1
ATOM 3462 C C . ASP A 1 454 ? 12.923 52.662 -9.982 1.00 32.69 454 ASP A C 1
ATOM 3464 O O . ASP A 1 454 ? 13.604 53.571 -9.520 1.00 32.69 454 ASP A O 1
ATOM 3468 N N . ALA A 1 455 ? 11.699 52.409 -9.498 1.00 33.47 455 ALA A N 1
ATOM 3469 C CA . ALA A 1 455 ? 11.034 53.201 -8.450 1.00 33.47 455 ALA A CA 1
ATOM 3470 C C . ALA A 1 455 ? 10.645 52.394 -7.193 1.00 33.47 455 ALA A C 1
ATOM 3472 O O . ALA A 1 455 ? 10.068 52.949 -6.259 1.00 33.47 455 ALA A O 1
ATOM 3473 N N . THR A 1 456 ? 10.952 51.093 -7.159 1.00 36.91 456 THR A N 1
ATOM 3474 C CA . THR A 1 456 ? 10.539 50.174 -6.075 1.00 36.91 456 THR A CA 1
ATOM 3475 C C . THR A 1 456 ? 11.718 49.523 -5.347 1.00 36.91 456 THR A C 1
ATOM 3477 O O . THR A 1 456 ? 11.514 48.861 -4.335 1.00 36.91 456 THR A O 1
ATOM 3480 N N . ARG A 1 457 ? 12.955 49.715 -5.830 1.00 31.81 457 ARG A N 1
ATOM 3481 C CA . ARG A 1 457 ? 14.171 49.168 -5.200 1.00 31.81 457 ARG A CA 1
ATOM 3482 C C . ARG A 1 457 ? 14.746 50.080 -4.107 1.00 31.81 457 ARG A C 1
ATOM 3484 O O . ARG A 1 457 ? 15.419 49.599 -3.206 1.00 31.81 457 ARG A O 1
ATOM 3491 N N . THR A 1 458 ? 14.409 51.369 -4.138 1.00 35.62 458 THR A N 1
ATOM 3492 C CA . THR A 1 458 ? 14.963 52.421 -3.263 1.00 35.62 458 THR A CA 1
ATOM 3493 C C . THR A 1 458 ? 13.985 52.827 -2.151 1.00 35.62 458 THR A C 1
ATOM 3495 O O . THR A 1 458 ? 13.743 54.007 -1.917 1.00 35.62 458 THR A O 1
ATOM 3498 N N . ARG A 1 459 ? 13.345 51.842 -1.502 1.00 33.78 459 ARG A N 1
ATOM 3499 C CA . ARG A 1 459 ? 12.477 52.066 -0.323 1.00 33.78 459 ARG A CA 1
ATOM 3500 C C . ARG A 1 459 ? 12.438 50.878 0.654 1.00 33.78 459 ARG A C 1
ATOM 3502 O O . ARG A 1 459 ? 11.434 50.650 1.318 1.00 33.78 459 ARG A O 1
ATOM 3509 N N . ALA A 1 460 ? 13.517 50.098 0.699 1.00 32.91 460 ALA A N 1
ATOM 3510 C CA . ALA A 1 460 ? 13.651 48.914 1.558 1.00 32.91 460 ALA A CA 1
ATOM 3511 C C . ALA A 1 460 ? 14.978 48.886 2.348 1.00 32.91 460 ALA A C 1
ATOM 3513 O O . ALA A 1 460 ? 15.360 47.843 2.869 1.00 32.91 460 ALA A O 1
ATOM 3514 N N . GLN A 1 461 ? 15.697 50.015 2.404 1.00 34.59 461 GLN A N 1
ATOM 3515 C CA . GLN A 1 461 ? 16.969 50.151 3.131 1.00 34.59 461 GLN A CA 1
ATOM 3516 C C . GLN A 1 461 ? 16.916 51.264 4.198 1.00 34.59 461 GLN A C 1
ATOM 3518 O O . GLN A 1 461 ? 17.534 51.118 5.247 1.00 34.59 461 GLN A O 1
ATOM 3523 N N . ASP A 1 462 ? 16.068 52.285 4.025 1.00 32.69 462 ASP A N 1
ATOM 3524 C CA . ASP A 1 462 ? 15.858 53.379 4.992 1.00 32.69 462 ASP A CA 1
ATOM 3525 C C . ASP A 1 462 ? 14.808 53.036 6.074 1.00 32.69 462 ASP A C 1
ATOM 3527 O O . ASP A 1 462 ? 13.905 53.817 6.367 1.00 32.69 462 ASP A O 1
ATOM 3531 N N . THR A 1 463 ? 14.822 51.812 6.610 1.00 37.97 463 THR A N 1
ATOM 3532 C CA . THR A 1 463 ? 13.870 51.388 7.669 1.00 37.97 463 THR A CA 1
ATOM 3533 C C . THR A 1 463 ? 14.482 50.405 8.672 1.00 37.97 463 THR A C 1
ATOM 3535 O O . THR A 1 463 ? 13.770 49.765 9.438 1.00 37.97 463 THR A O 1
ATOM 3538 N N . PHE A 1 464 ? 15.814 50.279 8.675 1.00 31.45 464 PHE A N 1
ATOM 3539 C CA . PHE A 1 464 ? 16.561 49.403 9.588 1.00 31.45 464 PHE A CA 1
ATOM 3540 C C . PHE A 1 464 ? 17.458 50.179 10.573 1.00 31.45 464 PHE A C 1
ATOM 3542 O O . PHE A 1 464 ? 18.296 49.588 11.244 1.00 31.45 464 PHE A O 1
ATOM 3549 N N . GLN A 1 465 ? 17.281 51.504 10.659 1.00 33.12 465 GLN A N 1
ATOM 3550 C CA . GLN A 1 465 ? 18.171 52.428 11.374 1.00 33.12 465 GLN A CA 1
ATOM 3551 C C . GLN A 1 465 ? 17.412 53.386 12.322 1.00 33.12 465 GLN A C 1
ATOM 3553 O O . GLN A 1 465 ? 17.880 54.486 12.583 1.00 33.12 465 GLN A O 1
ATOM 3558 N N . GLU A 1 466 ? 16.227 52.997 12.814 1.00 30.88 466 GLU A N 1
ATOM 3559 C CA . GLU A 1 466 ? 15.366 53.870 13.648 1.00 30.88 466 GLU A CA 1
ATOM 3560 C C . GLU A 1 466 ? 14.673 53.129 14.822 1.00 30.88 466 GLU A C 1
ATOM 3562 O O . GLU A 1 466 ? 13.688 53.607 15.373 1.00 30.88 466 GLU A O 1
ATOM 3567 N N . VAL A 1 467 ? 15.163 51.939 15.215 1.00 31.19 467 VAL A N 1
ATOM 3568 C CA . VAL A 1 467 ? 14.633 51.167 16.372 1.00 31.19 467 VAL A CA 1
ATOM 3569 C C . VAL A 1 467 ? 15.752 50.514 17.211 1.00 31.19 467 VAL A C 1
ATOM 3571 O O . VAL A 1 467 ? 15.592 49.418 17.743 1.00 31.19 467 VAL A O 1
ATOM 3574 N N . ILE A 1 468 ? 16.915 51.168 17.319 1.00 32.34 468 ILE A N 1
ATOM 3575 C CA . ILE A 1 468 ? 17.983 50.808 18.274 1.00 32.34 468 ILE A CA 1
ATOM 3576 C C . ILE A 1 468 ? 18.525 52.096 18.910 1.00 32.34 468 ILE A C 1
ATOM 3578 O O . ILE A 1 468 ? 19.671 52.471 18.689 1.00 32.34 468 ILE A O 1
ATOM 3582 N N . GLU A 1 469 ? 17.675 52.808 19.654 1.00 33.41 469 GLU A N 1
ATOM 3583 C CA . GLU A 1 469 ? 18.107 53.961 20.461 1.00 33.41 469 GLU A CA 1
ATOM 3584 C C . GLU A 1 469 ? 17.154 54.242 21.642 1.00 33.41 469 GLU A C 1
ATOM 3586 O O . GLU A 1 469 ? 16.702 55.364 21.836 1.00 33.41 469 GLU A O 1
ATOM 3591 N N . ASP A 1 470 ? 16.821 53.206 22.429 1.00 32.97 470 ASP A N 1
ATOM 3592 C CA . ASP A 1 470 ? 16.275 53.386 23.788 1.00 32.97 470 ASP A CA 1
ATOM 3593 C C . ASP A 1 470 ? 16.431 52.100 24.633 1.00 32.97 470 ASP A C 1
ATOM 3595 O O . ASP A 1 470 ? 15.678 51.147 24.448 1.00 32.97 470 ASP A O 1
ATOM 3599 N N . PHE A 1 471 ? 17.454 52.041 25.498 1.00 27.98 471 PHE A N 1
ATOM 3600 C CA . PHE A 1 471 ? 17.530 51.286 26.770 1.00 27.98 471 PHE A CA 1
ATOM 3601 C C . PHE A 1 471 ? 18.905 51.539 27.427 1.00 27.98 471 PHE A C 1
ATOM 3603 O O . PHE A 1 471 ? 19.936 51.480 26.760 1.00 27.98 471 PHE A O 1
ATOM 3610 N N . HIS A 1 472 ? 18.926 51.845 28.728 1.00 32.75 472 HIS A N 1
ATOM 3611 C CA . HIS A 1 472 ? 20.129 52.293 29.449 1.00 32.75 472 HIS A CA 1
ATOM 3612 C C . HIS A 1 472 ? 21.061 51.159 29.916 1.00 32.75 472 HIS A C 1
ATOM 3614 O O . HIS A 1 472 ? 20.608 50.099 30.347 1.00 32.75 472 HIS A O 1
ATOM 3620 N N . GLU A 1 473 ? 22.366 51.447 29.954 1.00 33.53 473 GLU A N 1
ATOM 3621 C CA . GLU A 1 473 ? 23.339 50.734 30.792 1.00 33.53 473 GLU A CA 1
ATOM 3622 C C . GLU A 1 473 ? 23.142 51.109 32.276 1.00 33.53 473 GLU A C 1
ATOM 3624 O O . GLU A 1 473 ? 23.723 52.093 32.721 1.00 33.53 473 GLU A O 1
ATOM 3629 N N . ASP A 1 474 ? 22.325 50.361 33.033 1.00 33.09 474 ASP A N 1
ATOM 3630 C CA . ASP A 1 474 ? 22.355 50.359 34.516 1.00 33.09 474 ASP A CA 1
ATOM 3631 C C . ASP A 1 474 ? 21.476 49.231 35.132 1.00 33.09 474 ASP A C 1
ATOM 3633 O O . ASP A 1 474 ? 20.514 49.499 35.846 1.00 33.09 474 ASP A O 1
ATOM 3637 N N . ASP A 1 475 ? 21.768 47.946 34.849 1.00 32.72 475 ASP A N 1
ATOM 3638 C CA . ASP A 1 475 ? 21.198 46.811 35.632 1.00 32.72 475 ASP A CA 1
ATOM 3639 C C . ASP A 1 475 ? 22.004 45.480 35.543 1.00 32.72 475 ASP A C 1
ATOM 3641 O O . ASP A 1 475 ? 21.471 44.373 35.637 1.00 32.72 475 ASP A O 1
ATOM 3645 N N . LEU A 1 476 ? 23.325 45.553 35.321 1.00 31.30 476 LEU A N 1
ATOM 3646 C CA . LEU A 1 476 ? 24.194 44.381 35.085 1.00 31.30 476 LEU A CA 1
ATOM 3647 C C . LEU A 1 476 ? 24.934 43.880 36.346 1.00 31.30 476 LEU A C 1
ATOM 3649 O O . LEU A 1 476 ? 26.159 43.750 36.352 1.00 31.30 476 LEU A O 1
ATOM 3653 N N . SER A 1 477 ? 24.192 43.544 37.410 1.00 31.33 477 SER A N 1
ATOM 3654 C CA . SER A 1 477 ? 24.753 42.849 38.592 1.00 31.33 477 SER A CA 1
ATOM 3655 C C . SER A 1 477 ? 23.999 41.596 39.066 1.00 31.33 477 SER A C 1
ATOM 3657 O O . SER A 1 477 ? 24.633 40.712 39.638 1.00 31.33 477 SER A O 1
ATOM 3659 N N . ASP A 1 478 ? 22.698 41.458 38.787 1.00 32.59 478 ASP A N 1
ATOM 3660 C CA . ASP A 1 478 ? 21.832 40.434 39.412 1.00 32.59 478 ASP A CA 1
ATOM 3661 C C . ASP A 1 478 ? 21.498 39.226 38.503 1.00 32.59 478 ASP A C 1
ATOM 3663 O O . ASP A 1 478 ? 20.416 38.643 38.580 1.00 32.59 478 ASP A O 1
ATOM 3667 N N . LEU A 1 479 ? 22.430 38.799 37.636 1.00 30.45 479 LEU A N 1
ATOM 3668 C CA . LEU A 1 479 ? 22.209 37.630 36.759 1.00 30.45 479 LEU A CA 1
ATOM 3669 C C . LEU A 1 479 ? 23.437 36.728 36.519 1.00 30.45 479 LEU A C 1
ATOM 3671 O O . LEU A 1 479 ? 23.624 36.165 35.441 1.00 30.45 479 LEU A O 1
ATOM 3675 N N . VAL A 1 480 ? 24.243 36.506 37.563 1.00 28.89 480 VAL A N 1
ATOM 3676 C CA . VAL A 1 480 ? 25.206 35.387 37.595 1.00 28.89 480 VAL A CA 1
ATOM 3677 C C . VAL A 1 480 ? 24.466 34.087 37.933 1.00 28.89 480 VAL A C 1
ATOM 3679 O O . VAL A 1 480 ? 24.368 33.692 39.094 1.00 28.89 480 VAL A O 1
ATOM 3682 N N . VAL A 1 481 ? 23.942 33.408 36.909 1.00 30.22 481 VAL A N 1
ATOM 3683 C CA . VAL A 1 481 ? 23.460 32.021 37.025 1.00 30.22 481 VAL A CA 1
ATOM 3684 C C . VAL A 1 481 ? 24.568 31.079 36.563 1.00 30.22 481 VAL A C 1
ATOM 3686 O O . VAL A 1 481 ? 24.913 31.033 35.384 1.00 30.22 481 VAL A O 1
ATOM 3689 N N . ASP A 1 482 ? 25.130 30.334 37.514 1.00 25.56 482 ASP A N 1
ATOM 3690 C CA . ASP A 1 482 ? 26.222 29.383 37.296 1.00 25.56 482 ASP A CA 1
ATOM 3691 C C . ASP A 1 482 ? 25.749 28.198 36.429 1.00 25.56 482 ASP A C 1
ATOM 3693 O O . ASP A 1 482 ? 25.025 27.315 36.897 1.00 25.56 482 ASP A O 1
ATOM 3697 N N . GLN A 1 483 ? 26.113 28.193 35.139 1.00 29.44 483 GLN A N 1
ATOM 3698 C CA . GLN A 1 483 ? 25.755 27.119 34.206 1.00 29.44 483 GLN A CA 1
ATOM 3699 C C . GLN A 1 483 ? 26.593 25.858 34.453 1.00 29.44 483 GLN A C 1
ATOM 3701 O O . GLN A 1 483 ? 27.504 25.512 33.697 1.00 29.44 483 GLN A O 1
ATOM 3706 N N . GLN A 1 484 ? 26.208 25.096 35.477 1.00 24.59 484 GLN A N 1
ATOM 3707 C CA . GLN A 1 484 ? 26.503 23.670 35.491 1.00 24.59 484 GLN A CA 1
ATOM 3708 C C . GLN A 1 484 ? 25.862 22.999 34.270 1.00 24.59 484 GLN A C 1
ATOM 3710 O O . GLN A 1 484 ? 24.668 23.148 34.010 1.00 24.59 484 GLN A O 1
ATOM 3715 N N . LEU A 1 485 ? 26.663 22.212 33.548 1.00 30.55 485 LEU A N 1
ATOM 3716 C CA . LEU A 1 485 ? 26.215 21.314 32.483 1.00 30.55 485 LEU A CA 1
ATOM 3717 C C . LEU A 1 485 ? 25.418 20.143 33.076 1.00 30.55 485 LEU A C 1
ATOM 3719 O O . LEU A 1 485 ? 25.894 19.012 33.158 1.00 30.55 485 LEU A O 1
ATOM 3723 N N . THR A 1 486 ? 24.185 20.416 33.491 1.00 24.59 486 THR A N 1
ATOM 3724 C CA . THR A 1 486 ? 23.167 19.383 33.665 1.00 24.59 486 THR A CA 1
ATOM 3725 C C . THR A 1 486 ? 22.756 18.877 32.285 1.00 24.59 486 THR A C 1
ATOM 3727 O O . THR A 1 486 ? 22.233 19.648 31.479 1.00 24.59 486 THR A O 1
ATOM 3730 N N . GLU A 1 487 ? 22.963 17.590 32.009 1.00 31.84 487 GLU A N 1
ATOM 3731 C CA . GLU A 1 487 ? 22.323 16.928 30.870 1.00 31.84 487 GLU A CA 1
ATOM 3732 C C . GLU A 1 487 ? 20.800 17.096 31.000 1.00 31.84 487 GLU A C 1
ATOM 3734 O O . GLU A 1 487 ? 20.207 16.658 31.987 1.00 31.84 487 GLU A O 1
ATOM 3739 N N . ASP A 1 488 ? 20.161 17.759 30.032 1.00 27.08 488 ASP A N 1
ATOM 3740 C CA . ASP A 1 488 ? 18.712 17.978 30.053 1.00 27.08 488 ASP A CA 1
ATOM 3741 C C . ASP A 1 488 ? 17.975 16.678 29.697 1.00 27.08 488 ASP A C 1
ATOM 3743 O O . ASP A 1 488 ? 17.598 16.427 28.544 1.00 27.08 488 ASP A O 1
ATOM 3747 N N . VAL A 1 489 ? 17.771 15.835 30.718 1.00 34.97 489 VAL A N 1
ATOM 3748 C CA . VAL A 1 489 ? 16.972 14.596 30.676 1.00 34.97 489 VAL A CA 1
ATOM 3749 C C . VAL A 1 489 ? 15.470 14.924 30.610 1.00 34.97 489 VAL A C 1
ATOM 3751 O O . VAL A 1 489 ? 14.636 14.421 31.363 1.00 34.97 489 VAL A O 1
ATOM 3754 N N . SER A 1 490 ? 15.118 15.768 29.643 1.00 33.94 490 SER A N 1
ATOM 3755 C CA . SER A 1 490 ? 13.770 15.975 29.134 1.00 33.94 490 SER A CA 1
ATOM 3756 C C . SER A 1 490 ? 13.169 14.616 28.729 1.00 33.94 490 SER A C 1
ATOM 3758 O O . SER A 1 490 ? 13.736 13.920 27.870 1.00 33.94 490 SER A O 1
ATOM 3760 N N . PRO A 1 491 ? 12.042 14.196 29.336 1.00 36.78 491 PRO A N 1
ATOM 3761 C CA . PRO A 1 491 ? 11.646 12.793 29.394 1.00 36.78 491 PRO A CA 1
ATOM 3762 C C . PRO A 1 491 ? 11.465 12.157 28.014 1.00 36.78 491 PRO A C 1
ATOM 3764 O O . PRO A 1 491 ? 10.810 12.703 27.123 1.00 36.78 491 PRO A O 1
ATOM 3767 N N . ILE A 1 492 ? 12.009 10.948 27.859 1.00 46.09 492 ILE A N 1
ATOM 3768 C CA . ILE A 1 492 ? 11.715 10.057 26.733 1.00 46.09 492 ILE A CA 1
ATOM 3769 C C . ILE A 1 492 ? 10.296 9.512 26.963 1.00 46.09 492 ILE A C 1
ATOM 3771 O O . ILE A 1 492 ? 10.128 8.470 27.592 1.00 46.09 492 ILE A O 1
ATOM 3775 N N . GLY A 1 493 ? 9.269 10.263 26.551 1.00 47.25 493 GLY A N 1
ATOM 3776 C CA . GLY A 1 493 ? 7.880 9.875 26.834 1.00 47.25 493 GLY A CA 1
ATOM 3777 C C . GLY A 1 493 ? 6.748 10.772 26.321 1.00 47.25 493 GLY A C 1
ATOM 3778 O O . GLY A 1 493 ? 5.598 10.356 26.408 1.00 47.25 493 GLY A O 1
ATOM 3779 N N . SER A 1 494 ? 7.009 11.967 25.777 1.00 55.78 494 SER A N 1
ATOM 3780 C CA . SER A 1 494 ? 5.961 12.744 25.094 1.00 55.78 494 SER A CA 1
ATOM 3781 C C . SER A 1 494 ? 5.856 12.334 23.622 1.00 55.78 494 SER A C 1
ATOM 3783 O O . SER A 1 494 ? 6.716 12.690 22.813 1.00 55.78 494 SER A O 1
ATOM 3785 N N . GLU A 1 495 ? 4.794 11.605 23.280 1.00 71.31 495 GLU A N 1
ATOM 3786 C CA . GLU A 1 495 ? 4.367 11.378 21.895 1.00 71.31 495 GLU A CA 1
ATOM 3787 C C . GLU A 1 495 ? 4.158 12.723 21.173 1.00 71.31 495 GLU A C 1
ATOM 3789 O O . GLU A 1 495 ? 3.622 13.667 21.756 1.00 71.31 495 GLU A O 1
ATOM 3794 N N . ALA A 1 496 ? 4.585 12.831 19.913 1.00 73.50 496 ALA A N 1
ATOM 3795 C CA . ALA A 1 496 ? 4.361 14.042 19.128 1.00 73.50 496 ALA A CA 1
ATOM 3796 C C . ALA A 1 496 ? 2.923 14.053 18.583 1.00 73.50 496 ALA A C 1
ATOM 3798 O O . ALA A 1 496 ? 2.518 13.118 17.895 1.00 73.50 496 ALA A O 1
ATOM 3799 N N . SER A 1 497 ? 2.153 15.106 18.870 1.00 85.94 497 SER A N 1
ATOM 3800 C CA . SER A 1 497 ? 0.751 15.209 18.445 1.00 85.94 497 SER A CA 1
ATOM 3801 C C . SER A 1 497 ? 0.618 15.250 16.913 1.00 85.94 497 SER A C 1
ATOM 3803 O O . SER A 1 497 ? 1.149 16.179 16.300 1.00 85.94 497 SER A O 1
ATOM 3805 N N . PRO A 1 498 ? -0.103 14.310 16.275 1.00 91.94 498 PRO A N 1
ATOM 3806 C CA . PRO A 1 498 ? -0.347 14.342 14.839 1.00 91.94 498 PRO A CA 1
ATOM 3807 C C . PRO A 1 498 ? -1.354 15.424 14.459 1.00 91.94 498 PRO A C 1
ATOM 3809 O O . PRO A 1 498 ? -2.263 15.758 15.224 1.00 91.94 498 PRO A O 1
ATOM 3812 N N . TYR A 1 499 ? -1.240 15.921 13.231 1.00 93.56 499 TYR A N 1
ATOM 3813 C CA . TYR A 1 499 ? -2.273 16.760 12.639 1.00 93.56 499 TYR A CA 1
ATOM 3814 C C . TYR A 1 499 ? -3.370 15.854 12.080 1.00 93.56 499 TYR A C 1
ATOM 3816 O O . TYR A 1 499 ? -3.088 14.944 11.297 1.00 93.56 499 TYR A O 1
ATOM 3824 N N . ILE A 1 500 ? -4.618 16.093 12.484 1.00 93.69 500 ILE A N 1
ATOM 3825 C CA . ILE A 1 500 ? -5.769 15.304 12.040 1.00 93.69 500 ILE A CA 1
ATOM 3826 C C . ILE A 1 500 ? -6.763 16.218 11.332 1.00 93.69 500 ILE A C 1
ATOM 3828 O O . ILE A 1 500 ? -7.235 17.197 11.905 1.00 93.69 500 ILE A O 1
ATOM 3832 N N . ALA A 1 501 ? -7.109 15.850 10.102 1.00 93.44 501 ALA A N 1
ATOM 3833 C CA . ALA A 1 501 ? -8.153 16.481 9.307 1.00 93.44 501 ALA A CA 1
ATOM 3834 C C . ALA A 1 501 ? -9.247 15.471 8.947 1.00 93.44 501 ALA A C 1
ATOM 3836 O O . ALA A 1 501 ? -9.028 14.259 8.953 1.00 93.44 501 ALA A O 1
ATOM 3837 N N . ALA A 1 502 ? -10.432 15.967 8.601 1.00 91.94 502 ALA A N 1
ATOM 3838 C CA . ALA A 1 502 ? -11.537 15.145 8.128 1.00 91.94 502 ALA A CA 1
ATOM 3839 C C . ALA A 1 502 ? -12.311 15.851 7.012 1.00 91.94 502 ALA A C 1
ATOM 3841 O O . ALA A 1 502 ? -12.305 17.076 6.906 1.00 91.94 502 ALA A O 1
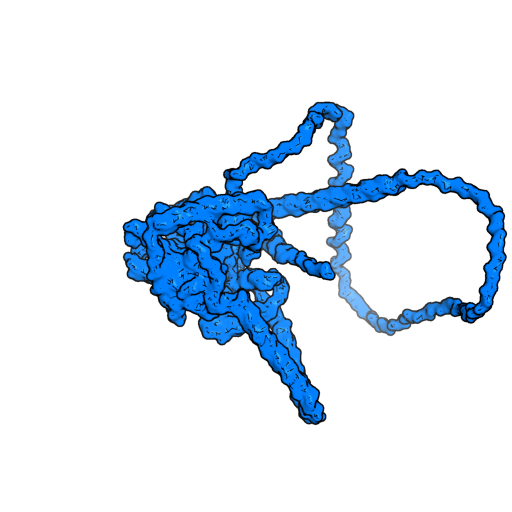ATOM 3842 N N . SER A 1 503 ? -12.992 15.056 6.195 1.00 92.38 503 SER A N 1
ATOM 3843 C CA . SER A 1 503 ? -13.914 15.516 5.155 1.00 92.38 503 SER A CA 1
ATOM 3844 C C . SER A 1 503 ? -15.371 15.403 5.614 1.00 92.38 503 SER A C 1
ATOM 3846 O O . SER A 1 503 ? -15.706 14.630 6.518 1.00 92.38 503 SER A O 1
ATOM 3848 N N . SER A 1 504 ? -16.271 16.101 4.922 1.00 86.56 504 SER A N 1
ATOM 3849 C CA . SER A 1 504 ? -17.722 15.913 5.067 1.00 86.56 504 SER A CA 1
ATOM 3850 C C . SER A 1 504 ? -18.217 14.548 4.564 1.00 86.56 504 SER A C 1
ATOM 3852 O O . SER A 1 504 ? -19.294 14.113 4.967 1.00 86.56 504 SER A O 1
ATOM 3854 N N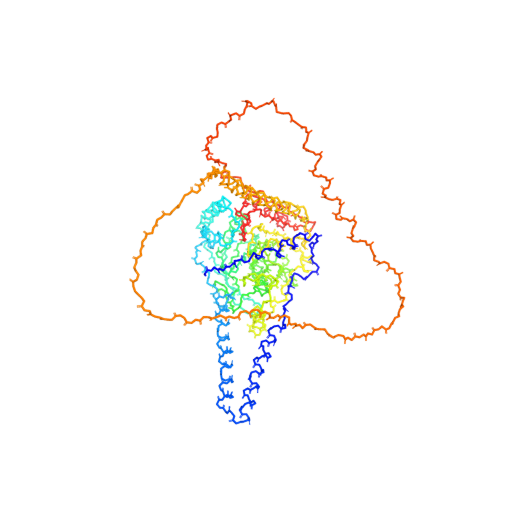 . THR A 1 505 ? -17.439 13.849 3.729 1.00 84.44 505 THR A N 1
ATOM 3855 C CA . THR A 1 505 ? -17.733 12.497 3.220 1.00 84.44 505 THR A CA 1
ATOM 3856 C C . THR A 1 505 ? -17.266 11.376 4.156 1.00 84.44 505 THR A C 1
ATOM 3858 O O . THR A 1 505 ? -17.498 10.205 3.867 1.00 84.44 505 THR A O 1
ATOM 3861 N N . GLY A 1 506 ? -16.646 11.704 5.296 1.00 90.44 506 GLY A N 1
ATOM 3862 C CA . GLY A 1 506 ? -16.208 10.730 6.301 1.00 90.44 506 GLY A CA 1
ATOM 3863 C C . GLY A 1 506 ? -14.772 10.221 6.136 1.00 90.44 506 GLY A C 1
ATOM 3864 O O . GLY A 1 506 ? -14.307 9.469 6.991 1.00 90.44 506 GLY A O 1
ATOM 3865 N N . ASN A 1 507 ? -14.047 10.669 5.105 1.00 96.62 507 ASN A N 1
ATOM 3866 C CA . ASN A 1 507 ? -12.597 10.481 5.010 1.00 96.62 507 ASN A CA 1
ATOM 3867 C C . ASN A 1 507 ? -11.879 11.223 6.147 1.00 96.62 507 ASN A C 1
ATOM 3869 O O . ASN A 1 507 ? -12.345 12.276 6.597 1.00 96.62 507 ASN A O 1
ATOM 3873 N N . MET A 1 508 ? -10.735 10.697 6.574 1.00 97.25 508 MET A N 1
ATOM 3874 C CA . MET A 1 508 ? -9.877 11.265 7.614 1.00 97.25 508 MET A CA 1
ATOM 3875 C C . MET A 1 508 ? -8.418 11.232 7.149 1.00 97.25 508 MET A C 1
ATOM 3877 O O . MET A 1 508 ? -7.994 10.287 6.488 1.00 97.25 508 MET A O 1
ATOM 3881 N N . PHE A 1 509 ? -7.647 12.259 7.493 1.00 97.50 509 PHE A N 1
ATOM 3882 C CA . PHE A 1 509 ? -6.216 12.352 7.217 1.00 97.50 509 PHE A CA 1
ATOM 3883 C C . PHE A 1 509 ? -5.441 12.500 8.526 1.00 97.50 509 PHE A C 1
ATOM 3885 O O . PHE A 1 509 ? -5.829 13.288 9.386 1.00 97.50 509 PHE A O 1
ATOM 3892 N N . PHE A 1 510 ? -4.365 11.731 8.666 1.00 97.19 510 PHE A N 1
ATOM 3893 C CA . PHE A 1 510 ? -3.497 11.662 9.836 1.00 97.19 510 PHE A CA 1
ATOM 3894 C C . PHE A 1 510 ? -2.060 11.926 9.390 1.00 97.19 510 PHE A C 1
ATOM 3896 O O . PHE A 1 510 ? -1.407 11.067 8.792 1.00 97.19 510 PHE A O 1
ATOM 3903 N N . PHE A 1 511 ? -1.580 13.137 9.657 1.00 96.06 511 PHE A N 1
ATOM 3904 C CA . PHE A 1 511 ? -0.239 13.568 9.295 1.00 96.06 511 PHE A CA 1
ATOM 3905 C C . PHE A 1 511 ? 0.654 13.534 10.535 1.00 96.06 511 PHE A C 1
ATOM 3907 O O . PHE A 1 511 ? 0.520 14.359 11.443 1.00 96.06 511 PHE A O 1
ATOM 3914 N N . ALA A 1 512 ? 1.533 12.537 10.593 1.00 93.44 512 ALA A N 1
ATOM 3915 C CA . ALA A 1 512 ? 2.373 12.277 11.753 1.00 93.44 512 ALA A CA 1
ATOM 3916 C C . ALA A 1 512 ? 3.673 13.103 11.675 1.00 93.44 512 ALA A C 1
ATOM 3918 O O . ALA A 1 512 ? 4.497 12.848 10.783 1.00 93.44 512 ALA A O 1
ATOM 3919 N N . PRO A 1 513 ? 3.892 14.084 12.575 1.00 89.12 513 PRO A N 1
ATOM 3920 C CA . PRO A 1 513 ? 5.148 14.812 12.636 1.00 89.12 513 PRO A CA 1
ATOM 3921 C C . PRO A 1 513 ? 6.283 13.861 12.992 1.00 89.12 513 PRO A C 1
ATOM 3923 O O . PRO A 1 513 ? 6.102 12.893 13.730 1.00 89.12 513 PRO A O 1
ATOM 3926 N N . ASN A 1 514 ? 7.473 14.161 12.484 1.00 86.00 514 ASN A N 1
ATOM 3927 C CA . ASN A 1 514 ? 8.687 13.405 12.771 1.00 86.00 514 ASN A CA 1
ATOM 3928 C C . ASN A 1 514 ? 8.568 11.889 12.470 1.00 86.00 514 ASN A C 1
ATOM 3930 O O . ASN A 1 514 ? 9.280 11.088 13.069 1.00 86.00 514 ASN A O 1
ATOM 3934 N N . ALA A 1 515 ? 7.687 11.487 11.547 1.00 87.62 515 ALA A N 1
ATOM 3935 C CA . ALA A 1 515 ? 7.471 10.092 11.166 1.00 87.62 515 ALA A CA 1
ATOM 3936 C C . ALA A 1 515 ? 8.014 9.787 9.764 1.00 87.62 515 ALA A C 1
ATOM 3938 O O . ALA A 1 515 ? 7.875 10.594 8.844 1.00 87.62 515 ALA A O 1
ATOM 3939 N N . GLY A 1 516 ? 8.612 8.608 9.603 1.00 85.75 516 GLY A N 1
ATOM 3940 C CA . GLY A 1 516 ? 9.090 8.083 8.326 1.00 85.75 516 GLY A CA 1
ATOM 3941 C C . GLY A 1 516 ? 8.054 7.374 7.459 1.00 85.75 516 GLY A C 1
ATOM 3942 O O . GLY A 1 516 ? 6.861 7.345 7.763 1.00 85.75 516 GLY A O 1
ATOM 3943 N N . HIS A 1 517 ? 8.558 6.723 6.406 1.00 87.31 517 HIS A N 1
ATOM 3944 C CA . HIS A 1 517 ? 7.760 5.878 5.518 1.00 87.31 517 HIS A CA 1
ATOM 3945 C C . HIS A 1 517 ? 7.089 4.736 6.283 1.00 87.31 517 HIS A C 1
ATOM 3947 O O . HIS A 1 517 ? 7.781 3.882 6.842 1.00 87.31 517 HIS A O 1
ATOM 3953 N N . CYS A 1 518 ? 5.754 4.709 6.286 1.00 87.50 518 CYS A N 1
ATOM 3954 C CA . CYS A 1 518 ? 4.954 3.727 7.025 1.00 87.50 518 CYS A CA 1
ATOM 3955 C C . CYS A 1 518 ? 5.317 3.646 8.528 1.00 87.50 518 CYS A C 1
ATOM 3957 O O . CYS A 1 518 ? 5.383 2.563 9.117 1.00 87.50 518 CYS A O 1
ATOM 3959 N N . GLN A 1 519 ? 5.652 4.790 9.142 1.00 87.81 519 GLN A N 1
ATOM 3960 C CA . GLN A 1 519 ? 6.001 4.897 10.568 1.00 87.81 519 GLN A CA 1
ATOM 3961 C C . GLN A 1 519 ? 5.042 5.790 11.368 1.00 87.81 519 GLN A C 1
ATOM 3963 O O . GLN A 1 519 ? 5.281 6.026 12.552 1.00 87.81 519 GLN A O 1
ATOM 3968 N N . ALA A 1 520 ? 3.953 6.276 10.765 1.00 89.88 520 ALA A N 1
ATOM 3969 C CA . ALA A 1 520 ? 2.999 7.174 11.420 1.00 89.88 520 ALA A CA 1
ATOM 3970 C C . ALA A 1 520 ? 2.411 6.574 12.716 1.00 89.88 520 ALA A C 1
ATOM 3972 O O . ALA A 1 520 ? 2.302 7.265 13.728 1.00 89.88 520 ALA A O 1
ATOM 3973 N N . SER A 1 521 ? 2.126 5.268 12.716 1.00 92.06 521 SER A N 1
ATOM 3974 C CA . SER A 1 521 ? 1.669 4.505 13.887 1.00 92.06 521 SER A CA 1
ATOM 3975 C C . SER A 1 521 ? 2.732 4.311 14.977 1.00 92.06 521 SER A C 1
ATOM 3977 O O . SER A 1 521 ? 2.371 4.066 16.122 1.00 92.06 521 SER A O 1
ATOM 3979 N N . PHE A 1 522 ? 4.027 4.419 14.663 1.00 90.88 522 PHE A N 1
ATOM 3980 C CA . PHE A 1 522 ? 5.119 4.266 15.636 1.00 90.88 522 PHE A CA 1
ATOM 3981 C C . PHE A 1 522 ? 5.629 5.609 16.168 1.00 90.88 522 PHE A C 1
ATOM 3983 O O . PHE A 1 522 ? 6.111 5.678 17.295 1.00 90.88 522 PHE A O 1
ATOM 3990 N N . ALA A 1 523 ? 5.504 6.687 15.393 1.00 89.94 523 ALA A N 1
ATOM 3991 C CA . ALA A 1 523 ? 5.743 8.045 15.877 1.00 89.94 523 ALA A CA 1
ATOM 3992 C C . ALA A 1 523 ? 4.618 8.523 16.811 1.00 89.94 523 ALA A C 1
ATOM 3994 O O . ALA A 1 523 ? 4.893 9.172 17.820 1.00 89.94 523 ALA A O 1
ATOM 3995 N N . CYS A 1 524 ? 3.369 8.160 16.490 1.00 93.06 524 CYS A N 1
ATOM 3996 C CA . CYS A 1 524 ? 2.161 8.642 17.159 1.00 93.06 524 CYS A CA 1
ATOM 3997 C C . CYS A 1 524 ? 1.214 7.490 17.592 1.00 93.06 524 CYS A C 1
ATOM 3999 O O . CYS A 1 524 ? 0.056 7.492 17.168 1.00 93.06 524 CYS A O 1
ATOM 4001 N N . PRO A 1 525 ? 1.657 6.473 18.365 1.00 92.81 525 PRO A N 1
ATOM 4002 C CA . PRO A 1 525 ? 0.879 5.250 18.612 1.00 92.81 525 PRO A CA 1
ATOM 4003 C C . PRO A 1 525 ? -0.454 5.475 19.332 1.00 92.81 525 PRO A C 1
ATOM 4005 O O . PRO A 1 525 ? -1.481 4.951 18.895 1.00 92.81 525 PRO A O 1
ATOM 4008 N N . THR A 1 526 ? -0.472 6.276 20.398 1.00 92.94 526 THR A N 1
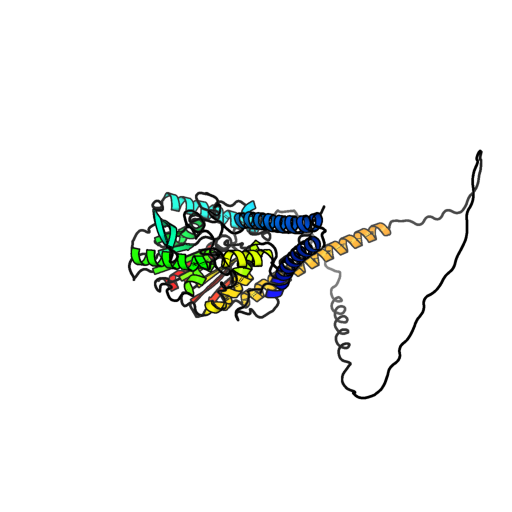ATOM 4009 C CA . THR A 1 526 ? -1.685 6.554 21.183 1.00 92.94 526 THR A CA 1
ATOM 4010 C C . THR A 1 526 ? -2.691 7.330 20.342 1.00 92.94 526 THR A C 1
ATOM 4012 O O . THR A 1 526 ? -3.893 7.054 20.361 1.00 92.94 526 THR A O 1
ATOM 4015 N N . SER A 1 527 ? -2.207 8.297 19.567 1.00 94.94 527 SER A N 1
ATOM 4016 C CA . SER A 1 527 ? -3.036 9.111 18.683 1.00 94.94 527 SER A CA 1
ATOM 4017 C C . SER A 1 527 ? -3.559 8.304 17.491 1.00 94.94 527 SER A C 1
ATOM 4019 O O . SER A 1 527 ? -4.719 8.462 17.114 1.00 94.94 527 SER A O 1
ATOM 4021 N N . TYR A 1 528 ? -2.740 7.408 16.930 1.00 94.88 528 TYR A N 1
ATOM 4022 C CA . TYR A 1 528 ? -3.107 6.487 15.851 1.00 94.88 528 TYR A CA 1
ATOM 4023 C C . TYR A 1 528 ? -4.204 5.515 16.290 1.00 94.88 528 TYR A C 1
ATOM 4025 O O . TYR A 1 528 ? -5.211 5.401 15.595 1.00 94.88 528 TYR A O 1
ATOM 4033 N N . GLU A 1 529 ? -4.067 4.868 17.452 1.00 94.62 529 GLU A N 1
ATOM 4034 C CA . GLU A 1 529 ? -5.094 3.956 17.970 1.00 94.62 529 GLU A CA 1
ATOM 4035 C C . GLU A 1 529 ? -6.429 4.687 18.198 1.00 94.62 529 GLU A C 1
ATOM 4037 O O . GLU A 1 529 ? -7.479 4.221 17.749 1.00 94.62 529 GLU A O 1
ATOM 4042 N N . ASN A 1 530 ? -6.405 5.880 18.802 1.00 95.25 530 ASN A N 1
ATOM 4043 C CA . ASN A 1 530 ? -7.613 6.686 19.003 1.00 95.25 530 ASN A CA 1
ATOM 4044 C C . ASN A 1 530 ? -8.251 7.158 17.681 1.00 95.25 530 ASN A C 1
ATOM 4046 O O . ASN A 1 530 ? -9.477 7.102 17.537 1.00 95.25 530 ASN A O 1
ATOM 4050 N N . ALA A 1 531 ? -7.448 7.592 16.704 1.00 96.19 531 ALA A N 1
ATOM 4051 C CA . ALA A 1 531 ? -7.928 8.029 15.393 1.00 96.19 531 ALA A CA 1
ATOM 4052 C C . ALA A 1 531 ? -8.518 6.862 14.583 1.00 96.19 531 ALA A C 1
ATOM 4054 O O . ALA A 1 531 ? -9.651 6.960 14.106 1.00 96.19 531 ALA A O 1
ATOM 4055 N N . LEU A 1 532 ? -7.807 5.730 14.511 1.00 96.31 532 LEU A N 1
ATOM 4056 C CA . LEU A 1 532 ? -8.266 4.520 13.832 1.00 96.31 532 LEU A CA 1
ATOM 4057 C C . LEU A 1 532 ? -9.565 4.000 14.456 1.00 96.31 532 LEU A C 1
ATOM 4059 O O . LEU A 1 532 ? -10.527 3.751 13.735 1.00 96.31 532 LEU A O 1
ATOM 4063 N N . ASN A 1 533 ? -9.638 3.896 15.785 1.00 94.94 533 ASN A N 1
ATOM 4064 C CA . ASN A 1 533 ? -10.852 3.453 16.472 1.00 94.94 533 ASN A CA 1
ATOM 4065 C C . ASN A 1 533 ? -12.027 4.419 16.213 1.00 94.94 533 ASN A C 1
ATOM 4067 O O . ASN A 1 533 ? -13.144 3.976 15.946 1.00 94.94 533 ASN A O 1
ATOM 4071 N N . THR A 1 534 ? -11.782 5.735 16.205 1.00 95.06 534 THR A N 1
ATOM 4072 C CA . THR A 1 534 ? -12.798 6.753 15.870 1.00 95.06 534 THR A CA 1
ATOM 4073 C C . THR A 1 534 ? -13.295 6.630 14.427 1.00 95.06 534 THR A C 1
ATOM 4075 O O . THR A 1 534 ? -14.489 6.792 14.174 1.00 95.06 534 THR A O 1
ATOM 4078 N N . PHE A 1 535 ? -12.404 6.332 13.481 1.00 96.38 535 PHE A N 1
ATOM 4079 C CA . PHE A 1 535 ? -12.737 6.119 12.074 1.00 96.38 535 PHE A CA 1
ATOM 4080 C C . PHE A 1 535 ? -13.507 4.806 11.856 1.00 96.38 535 PHE A C 1
ATOM 4082 O O . PHE A 1 535 ? -14.599 4.820 11.287 1.00 96.38 535 PHE A O 1
ATOM 4089 N N . LEU A 1 536 ? -13.005 3.679 12.372 1.00 94.44 536 LEU A N 1
ATOM 4090 C CA . LEU A 1 536 ? -13.638 2.365 12.220 1.00 94.44 536 LEU A CA 1
ATOM 4091 C C . LEU A 1 536 ? -15.039 2.326 12.844 1.00 94.44 536 LEU A C 1
ATOM 4093 O O . LEU A 1 536 ? -15.968 1.841 12.200 1.00 94.44 536 LEU A O 1
ATOM 4097 N N . ASN A 1 537 ? -15.230 2.917 14.028 1.00 92.94 537 ASN A N 1
ATOM 4098 C CA . ASN A 1 537 ? -16.543 2.996 14.682 1.00 92.94 537 ASN A CA 1
ATOM 4099 C C . ASN A 1 537 ? -17.601 3.755 13.854 1.00 92.94 537 ASN A C 1
ATOM 4101 O O . ASN A 1 537 ? -18.790 3.540 14.061 1.00 92.94 537 ASN A O 1
ATOM 4105 N N . ARG A 1 538 ? -17.200 4.613 12.902 1.00 92.56 538 ARG A N 1
ATOM 4106 C CA . ARG A 1 538 ? -18.117 5.271 11.946 1.00 92.56 538 ARG A CA 1
ATOM 4107 C C . ARG A 1 538 ? -18.407 4.427 10.701 1.00 92.56 538 ARG A C 1
ATOM 4109 O O . ARG A 1 538 ? -19.400 4.677 10.027 1.00 92.56 538 ARG A O 1
ATOM 4116 N N . CYS A 1 539 ? -17.536 3.473 10.375 1.00 92.00 539 CYS A N 1
ATOM 4117 C CA . CYS A 1 539 ? -17.574 2.716 9.120 1.00 92.00 539 CYS A CA 1
ATOM 4118 C C . CYS A 1 539 ? -18.172 1.306 9.271 1.00 92.00 539 CYS A C 1
ATOM 4120 O O . CYS A 1 539 ? -18.777 0.791 8.329 1.00 92.00 539 CYS A O 1
ATOM 4122 N N . ILE A 1 540 ? -17.987 0.667 10.434 1.00 86.62 540 ILE A N 1
ATOM 4123 C CA . ILE A 1 540 ? -18.439 -0.712 10.706 1.00 86.62 540 ILE A CA 1
ATOM 4124 C C . ILE A 1 540 ? -19.382 -0.864 11.914 1.00 86.62 540 ILE A C 1
ATOM 4126 O O . ILE A 1 540 ? -19.845 -1.985 12.143 1.00 86.62 540 ILE A O 1
ATOM 4130 N N . GLY A 1 541 ? -19.632 0.216 12.665 1.00 66.44 541 GLY A N 1
ATOM 4131 C CA . GLY A 1 541 ? -20.511 0.252 13.848 1.00 66.44 541 GLY A CA 1
ATOM 4132 C C . GLY A 1 541 ? -22.008 0.257 13.545 1.00 66.44 541 GLY A C 1
ATOM 4133 O O . GLY A 1 541 ? -22.381 0.542 12.385 1.00 66.44 541 GLY A O 1
#

Foldseek 3Di:
DDDDDDDLCPVVLVVLVPPDLDLVFDPPQDFPCVVLVVVVVVLVVQLVVLVVCCVVVVVVSSVVSNVVSVVVVVVVVVVLVVCCVQQFLFAALPADPDQQKCQLPPDLVRLCVQFVPFDPLLSVLLNVLSPVLSVVLVVCCVPFDPFDWDWWAFPLGWIWIKTKGAFPDLQAAEEEEAEDPSIALSNSSSVCVLVNVVRHIYIRTGFDSYDPTHHRGGCLLPLSLRVVQRVVVVSCVSRHLSHAYEYEYAESGLSNVLNNLLDPSNRPSYQEYEHFLYAQFQLQLSVLSVVHHSPDRDSSSVVVQVVQVPDDSGDRRSPGGRSVPLCVRLHAYEQEYECRASSRHRVRSVSSCVSNAWPCSVVSVVSSVVVVVVVVVVVVVVVVVVVVVVVVVVVVVVPDDDDDDDDDDDDDDDDDDDDDDDDDDDDDDDDDDDDDDDDDDDDDDDDDDDDDDPPPPPPPPVPPPPPPPDDDPDDPDPDPDPDDPDDPPPDSDDQDDWDWIAHPSLYIYTYAYSAYRSSSCSSHVVNVSVVVVVSVVVRPD

Secondary structure (DSSP, 8-state):
-------TTHHHHHHHHSS----SS--S----THHHHHHHHHHHHHHHHHHHHHHTT-HHHHHHHHHHHHHHHHHHHHHHHHHHHHHTT-SSB-----TT-HHHH--HHHHHHH-TT--HHHHHHHHHHHHHHHHHHHHHHHHS--PEEEEEE-TT-PEEEEEEE--SSTTSPEEEEE--TT--TTGGGGGTHHHHHTT-EEEEEPPTTBTT---SS--TTTTHHHHHHHHHHHHHHHH-TT--EEEEEETHHHHHHHHHHTSTT--TTEEEEEEES--SBHHHHHHHHTTSTTTS--HHHHHHHHHHTTSTT---TTT-B-TTTGGG--S-EEEEEETT-SSS-HHHHHHHHHHTT---HHHHHHHHHHHHHHHHHHHHHHHHHHHHHHHHHHHHHTT-----------------------------------------------------SSSSSSSSSTTSSSSS----S--TTS-------------TT-PPPPEEEE-TTS-EEEEETT--TT-HHHHSHHHHHHHHHHHHHHHT-

Sequence (541 aa):
MSTNNEPTNELATNSLQAQSIDCVGTTYVKPVMWRTRLASVIALLIILLGVFLYSQGLFSIGIALITVCLACLAILGIIVRASAARFMGYRNTACEDTPLGRYLSSDKTTIRLSTPTLSDKEAATIDLHRATEAVLVNEWVVNARTPRRIQVRSDDGTALAGRMIPGTKRLRPWVLMLHDFGGSWRDSLAFSRIYAAHDCNIMLVDMRAHGESEGEWTGSGWLDRRDVIAWCSWIIARTGEGTQIIIHGIGMGATAALFAAEEKDFPIQVRAIVSDSAYTDTWNATALRFGKGFAKPQPMLDLYRIILKKSKGGYDLGIGNILPSMQSISTPIFIMHGEKDACTPPYMGMYLAKAAGCDVDTILDTVTAKQVMADIAILKAEALNLANRETHISSNNESQPDNTPKTETPSTNANEIGPSTANQPGALVSIEESSQDIEAEPNSDDKIARNRDDATRTRAQDTFQEVIEDFHEDDLSDLVVDQQLTEDVSPIGSEASPYIAASSTGNMFFFAPNAGHCQASFACPTSYENALNTFLNRCIG